Protein AF-A0A1F9VFP2-F1 (afdb_monomer_lite)

Foldseek 3Di:
DDDDDDDDDPPVVVVVVVVVDPDDPAFLDDPVLLVLLLVLLLLLVLLLLLLDPPDDCVQVPDPPRDDWDFDAALVRDGDPDDTDRDDRFAPLSVVCNVVQQPDQQDQDPVPGGDGNSRLVSQLSSLLNNVSLLVQQCAAQDDPVCCDDDNVPPPSRGHNNDDLLVCLVVLVVSLVSNVVSLVSCVVSVCCPPLLNLNVVLSVLSVQLSVLSVQLSVCSVVVPSVSNSVSSSSNSVSSVVSSVSSNDDRPHPPPPDPPPVVVVVVVVVVVVVVVVVVVVVVVVVCVVCVVVCVVVVVVLVVVLVVLQVVVVVVVDNDDSVCLQCVLLVVLQVVLVVCVVQPVVSNCVSNVVSNVCSSCVSVVVSVVVLVVLLVVLVVCVLVLLVQLLVCVVVVDDNLVSLVCCLPVDDPPNNVLSVQLNVVVVVVDPSLVSLVVSCVRSVYPLSVVLSVLVVVCVVVVDDNSVVSVVSSVVVVVVVVVVVVLCVVLVVLVVVLVVVLCVVVVVLVVCCVVPVPVNSVLCSDPVSVVVVVVVVVVSVVSNVVSVVVSPPDD

Secondary structure (DSSP, 8-state):
------PPPTHHHHHHHTTS----TT-SS-HHHHHHHHHHHHHHHHHHHHT-SS--SGGG-SSS----PEEE-TTS-EEEEEE---PPPPHHHHHHHHHHHHSEEEEETTTEEEEHHHHHHHHHHHHHHHHHHHHTTS-SS-GGGSSSTTTT-GGG------GGGGHHHHHHHHHHHHHHHHHHHHTTGGGTTTTTHHHHHHHHHHHHHHHHHHHHHHHHT-HHHHHHHHHHHHHHHHHHHHHHHS-------S----HHHHHHHHHHHHHHHHHHHHHHHHHHHHTHHHHHHHHHHHHHHHHHHHHHHHTTT----HHHHHHHHHHHHHHHHHHHHTT-TTHHHHHHHHHHHHHHHHHHHHHHHHHHHHHHHHHHHHHHHHHHHHHHHHTT--HHHHHHHHHHHSPTTHHHHHHHHHHHHHTT--HHHHHHHHHHHH--HHHHHHHHHHHHHHHHT--HHHHHHHHHHHHHHHHHHHHHHHHHHHHHHHHHHHHHHHHHHHHHHHHHH-HHHHHHHHHSHHHHHHHHHHHHHHHHHHHHHHHHT----

Sequence (549 aa):
MGLRLKPIGFAGILALAGLIYAPPLRAFFNQKEILQINKAREQTQLLFYYLDAPWDPAPYAAEGGGGAYPYVDAEGNVQKGKKLAIQPPPRWLILDMPRLLNTGAWEDPDQGTLSEAKLWQAPIAVLYNFFETTQKVFPSDPAWARTGKYKDDPLVRGMDAMPGTLLGVYQRNRIQFQMALDRLYRAHKGESLDGRGRIILSEFDLILSEMESLMTAIVVDNRIDYSESIIAISKLSREVFQTFNQLPRGPQPGDQEKPASKLGVWFWSAAGILLIFMAALRFAGLNREKIIVNWENYVQRSRNFAQEFNKQFLQIKAQYLVFVPLGAGVILGMVAFTAHPIFLPVFSFGGAWVGYKLPGWVLETMRQRRGRQVEAQLIDSMVLMTNALKSGLDIIGAFTMVQRDMLPPISEEFGLVLKNYELGTPFERCLEGLEERAASKLVTYMVRAVIIQRQVGGNLTKIFDRIVENIREEGKLQEKTQSMTAQQRMQSKVVGIMPWAMTGIMFAFQPQQMMEFYTSNVGLGVMLFCIVWIAIGMKVVSKMGEIDV

pLDDT: mean 73.73, std 16.41, range [28.7, 95.94]

Structure (mmCIF, N/CA/C/O backbone):
data_AF-A0A1F9VFP2-F1
#
_entry.id   AF-A0A1F9VFP2-F1
#
loop_
_atom_site.group_PDB
_atom_site.id
_atom_site.type_symbol
_atom_site.label_atom_id
_atom_site.label_alt_id
_atom_site.label_comp_id
_atom_site.label_asym_id
_atom_site.label_entity_id
_atom_site.label_seq_id
_atom_site.pdbx_PDB_ins_code
_atom_site.Cartn_x
_atom_site.Cartn_y
_atom_site.Cartn_z
_atom_site.occupancy
_atom_site.B_iso_or_equiv
_atom_site.auth_seq_id
_atom_site.auth_comp_id
_atom_site.auth_asym_id
_atom_site.auth_atom_id
_atom_site.pdbx_PDB_model_num
ATOM 1 N N . MET A 1 1 ? 53.708 42.833 14.668 1.00 35.66 1 MET A N 1
ATOM 2 C CA . MET A 1 1 ? 52.616 41.863 14.908 1.00 35.66 1 MET A CA 1
ATOM 3 C C . MET A 1 1 ? 52.700 40.808 13.815 1.00 35.66 1 MET A C 1
ATOM 5 O O . MET A 1 1 ? 52.993 41.166 12.683 1.00 35.66 1 MET A O 1
ATOM 9 N N . GLY A 1 2 ? 52.639 39.536 14.200 1.00 33.25 2 GLY A N 1
ATOM 10 C CA . GLY A 1 2 ? 53.226 38.408 13.474 1.00 33.25 2 GLY A CA 1
ATOM 11 C C . GLY A 1 2 ? 52.622 38.069 12.109 1.00 33.25 2 GLY A C 1
ATOM 12 O O . GLY A 1 2 ? 51.423 38.189 11.883 1.00 33.25 2 GLY A O 1
ATOM 13 N N . LEU A 1 3 ? 53.506 37.557 11.249 1.00 36.75 3 LEU A N 1
ATOM 14 C CA . LEU A 1 3 ? 53.213 36.728 10.083 1.00 36.75 3 LEU A CA 1
ATOM 15 C C . LEU A 1 3 ? 52.260 35.568 10.416 1.00 36.75 3 LEU A C 1
ATOM 17 O O . LEU A 1 3 ? 52.471 34.871 11.409 1.00 36.75 3 LEU A O 1
ATOM 21 N N . ARG A 1 4 ? 51.378 35.227 9.467 1.00 28.70 4 ARG A N 1
ATOM 22 C CA . ARG A 1 4 ? 51.310 33.858 8.921 1.00 28.70 4 ARG A CA 1
ATOM 23 C C . ARG A 1 4 ? 50.563 33.804 7.583 1.00 28.70 4 ARG A C 1
ATOM 25 O O . ARG A 1 4 ? 49.366 34.046 7.506 1.00 28.70 4 ARG A O 1
ATOM 32 N N . LEU A 1 5 ? 51.320 33.432 6.552 1.00 42.47 5 LEU A N 1
ATOM 33 C CA . LEU A 1 5 ? 50.867 32.939 5.252 1.00 42.47 5 LEU A CA 1
ATOM 34 C C . LEU A 1 5 ? 50.084 31.619 5.398 1.00 42.47 5 LEU A C 1
ATOM 36 O O . LEU A 1 5 ? 50.453 30.769 6.211 1.00 42.47 5 LEU A O 1
ATOM 40 N N . LYS A 1 6 ? 49.091 31.401 4.527 1.00 32.00 6 LYS A N 1
ATOM 41 C CA . LYS A 1 6 ? 48.672 30.062 4.078 1.00 32.00 6 LYS A CA 1
ATOM 42 C C . LYS A 1 6 ? 48.717 30.004 2.540 1.00 32.00 6 LYS A C 1
ATOM 44 O O . LYS A 1 6 ? 48.354 30.993 1.907 1.00 32.00 6 LYS A O 1
ATOM 49 N N . PRO A 1 7 ? 49.203 28.898 1.948 1.00 34.75 7 PRO A N 1
ATOM 50 C CA . PRO A 1 7 ? 49.603 28.840 0.549 1.00 34.75 7 PRO A CA 1
ATOM 51 C C . PRO A 1 7 ? 48.434 28.569 -0.401 1.00 34.75 7 PRO A C 1
ATOM 53 O O . PRO A 1 7 ? 47.457 27.899 -0.068 1.00 34.75 7 PRO A O 1
ATOM 56 N N . ILE A 1 8 ? 48.611 29.084 -1.612 1.00 41.59 8 ILE A N 1
ATOM 57 C CA . ILE A 1 8 ? 47.812 28.865 -2.813 1.00 41.59 8 ILE A CA 1
ATOM 58 C C . ILE A 1 8 ? 47.788 27.361 -3.117 1.00 41.59 8 ILE A C 1
ATOM 60 O O . ILE A 1 8 ? 48.829 26.741 -3.333 1.00 41.59 8 ILE A O 1
ATOM 64 N N . GLY A 1 9 ? 46.596 26.767 -3.093 1.00 31.69 9 GLY A N 1
ATOM 65 C CA . GLY A 1 9 ? 46.391 25.359 -3.414 1.00 31.69 9 GLY A CA 1
ATOM 66 C C . GLY A 1 9 ? 46.606 25.083 -4.904 1.00 31.69 9 GLY A C 1
ATOM 67 O O . GLY A 1 9 ? 46.168 25.846 -5.762 1.00 31.69 9 GLY A O 1
ATOM 68 N N . PHE A 1 10 ? 47.241 23.947 -5.182 1.00 34.72 10 PHE A N 1
ATOM 69 C CA . PHE A 1 10 ? 47.646 23.365 -6.472 1.00 34.72 10 PHE A CA 1
ATOM 70 C C . PHE A 1 10 ? 46.616 23.384 -7.631 1.00 34.72 10 PHE A C 1
ATOM 72 O O . PHE A 1 10 ? 46.972 23.066 -8.763 1.00 34.72 10 PHE A O 1
ATOM 79 N N . ALA A 1 11 ? 45.361 23.774 -7.396 1.00 36.09 11 ALA A N 1
ATOM 80 C CA . ALA A 1 11 ? 44.316 23.865 -8.417 1.00 36.09 11 ALA A CA 1
ATOM 81 C C . ALA A 1 11 ? 44.473 25.082 -9.356 1.00 36.09 11 ALA A C 1
ATOM 83 O O . ALA A 1 11 ? 44.094 25.009 -10.521 1.00 36.09 11 ALA A O 1
ATOM 84 N N . GLY A 1 12 ? 45.081 26.183 -8.891 1.00 34.38 12 GLY A N 1
ATOM 85 C CA . GLY A 1 12 ? 45.262 27.397 -9.707 1.00 34.38 12 GLY A CA 1
ATOM 86 C C . GLY A 1 12 ? 46.389 27.311 -10.746 1.00 34.38 12 GLY A C 1
ATOM 87 O O . GLY A 1 12 ? 46.331 27.972 -11.778 1.00 34.38 12 GLY A O 1
ATOM 88 N N . ILE A 1 13 ? 47.399 26.468 -10.510 1.00 36.22 13 ILE A N 1
ATOM 89 C CA . ILE A 1 13 ? 48.563 26.333 -11.407 1.00 36.22 13 ILE A CA 1
ATOM 90 C C . ILE A 1 13 ? 48.276 25.340 -12.546 1.00 36.22 13 ILE A C 1
ATOM 92 O O . ILE A 1 13 ? 48.768 25.520 -13.657 1.00 36.22 13 ILE A O 1
ATOM 96 N N . LEU A 1 14 ? 47.394 24.357 -12.332 1.00 34.91 14 LEU A N 1
ATOM 97 C CA . LEU A 1 14 ? 46.923 23.473 -13.408 1.00 34.91 14 LEU A CA 1
ATOM 98 C C . LEU A 1 14 ? 45.966 24.180 -14.383 1.00 34.91 14 LEU A C 1
ATOM 100 O O . LEU A 1 14 ? 45.973 23.861 -15.570 1.00 34.91 14 LEU A O 1
ATOM 104 N N . ALA A 1 15 ? 45.214 25.187 -13.925 1.00 36.34 15 ALA A N 1
ATOM 105 C CA . ALA A 1 15 ? 44.347 25.992 -14.791 1.00 36.34 15 ALA A CA 1
ATOM 106 C C . ALA A 1 15 ? 45.136 26.921 -15.739 1.00 36.34 15 ALA A C 1
ATOM 108 O O . ALA A 1 15 ? 44.692 27.181 -16.853 1.00 36.34 15 ALA A O 1
ATOM 109 N N . LEU A 1 16 ? 46.334 27.368 -15.339 1.00 32.81 16 LEU A N 1
ATOM 110 C CA . LEU A 1 16 ? 47.222 28.182 -16.182 1.00 32.81 16 LEU A CA 1
ATOM 111 C C . LEU A 1 16 ? 48.170 27.345 -17.059 1.00 32.81 16 LEU A C 1
ATOM 113 O O . LEU A 1 16 ? 48.546 27.794 -18.138 1.00 32.81 16 LEU A O 1
ATOM 117 N N . ALA A 1 17 ? 48.496 26.108 -16.665 1.00 31.84 17 ALA A N 1
ATOM 118 C CA . ALA A 1 17 ? 49.252 25.175 -17.510 1.00 31.84 17 ALA A CA 1
ATOM 119 C C . ALA A 1 17 ? 48.398 24.538 -18.629 1.00 31.84 17 ALA A C 1
ATOM 121 O O . ALA A 1 17 ? 48.936 24.144 -19.664 1.00 31.84 17 ALA A O 1
ATOM 122 N N . GLY A 1 18 ? 47.070 24.480 -18.464 1.00 31.97 18 GLY A N 1
ATOM 123 C CA . GLY A 1 18 ? 46.134 24.015 -19.498 1.00 31.97 18 GLY A CA 1
ATOM 124 C C . GLY A 1 18 ? 45.899 25.005 -20.648 1.00 31.97 18 GLY A C 1
ATOM 125 O O . GLY A 1 18 ? 45.368 24.618 -21.684 1.00 31.97 18 GLY A O 1
ATOM 126 N N . LEU A 1 19 ? 46.331 26.262 -20.503 1.00 31.72 19 LEU A N 1
ATOM 127 C CA . LEU A 1 19 ? 46.159 27.328 -21.501 1.00 31.72 19 LEU A CA 1
ATOM 128 C C . LEU A 1 19 ? 47.305 27.419 -22.531 1.00 31.72 19 LEU A C 1
ATOM 130 O O . LEU A 1 19 ? 47.250 28.261 -23.422 1.00 31.72 19 LEU A O 1
ATOM 134 N N . ILE A 1 20 ? 48.319 26.542 -22.452 1.00 34.53 20 ILE A N 1
ATOM 135 C CA . ILE A 1 20 ? 49.477 26.516 -23.377 1.00 34.53 20 ILE A CA 1
ATOM 136 C C . ILE A 1 20 ? 49.420 25.334 -24.375 1.00 34.53 20 ILE A C 1
ATOM 138 O O . ILE A 1 20 ? 50.236 25.245 -25.286 1.00 34.53 20 ILE A O 1
ATOM 142 N N . TYR A 1 21 ? 48.401 24.472 -24.305 1.00 31.83 21 TYR A N 1
ATOM 143 C CA . TYR A 1 21 ? 48.135 23.451 -25.328 1.00 31.83 21 TYR A CA 1
ATOM 144 C C . TYR A 1 21 ? 46.744 23.648 -25.935 1.00 31.83 21 TYR A C 1
ATOM 146 O O . TYR A 1 21 ? 45.840 22.845 -25.734 1.00 31.83 21 TYR A O 1
ATOM 154 N N . ALA A 1 22 ? 46.568 24.723 -26.704 1.00 29.19 22 ALA A N 1
ATOM 155 C CA . ALA A 1 22 ? 45.526 24.746 -27.724 1.00 29.19 22 ALA A CA 1
ATOM 156 C C . ALA A 1 22 ? 45.998 23.840 -28.879 1.00 29.19 22 ALA A C 1
ATOM 158 O O . ALA A 1 22 ? 46.978 24.191 -29.545 1.00 29.19 22 ALA A O 1
ATOM 159 N N . PRO A 1 23 ? 45.377 22.670 -29.135 1.00 31.80 23 PRO A N 1
ATOM 160 C CA . PRO A 1 23 ? 45.656 21.953 -30.365 1.00 31.80 23 PRO A CA 1
ATOM 161 C C . PRO A 1 23 ? 45.165 22.821 -31.533 1.00 31.80 23 PRO A C 1
ATOM 163 O O . PRO A 1 23 ? 44.134 23.489 -31.411 1.00 31.80 23 PRO A O 1
ATOM 166 N N . PRO A 1 24 ? 45.882 22.841 -32.664 1.00 34.09 24 PRO A N 1
ATOM 167 C CA . PRO A 1 24 ? 45.519 23.676 -33.795 1.00 34.09 24 PRO A CA 1
ATOM 168 C C . PRO A 1 24 ? 44.107 23.341 -34.291 1.00 34.09 24 PRO A C 1
ATOM 170 O O . PRO A 1 24 ? 43.728 22.178 -34.428 1.00 34.09 24 PRO A O 1
ATOM 173 N N . LEU A 1 25 ? 43.351 24.402 -34.572 1.00 44.12 25 LEU A N 1
ATOM 174 C CA . LEU A 1 25 ? 42.073 24.431 -35.280 1.00 44.12 25 LEU A CA 1
ATOM 175 C C . LEU A 1 25 ? 42.074 23.470 -36.485 1.00 44.12 25 LEU A C 1
ATOM 177 O O . LEU A 1 25 ? 42.572 23.852 -37.543 1.00 44.12 25 LEU A O 1
ATOM 181 N N . ARG A 1 26 ? 41.532 22.245 -36.331 1.00 50.28 26 ARG A N 1
ATOM 182 C CA . ARG A 1 26 ? 41.038 21.392 -37.444 1.00 50.28 26 ARG A CA 1
ATOM 183 C C . ARG A 1 26 ? 40.353 20.061 -37.083 1.00 50.28 26 ARG A C 1
ATOM 185 O O . ARG A 1 26 ? 39.798 19.457 -37.990 1.00 50.28 26 ARG A O 1
ATOM 192 N N . ALA A 1 27 ? 40.329 19.587 -35.834 1.00 57.78 27 ALA A N 1
ATOM 193 C CA . ALA A 1 27 ? 39.770 18.259 -35.533 1.00 57.78 27 ALA A CA 1
ATOM 194 C C . ALA A 1 27 ? 38.415 18.328 -34.799 1.00 57.78 27 ALA A C 1
ATOM 196 O O . ALA A 1 27 ? 38.354 18.797 -33.669 1.00 57.78 27 ALA A O 1
ATOM 197 N N . PHE A 1 28 ? 37.341 17.832 -35.429 1.00 66.56 28 PHE A N 1
ATOM 198 C CA . PHE A 1 28 ? 36.022 17.636 -34.793 1.00 66.56 28 PHE A CA 1
ATOM 199 C C . PHE A 1 28 ? 36.024 16.533 -33.722 1.00 66.56 28 PHE A C 1
ATOM 201 O O . PHE A 1 28 ? 35.124 16.482 -32.893 1.00 66.56 28 PHE A O 1
ATOM 208 N N . PHE A 1 29 ? 37.033 15.659 -33.753 1.00 76.69 29 PHE A N 1
ATOM 209 C CA . PHE A 1 29 ? 37.151 14.484 -32.898 1.00 76.69 29 PHE A CA 1
ATOM 210 C C . PHE A 1 29 ? 38.575 14.344 -32.368 1.00 76.69 29 PHE A C 1
ATOM 212 O O . PHE A 1 29 ? 39.551 14.613 -33.076 1.00 76.69 29 PHE A O 1
ATOM 219 N N . ASN A 1 30 ? 38.703 13.859 -31.139 1.00 80.69 30 ASN A N 1
ATOM 220 C CA . ASN A 1 30 ? 39.983 13.508 -30.539 1.00 80.69 30 ASN A CA 1
ATOM 221 C C . ASN A 1 30 ? 40.455 12.111 -30.998 1.00 80.69 30 ASN A C 1
ATOM 223 O O . ASN A 1 30 ? 39.671 11.288 -31.471 1.00 80.69 30 ASN A O 1
ATOM 227 N N . GLN A 1 31 ? 41.737 11.789 -30.800 1.00 76.69 31 GLN A N 1
ATOM 228 C CA . GLN A 1 31 ? 42.349 10.504 -31.170 1.00 76.69 31 GLN A CA 1
ATOM 229 C C . GLN A 1 31 ? 41.527 9.298 -30.683 1.00 76.69 31 GLN A C 1
ATOM 231 O O . GLN A 1 31 ? 41.260 8.369 -31.444 1.00 76.69 31 GLN A O 1
ATOM 236 N N . LYS A 1 32 ? 41.104 9.315 -29.412 1.00 78.88 32 LYS A N 1
ATOM 237 C CA . LYS A 1 32 ? 40.318 8.228 -28.808 1.00 78.88 32 LYS A CA 1
ATOM 238 C C . LYS A 1 32 ? 38.942 8.069 -29.454 1.00 78.88 32 LYS A C 1
ATOM 240 O O . LYS A 1 32 ? 38.472 6.944 -29.567 1.00 78.88 32 LYS A O 1
ATOM 245 N N . GLU A 1 33 ? 38.309 9.162 -29.858 1.00 81.69 33 GLU A N 1
ATOM 246 C CA . GLU A 1 33 ? 36.971 9.161 -30.462 1.00 81.69 33 GLU A CA 1
ATOM 247 C C . GLU A 1 33 ? 37.031 8.621 -31.890 1.00 81.69 33 GLU A C 1
ATOM 249 O O . GLU A 1 33 ? 36.266 7.724 -32.231 1.00 81.69 33 GLU A O 1
ATOM 254 N N . ILE A 1 34 ? 38.024 9.049 -32.678 1.00 81.69 34 ILE A N 1
ATOM 255 C CA . ILE A 1 34 ? 38.284 8.514 -34.026 1.00 81.69 34 ILE A CA 1
ATOM 256 C C . ILE A 1 34 ? 38.501 6.995 -33.970 1.00 81.69 34 ILE A C 1
ATOM 258 O O . ILE A 1 34 ? 37.908 6.245 -34.744 1.00 81.69 34 ILE A O 1
ATOM 262 N N . LEU A 1 35 ? 39.312 6.513 -33.023 1.00 79.75 35 LEU A N 1
ATOM 263 C CA . LEU A 1 35 ? 39.538 5.077 -32.819 1.00 79.75 35 LEU A CA 1
ATOM 264 C C . LEU A 1 35 ? 38.246 4.333 -32.440 1.00 79.75 35 LEU A C 1
ATOM 266 O O . LEU A 1 35 ? 38.014 3.223 -32.914 1.00 79.75 35 LEU A O 1
ATOM 270 N N . GLN A 1 36 ? 37.397 4.929 -31.600 1.00 82.31 36 GLN A N 1
ATOM 271 C CA . GLN A 1 36 ? 36.120 4.327 -31.212 1.00 82.31 36 GLN A CA 1
ATOM 272 C C . GLN A 1 36 ? 35.142 4.226 -32.383 1.00 82.31 36 GLN A C 1
ATOM 274 O O . GLN A 1 36 ? 34.542 3.166 -32.568 1.00 82.31 36 GLN A O 1
ATOM 279 N N . ILE A 1 37 ? 35.014 5.286 -33.182 1.00 85.88 37 ILE A N 1
ATOM 280 C CA . ILE A 1 37 ? 34.118 5.318 -34.343 1.00 85.88 37 ILE A CA 1
ATOM 281 C C . ILE A 1 37 ? 34.579 4.305 -35.393 1.00 85.88 37 ILE A C 1
ATOM 283 O O . ILE A 1 37 ? 33.775 3.526 -35.900 1.00 85.88 37 ILE A O 1
ATOM 287 N N . ASN A 1 38 ? 35.884 4.236 -35.665 1.00 84.56 38 ASN A N 1
ATOM 288 C CA . ASN A 1 38 ? 36.425 3.251 -36.598 1.00 84.56 38 ASN A CA 1
ATOM 289 C C . ASN A 1 38 ? 36.240 1.812 -36.121 1.00 84.56 38 ASN A C 1
ATOM 291 O O . ASN A 1 38 ? 35.921 0.943 -36.926 1.00 84.56 38 ASN A O 1
ATOM 295 N N . LYS A 1 39 ? 36.372 1.559 -34.817 1.00 83.00 39 LYS A N 1
ATOM 296 C CA . LYS A 1 39 ? 36.093 0.234 -34.259 1.00 83.00 39 LYS A CA 1
ATOM 297 C C . LYS A 1 39 ? 34.619 -0.153 -34.422 1.00 83.00 39 LYS A C 1
ATOM 299 O O . LYS A 1 39 ? 34.335 -1.294 -34.769 1.00 83.00 39 LYS A O 1
ATOM 304 N N . ALA A 1 40 ? 33.693 0.784 -34.210 1.00 85.25 40 ALA A N 1
ATOM 305 C CA . ALA A 1 40 ? 32.266 0.554 -34.446 1.00 85.25 40 ALA A CA 1
ATOM 306 C C . ALA A 1 40 ? 31.966 0.280 -35.933 1.00 85.25 40 ALA A C 1
ATOM 308 O O . ALA A 1 40 ? 31.207 -0.637 -36.253 1.00 85.25 40 ALA A O 1
ATOM 309 N N . ARG A 1 41 ? 32.630 1.004 -36.846 1.00 88.06 41 ARG A N 1
ATOM 310 C CA . ARG A 1 41 ? 32.569 0.771 -38.298 1.00 88.06 41 ARG A CA 1
ATOM 311 C C . ARG A 1 41 ? 32.994 -0.648 -38.668 1.00 88.06 41 ARG A C 1
ATOM 313 O O . ARG A 1 41 ? 32.240 -1.347 -39.337 1.00 88.06 41 ARG A O 1
ATOM 320 N N . GLU A 1 42 ? 34.163 -1.087 -38.201 1.00 83.12 42 GLU A N 1
ATOM 321 C CA . GLU A 1 42 ? 34.671 -2.444 -38.451 1.00 83.12 42 GLU A CA 1
ATOM 322 C C . GLU A 1 42 ? 33.737 -3.519 -37.894 1.00 83.12 42 GLU A C 1
ATOM 324 O O . GLU A 1 42 ? 33.472 -4.518 -38.553 1.00 83.12 42 GLU A O 1
ATOM 329 N N . GLN A 1 43 ? 33.203 -3.316 -36.692 1.00 85.31 43 GLN A N 1
ATOM 330 C CA . GLN A 1 43 ? 32.278 -4.259 -36.065 1.00 85.31 43 GLN A CA 1
ATOM 331 C C . GLN A 1 43 ? 30.949 -4.363 -36.811 1.00 85.31 43 GLN A C 1
ATOM 333 O O . GLN A 1 43 ? 30.436 -5.464 -36.998 1.00 85.31 43 GLN A O 1
ATOM 338 N N . THR A 1 44 ? 30.420 -3.237 -37.283 1.00 87.19 44 THR A N 1
ATOM 339 C CA . THR A 1 44 ? 29.214 -3.208 -38.119 1.00 87.19 44 THR A CA 1
ATOM 340 C C . THR A 1 44 ? 29.467 -3.903 -39.457 1.00 87.19 44 THR A C 1
ATOM 342 O O . THR A 1 44 ? 28.637 -4.681 -39.918 1.00 87.19 44 THR A O 1
ATOM 345 N N . GLN A 1 45 ? 30.649 -3.700 -40.045 1.00 85.06 45 GLN A N 1
ATOM 346 C CA . GLN A 1 45 ? 31.066 -4.379 -41.269 1.00 85.06 45 GLN A CA 1
ATOM 347 C C . GLN A 1 45 ? 31.200 -5.897 -41.076 1.00 85.06 45 GLN A C 1
ATOM 349 O O . GLN A 1 45 ? 30.715 -6.673 -41.894 1.00 85.06 45 GLN A O 1
ATOM 354 N N . LEU A 1 46 ? 31.814 -6.339 -39.977 1.00 82.38 46 LEU A N 1
ATOM 355 C CA . LEU A 1 46 ? 31.891 -7.759 -39.624 1.00 82.38 46 LEU A CA 1
ATOM 356 C C . LEU A 1 46 ? 30.496 -8.365 -39.458 1.00 82.38 46 LEU A C 1
ATOM 358 O O . LEU A 1 46 ? 30.238 -9.451 -39.967 1.00 82.38 46 LEU A O 1
ATOM 362 N N . LEU A 1 47 ? 29.590 -7.648 -38.793 1.00 85.31 47 LEU A N 1
ATOM 363 C CA . LEU A 1 47 ? 28.217 -8.093 -38.592 1.00 85.31 47 LEU A CA 1
ATOM 364 C C . LEU A 1 47 ? 27.438 -8.197 -39.913 1.00 85.31 47 LEU A C 1
ATOM 366 O O . LEU A 1 47 ? 26.656 -9.128 -40.088 1.00 85.31 47 LEU A O 1
ATOM 370 N N . PHE A 1 48 ? 27.688 -7.283 -40.854 1.00 87.00 48 PHE A N 1
ATOM 371 C CA . PHE A 1 48 ? 27.140 -7.358 -42.207 1.00 87.00 48 PHE A CA 1
ATOM 372 C C . PHE A 1 48 ? 27.590 -8.641 -42.916 1.00 87.00 48 PHE A C 1
ATOM 374 O O . PHE A 1 48 ? 26.749 -9.358 -43.452 1.00 87.00 48 PHE A O 1
ATOM 381 N N . TYR A 1 49 ? 28.887 -8.969 -42.862 1.00 82.31 49 TYR A N 1
ATOM 382 C CA . TYR A 1 49 ? 29.417 -10.198 -43.467 1.00 82.31 49 TYR A CA 1
ATOM 383 C C . TYR A 1 49 ? 28.926 -11.469 -42.779 1.00 82.31 49 TYR A C 1
ATOM 385 O O . TYR A 1 49 ? 28.705 -12.481 -43.436 1.00 82.31 49 TYR A O 1
ATOM 393 N N . TYR A 1 50 ? 28.726 -11.435 -41.463 1.00 82.50 50 TYR A N 1
ATOM 394 C CA . TYR A 1 50 ? 28.175 -12.569 -40.723 1.00 82.50 50 TYR A CA 1
ATOM 395 C C . TYR A 1 50 ? 26.773 -12.971 -41.195 1.00 82.50 50 TYR A C 1
ATOM 397 O O . TYR A 1 50 ? 26.401 -14.133 -41.044 1.00 82.50 50 TYR A O 1
ATOM 405 N N . LEU A 1 51 ? 26.015 -12.026 -41.756 1.00 83.81 51 LEU A N 1
ATOM 406 C CA . LEU A 1 51 ? 24.642 -12.212 -42.222 1.00 83.81 51 LEU A CA 1
ATOM 407 C C . LEU A 1 51 ? 24.514 -12.267 -43.754 1.00 83.81 51 LEU A C 1
ATOM 409 O O . LEU A 1 51 ? 23.394 -12.331 -44.259 1.00 83.81 51 LEU A O 1
ATOM 413 N N . ASP A 1 52 ? 25.633 -12.248 -44.483 1.00 80.50 52 ASP A N 1
ATOM 414 C CA . ASP A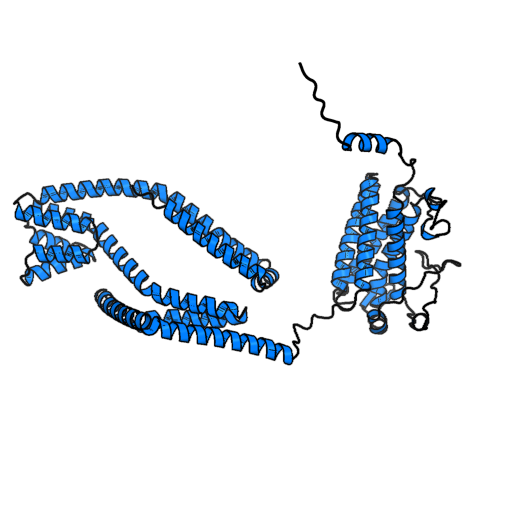 1 52 ? 25.644 -12.215 -45.946 1.00 80.50 52 ASP A CA 1
ATOM 415 C C . ASP A 1 52 ? 25.479 -13.606 -46.582 1.00 80.50 52 ASP A C 1
ATOM 417 O O . ASP A 1 52 ? 25.791 -14.633 -45.973 1.00 80.50 52 ASP A O 1
ATOM 421 N N . ALA A 1 53 ? 24.991 -13.645 -47.824 1.00 65.25 53 ALA A N 1
ATOM 422 C CA . ALA A 1 53 ? 24.815 -14.870 -48.603 1.00 65.25 53 ALA A CA 1
ATOM 423 C C . ALA A 1 53 ? 25.661 -14.823 -49.892 1.00 65.25 53 ALA A C 1
ATOM 425 O O . ALA A 1 53 ? 25.581 -13.830 -50.615 1.00 65.25 53 ALA A O 1
ATOM 426 N N . PRO A 1 54 ? 26.407 -15.888 -50.258 1.00 62.22 54 PRO A N 1
ATOM 427 C CA . PRO A 1 54 ? 26.428 -17.225 -49.660 1.00 62.22 54 PRO A CA 1
ATOM 428 C C . PRO A 1 54 ? 27.325 -17.307 -48.414 1.00 62.22 54 PRO A C 1
ATOM 430 O O . PRO A 1 54 ? 28.525 -17.052 -48.472 1.00 62.22 54 PRO A O 1
ATOM 433 N N . TRP A 1 55 ? 26.735 -17.711 -47.289 1.00 64.19 55 TRP A N 1
ATOM 434 C CA . TRP A 1 55 ? 27.458 -17.932 -46.041 1.00 64.19 55 TRP A CA 1
ATOM 435 C C . TRP A 1 55 ? 28.235 -19.257 -46.116 1.00 64.19 55 TRP A C 1
ATOM 437 O O . TRP A 1 55 ? 27.623 -20.324 -46.179 1.00 64.19 55 TRP A O 1
ATOM 447 N N . ASP A 1 56 ? 29.571 -19.197 -46.129 1.00 60.38 56 ASP A N 1
ATOM 448 C CA . ASP A 1 56 ? 30.453 -20.373 -46.112 1.00 60.38 56 ASP A CA 1
ATOM 449 C C . ASP A 1 56 ? 31.179 -20.485 -44.752 1.00 60.38 56 ASP A C 1
ATOM 451 O O . ASP A 1 56 ? 31.943 -19.585 -44.388 1.00 60.38 56 ASP A O 1
ATOM 455 N N . PRO A 1 57 ? 30.976 -21.569 -43.976 1.00 57.41 57 PRO A N 1
ATOM 456 C CA . PRO A 1 57 ? 31.694 -21.798 -42.723 1.00 57.41 57 PRO A CA 1
ATOM 457 C C . PRO A 1 57 ? 33.152 -22.257 -42.916 1.00 57.41 57 PRO A C 1
ATOM 459 O O . PRO A 1 57 ? 33.948 -22.140 -41.979 1.00 57.41 57 PRO A O 1
ATOM 462 N N . ALA A 1 58 ? 33.531 -22.770 -44.095 1.00 55.56 58 ALA A N 1
ATOM 463 C CA . ALA A 1 58 ? 34.857 -23.331 -44.373 1.00 55.56 58 ALA A CA 1
ATOM 464 C C . ALA A 1 58 ? 36.046 -22.382 -44.091 1.00 55.56 58 ALA A C 1
ATOM 466 O O . ALA A 1 58 ? 37.001 -22.828 -43.447 1.00 55.56 58 ALA A O 1
ATOM 467 N N . PRO A 1 59 ? 36.026 -21.082 -44.464 1.00 52.78 59 PRO A N 1
ATOM 468 C CA . PRO A 1 59 ? 37.121 -20.154 -44.153 1.00 52.78 59 PRO A CA 1
ATOM 469 C C . PRO A 1 59 ? 37.316 -19.870 -42.652 1.00 52.78 59 PRO A C 1
ATOM 471 O O . PRO A 1 59 ? 38.347 -19.314 -42.270 1.00 52.78 59 PRO A O 1
ATOM 474 N N . TYR A 1 60 ? 36.365 -20.257 -41.795 1.00 53.00 60 TYR A N 1
ATOM 475 C CA . TYR A 1 60 ? 36.418 -20.056 -40.342 1.00 53.00 60 TYR A CA 1
ATOM 476 C C . TYR A 1 60 ? 36.778 -21.331 -39.558 1.00 53.00 60 TYR A C 1
ATOM 478 O O . TYR A 1 60 ? 37.027 -21.248 -38.356 1.00 53.00 60 TYR A O 1
ATOM 486 N N . ALA A 1 61 ? 36.800 -22.497 -40.218 1.00 43.84 61 ALA A N 1
ATOM 487 C CA . ALA A 1 61 ? 36.989 -23.815 -39.602 1.00 43.84 61 ALA A CA 1
ATOM 488 C C . ALA A 1 61 ? 38.455 -24.299 -39.554 1.00 43.84 61 ALA A C 1
ATOM 490 O O . ALA A 1 61 ? 38.740 -25.308 -38.912 1.00 43.84 61 ALA A O 1
ATOM 491 N N . ALA A 1 62 ? 39.390 -23.608 -40.216 1.00 41.88 62 ALA A N 1
ATOM 492 C CA . ALA A 1 62 ? 40.806 -23.968 -40.181 1.00 41.88 62 ALA A CA 1
ATOM 493 C C . ALA A 1 62 ? 41.436 -23.609 -38.819 1.00 41.88 62 ALA A C 1
ATOM 495 O O . ALA A 1 62 ? 41.364 -22.460 -38.376 1.00 41.88 62 ALA A O 1
ATOM 496 N N . GLU A 1 63 ? 42.067 -24.587 -38.159 1.00 37.28 63 GLU A N 1
ATOM 497 C CA . GLU A 1 63 ? 42.883 -24.371 -36.959 1.00 37.28 63 GLU A CA 1
ATOM 498 C C . GLU A 1 63 ? 44.004 -23.363 -37.274 1.00 37.28 63 GLU A C 1
ATOM 500 O O . GLU A 1 63 ? 44.957 -23.669 -37.986 1.00 37.28 63 GLU A O 1
ATOM 505 N N . GLY A 1 64 ? 43.849 -22.133 -36.774 1.00 44.97 64 GLY A N 1
ATOM 506 C CA . GLY A 1 64 ? 44.689 -20.984 -37.128 1.00 44.97 64 GLY A CA 1
ATOM 507 C C . GLY A 1 64 ? 43.954 -19.992 -38.033 1.00 44.97 64 GLY A C 1
ATOM 508 O O . GLY A 1 64 ? 44.291 -19.839 -39.203 1.00 44.97 64 GLY A O 1
ATOM 509 N N . GLY A 1 65 ? 42.933 -19.324 -37.480 1.00 43.19 65 GLY A N 1
ATOM 510 C CA . GLY A 1 65 ? 42.053 -18.383 -38.180 1.00 43.19 65 GLY A CA 1
ATOM 511 C C . GLY A 1 65 ? 42.800 -17.340 -39.020 1.00 43.19 65 GLY A C 1
ATOM 512 O O . GLY A 1 65 ? 43.511 -16.487 -38.490 1.00 43.19 65 GLY A O 1
ATOM 513 N N . GLY A 1 66 ? 42.617 -17.409 -40.338 1.00 40.31 66 GLY A N 1
ATOM 514 C CA . GLY A 1 66 ? 43.355 -16.588 -41.296 1.00 40.31 66 GLY A CA 1
ATOM 515 C C . GLY A 1 66 ? 42.743 -16.565 -42.695 1.00 40.31 66 GLY A C 1
ATOM 516 O O . GLY A 1 66 ? 43.471 -16.611 -43.681 1.00 40.31 66 GLY A O 1
ATOM 517 N N . GLY A 1 67 ? 41.415 -16.504 -42.811 1.00 46.47 67 GLY A N 1
ATOM 518 C CA . GLY A 1 67 ? 40.785 -15.994 -44.033 1.00 46.47 67 GLY A CA 1
ATOM 519 C C . GLY A 1 67 ? 40.860 -14.461 -44.065 1.00 46.47 67 GLY A C 1
ATOM 520 O O . GLY A 1 67 ? 41.122 -13.834 -43.042 1.00 46.47 67 GLY A O 1
ATOM 521 N N . ALA A 1 68 ? 40.592 -13.828 -45.205 1.00 48.53 68 ALA A N 1
ATOM 522 C CA . ALA A 1 68 ? 40.413 -12.379 -45.279 1.00 48.53 68 ALA A CA 1
ATOM 523 C C . ALA A 1 68 ? 39.256 -12.042 -46.220 1.00 48.53 68 ALA A C 1
ATOM 525 O O . ALA A 1 68 ? 39.335 -12.355 -47.408 1.00 48.53 68 ALA A O 1
ATOM 526 N N . TYR A 1 69 ? 38.221 -11.374 -45.708 1.00 51.12 69 TYR A N 1
ATOM 527 C CA . TYR A 1 69 ? 37.184 -10.798 -46.562 1.00 51.12 69 TYR A CA 1
ATOM 528 C C . TYR A 1 69 ? 37.718 -9.523 -47.218 1.00 51.12 69 TYR A C 1
ATOM 530 O O . TYR A 1 69 ? 38.394 -8.725 -46.548 1.00 51.12 69 TYR A O 1
ATOM 538 N N . PRO A 1 70 ? 37.475 -9.331 -48.523 1.00 49.72 70 PRO A N 1
ATOM 539 C CA . PRO A 1 70 ? 37.862 -8.107 -49.187 1.00 49.72 70 PRO A CA 1
ATOM 540 C C . PRO A 1 70 ? 36.918 -6.983 -48.744 1.00 49.72 70 PRO A C 1
ATOM 542 O O . PRO A 1 70 ? 35.720 -7.194 -48.576 1.00 49.72 70 PRO A O 1
ATOM 545 N N . TYR A 1 71 ? 37.467 -5.793 -48.521 1.00 46.38 71 TYR A N 1
ATOM 546 C CA . TYR A 1 71 ? 36.686 -4.619 -48.134 1.00 46.38 71 TYR A CA 1
ATOM 547 C C . TYR A 1 71 ? 35.608 -4.309 -49.182 1.00 46.38 71 TYR A C 1
ATOM 549 O O . TYR A 1 71 ? 35.926 -4.260 -50.367 1.00 46.38 71 TYR A O 1
ATOM 557 N N . VAL A 1 72 ? 34.365 -4.075 -48.759 1.00 47.31 72 VAL A N 1
ATOM 558 C CA . VAL A 1 72 ? 33.245 -3.685 -49.633 1.00 47.31 72 VAL A CA 1
ATOM 559 C C . VAL A 1 72 ? 32.780 -2.276 -49.260 1.00 47.31 72 VAL A C 1
ATOM 561 O O . VAL A 1 72 ? 32.668 -1.971 -48.072 1.00 47.31 72 VAL A O 1
ATOM 564 N N . ASP A 1 73 ? 32.572 -1.405 -50.245 1.00 43.62 73 ASP A N 1
ATOM 565 C CA . ASP A 1 73 ? 32.055 -0.046 -50.029 1.00 43.62 73 ASP A CA 1
ATOM 566 C C . ASP A 1 73 ? 30.518 -0.000 -49.916 1.00 43.62 73 ASP A C 1
ATOM 568 O O . ASP A 1 73 ? 29.828 -0.990 -50.163 1.00 43.62 73 ASP A O 1
ATOM 572 N N . ALA A 1 74 ? 29.973 1.154 -49.521 1.00 31.33 74 ALA A N 1
ATOM 573 C CA . ALA A 1 74 ? 28.537 1.428 -49.384 1.00 31.33 74 ALA A CA 1
ATOM 574 C C . ALA A 1 74 ? 27.661 1.096 -50.613 1.00 31.33 74 ALA A C 1
ATOM 576 O O . ALA A 1 74 ? 26.436 1.051 -50.492 1.00 31.33 74 ALA A O 1
ATOM 577 N N . GLU A 1 75 ? 28.262 0.876 -51.782 1.00 35.00 75 GLU A N 1
ATOM 578 C CA . GLU A 1 75 ? 27.588 0.566 -53.047 1.00 35.00 75 GLU A CA 1
ATOM 579 C C . GLU A 1 75 ? 27.688 -0.928 -53.411 1.00 35.00 75 GLU A C 1
ATOM 581 O O . GLU A 1 75 ? 27.152 -1.352 -54.433 1.00 35.00 75 GLU A O 1
ATOM 586 N N . GLY A 1 76 ? 28.329 -1.741 -52.562 1.00 40.19 76 GLY A N 1
ATOM 587 C CA . GLY A 1 76 ? 28.498 -3.179 -52.767 1.00 40.19 76 GLY A CA 1
ATOM 588 C C . GLY A 1 76 ? 29.732 -3.554 -53.593 1.00 40.19 76 GLY A C 1
ATOM 589 O O . GLY A 1 76 ? 29.885 -4.723 -53.953 1.00 40.19 76 GLY A O 1
ATOM 590 N N . ASN A 1 77 ? 30.638 -2.614 -53.884 1.00 43.91 77 ASN A N 1
ATOM 591 C CA . ASN A 1 77 ? 31.826 -2.885 -54.689 1.00 43.91 77 ASN A CA 1
ATOM 592 C C . ASN A 1 77 ? 33.015 -3.323 -53.827 1.00 43.91 77 ASN A C 1
ATOM 594 O O . ASN A 1 77 ? 33.332 -2.746 -52.788 1.00 43.91 77 ASN A O 1
ATOM 598 N N . VAL A 1 78 ? 33.728 -4.345 -54.300 1.00 50.84 78 VAL A N 1
ATOM 599 C CA . VAL A 1 78 ? 34.882 -4.933 -53.613 1.00 50.84 78 VAL A CA 1
ATOM 600 C C . VAL A 1 78 ? 36.154 -4.112 -53.884 1.00 50.84 78 VAL A C 1
ATOM 602 O O . VAL A 1 78 ? 36.663 -4.089 -55.008 1.00 50.84 78 VAL A O 1
ATOM 605 N N . GLN A 1 79 ? 36.736 -3.488 -52.859 1.00 45.34 79 GLN A N 1
ATOM 606 C CA . GLN A 1 79 ? 37.995 -2.746 -52.966 1.00 45.34 79 GLN A CA 1
ATOM 607 C C . GLN A 1 79 ? 39.220 -3.663 -52.858 1.00 45.34 79 GLN A C 1
ATOM 609 O O . GLN A 1 79 ? 39.490 -4.301 -51.835 1.00 45.34 79 GLN A O 1
ATOM 614 N N . LYS A 1 80 ? 40.026 -3.687 -53.925 1.00 39.91 80 LYS A N 1
ATOM 615 C CA . LYS A 1 80 ? 41.278 -4.454 -53.986 1.00 39.91 80 LYS A CA 1
ATOM 616 C C . LYS A 1 80 ? 42.325 -3.874 -53.024 1.00 39.91 80 LYS A C 1
ATOM 618 O O . LYS A 1 80 ? 42.729 -2.726 -53.166 1.00 39.91 80 LYS A O 1
ATOM 623 N N . GLY A 1 81 ? 42.809 -4.696 -52.086 1.00 45.38 81 GLY A N 1
ATOM 624 C CA . GLY A 1 81 ? 43.991 -4.402 -51.258 1.00 45.38 81 GLY A CA 1
ATOM 625 C C . GLY A 1 81 ? 43.741 -4.138 -49.768 1.00 45.38 81 GLY A C 1
ATOM 626 O O . GLY A 1 81 ? 44.707 -4.083 -49.012 1.00 45.38 81 GLY A O 1
ATOM 627 N N . LYS A 1 82 ? 42.484 -4.039 -49.313 1.00 50.09 82 LYS A N 1
ATOM 628 C CA . LYS A 1 82 ? 42.128 -3.959 -47.883 1.00 50.09 82 LYS A CA 1
ATOM 629 C C . LYS A 1 82 ? 41.477 -5.270 -47.434 1.00 50.09 82 LYS A C 1
ATOM 631 O O . LYS A 1 82 ? 40.509 -5.718 -48.043 1.00 50.09 82 LYS A O 1
ATOM 636 N N . LYS A 1 83 ? 42.034 -5.891 -46.394 1.00 50.50 83 LYS A N 1
ATOM 637 C CA . LYS A 1 83 ? 41.600 -7.176 -45.825 1.00 50.50 83 LYS A CA 1
ATOM 638 C C . LYS A 1 83 ? 41.198 -6.955 -44.368 1.00 50.50 83 LYS A C 1
ATOM 640 O O . LYS A 1 83 ? 42.012 -6.427 -43.614 1.00 50.50 83 LYS A O 1
ATOM 645 N N . LEU A 1 84 ? 39.983 -7.338 -43.971 1.00 53.62 84 LEU A N 1
ATOM 646 C CA . LEU A 1 84 ? 39.607 -7.317 -42.551 1.00 53.62 84 LEU A CA 1
ATOM 647 C C . LEU A 1 84 ? 40.274 -8.484 -41.812 1.00 53.62 84 LEU A C 1
ATOM 649 O O . LEU A 1 84 ? 40.250 -9.618 -42.293 1.00 53.62 84 LEU A O 1
ATOM 653 N N . ALA A 1 85 ? 40.838 -8.210 -40.632 1.00 50.72 85 ALA A N 1
ATOM 654 C CA . ALA A 1 85 ? 41.273 -9.250 -39.706 1.00 50.72 85 ALA A CA 1
ATOM 655 C C . ALA A 1 85 ? 40.034 -9.996 -39.187 1.00 50.72 85 ALA A C 1
ATOM 657 O O . ALA A 1 85 ? 39.167 -9.403 -38.544 1.00 50.72 85 ALA A O 1
ATOM 658 N N . ILE A 1 86 ? 39.924 -11.284 -39.512 1.00 55.38 86 ILE A N 1
ATOM 659 C CA . ILE A 1 86 ? 38.720 -12.068 -39.239 1.00 55.38 86 ILE A CA 1
ATOM 660 C C . ILE A 1 86 ? 38.640 -12.411 -37.750 1.00 55.38 86 ILE A C 1
ATOM 662 O O . ILE A 1 86 ? 39.440 -13.191 -37.236 1.00 55.38 86 ILE A O 1
ATOM 666 N N . GLN A 1 87 ? 37.628 -11.870 -37.069 1.00 62.28 87 GLN A N 1
ATOM 667 C CA . GLN A 1 87 ? 37.074 -12.520 -35.883 1.00 62.28 87 GLN A CA 1
ATOM 668 C C . GLN A 1 87 ? 36.108 -13.616 -36.360 1.00 62.28 87 GLN A C 1
ATOM 670 O O . GLN A 1 87 ? 35.328 -13.363 -37.281 1.00 62.28 87 GLN A O 1
ATOM 675 N N . PRO A 1 88 ? 36.171 -14.843 -35.812 1.00 64.50 88 PRO A N 1
ATOM 676 C CA . PRO A 1 88 ? 35.217 -15.879 -36.179 1.00 64.50 88 PRO A CA 1
ATOM 677 C C . PRO A 1 88 ? 33.805 -15.479 -35.713 1.00 64.50 88 PRO A C 1
ATOM 679 O O . PRO A 1 88 ? 33.670 -14.914 -34.620 1.00 64.50 88 PRO A O 1
ATOM 682 N N . PRO A 1 89 ? 32.753 -15.775 -36.502 1.00 72.75 89 PRO A N 1
ATOM 683 C CA . PRO A 1 89 ? 31.383 -15.554 -36.067 1.00 72.75 89 PRO A CA 1
ATOM 684 C C . PRO A 1 89 ? 31.095 -16.359 -34.793 1.00 72.75 89 PRO A C 1
ATOM 686 O O . PRO A 1 89 ? 31.684 -17.423 -34.563 1.00 72.75 89 PRO A O 1
ATOM 689 N N . PRO A 1 90 ? 30.181 -15.877 -33.942 1.00 76.62 90 PRO A N 1
ATOM 690 C CA . PRO A 1 90 ? 29.861 -16.561 -32.704 1.00 76.62 90 PRO A CA 1
ATOM 691 C C . PRO A 1 90 ? 29.215 -17.920 -33.005 1.00 76.62 90 PRO A C 1
ATOM 693 O O . PRO A 1 90 ? 28.411 -18.060 -33.925 1.00 76.62 90 PRO A O 1
ATOM 696 N N . ARG A 1 91 ? 29.541 -18.938 -32.198 1.00 73.25 91 ARG A N 1
ATOM 697 C CA . ARG A 1 91 ? 29.143 -20.338 -32.448 1.00 73.25 91 ARG A CA 1
ATOM 698 C C . ARG A 1 91 ? 27.634 -20.536 -32.632 1.00 73.25 91 ARG A C 1
ATOM 700 O O . ARG A 1 91 ? 27.236 -21.412 -33.388 1.00 73.25 91 ARG A O 1
ATOM 707 N N . TRP A 1 92 ? 26.804 -19.741 -31.954 1.00 78.44 92 TRP A N 1
ATOM 708 C CA . TRP A 1 92 ? 25.346 -19.809 -32.097 1.00 78.44 92 TRP A CA 1
ATOM 709 C C . TRP A 1 92 ? 24.894 -19.407 -33.505 1.00 78.44 92 TRP A C 1
ATOM 711 O O . TRP A 1 92 ? 24.028 -20.062 -34.073 1.00 78.44 92 TRP A O 1
ATOM 721 N N . LEU A 1 93 ? 25.528 -18.388 -34.093 1.00 80.50 93 LEU A N 1
ATOM 722 C CA . LEU A 1 93 ? 25.184 -17.915 -35.425 1.00 80.50 93 LEU A CA 1
ATOM 723 C C . LEU A 1 93 ? 25.550 -18.968 -36.461 1.00 80.50 93 LEU A C 1
ATOM 725 O O . LEU A 1 93 ? 24.755 -19.244 -37.341 1.00 80.50 93 LEU A O 1
ATOM 729 N N . ILE A 1 94 ? 26.700 -19.628 -36.302 1.00 77.06 94 ILE A N 1
ATOM 730 C CA . ILE A 1 94 ? 27.112 -20.738 -37.175 1.00 77.06 94 ILE A CA 1
ATOM 731 C C . ILE A 1 94 ? 26.042 -21.842 -37.217 1.00 77.06 94 ILE A C 1
ATOM 733 O O . ILE A 1 94 ? 25.791 -22.422 -38.270 1.00 77.06 94 ILE A O 1
ATOM 737 N N . LEU A 1 95 ? 25.401 -22.121 -36.080 1.00 76.62 95 LEU A N 1
ATOM 738 C CA . LEU A 1 95 ? 24.369 -23.152 -35.967 1.00 76.62 95 LEU A CA 1
ATOM 739 C C . LEU A 1 95 ? 23.006 -22.695 -36.509 1.00 76.62 95 LEU A C 1
ATOM 741 O O . LEU A 1 95 ? 22.298 -23.506 -37.101 1.00 76.62 95 LEU A O 1
ATOM 745 N N . ASP A 1 96 ? 22.639 -21.426 -36.318 1.00 80.75 96 ASP A N 1
ATOM 746 C CA . ASP A 1 96 ? 21.318 -20.890 -36.689 1.00 80.75 96 ASP A CA 1
ATOM 747 C C . ASP A 1 96 ? 21.294 -20.267 -38.102 1.00 80.75 96 ASP A C 1
ATOM 749 O O . ASP A 1 96 ? 20.230 -20.067 -38.683 1.00 80.75 96 ASP A O 1
ATOM 753 N N . MET A 1 97 ? 22.451 -20.007 -38.720 1.00 82.62 97 MET A N 1
ATOM 754 C CA . MET A 1 97 ? 22.535 -19.345 -40.028 1.00 82.62 97 MET A CA 1
ATOM 755 C C . MET A 1 97 ? 21.809 -20.091 -41.163 1.00 82.62 97 MET A C 1
ATOM 757 O O . MET A 1 97 ? 21.095 -19.436 -41.927 1.00 82.62 97 MET A O 1
ATOM 761 N N . PRO A 1 98 ? 21.872 -21.438 -41.275 1.00 81.31 98 PRO A N 1
ATOM 762 C CA . PRO A 1 98 ? 21.079 -22.160 -42.272 1.00 81.31 98 PRO A CA 1
ATOM 763 C C . PRO A 1 98 ? 19.570 -21.938 -42.112 1.00 81.31 98 PRO A C 1
ATOM 765 O O . PRO A 1 98 ? 18.841 -21.900 -43.103 1.00 81.31 98 PRO A O 1
ATOM 768 N N . ARG A 1 99 ? 19.087 -21.758 -40.876 1.00 83.62 99 ARG A N 1
ATOM 769 C CA . ARG A 1 99 ? 17.687 -21.419 -40.606 1.00 83.62 99 ARG A CA 1
ATOM 770 C C . ARG A 1 99 ? 17.395 -19.981 -41.023 1.00 83.62 99 ARG A C 1
ATOM 772 O O . ARG A 1 99 ? 16.412 -19.759 -41.724 1.00 83.62 99 ARG A O 1
ATOM 779 N N . LEU A 1 100 ? 18.239 -19.024 -40.638 1.00 84.31 100 LEU A N 1
ATOM 780 C CA . LEU A 1 100 ? 18.049 -17.603 -40.960 1.00 84.31 100 LEU A CA 1
ATOM 781 C C . LEU A 1 100 ? 18.057 -17.331 -42.474 1.00 84.31 100 LEU A C 1
ATOM 783 O O . LEU A 1 100 ? 17.343 -16.446 -42.943 1.00 84.31 100 LEU A O 1
ATOM 787 N N . LEU A 1 101 ? 18.829 -18.098 -43.247 1.00 83.94 101 LEU A N 1
ATOM 788 C CA . LEU A 1 101 ? 18.876 -17.990 -44.708 1.00 83.94 101 LEU A CA 1
ATOM 789 C C . LEU A 1 101 ? 17.668 -18.630 -45.402 1.00 83.94 101 LEU A C 1
ATOM 791 O O . LEU A 1 101 ? 17.174 -18.076 -46.380 1.00 83.94 101 LEU A O 1
ATOM 795 N N . ASN A 1 102 ? 17.182 -19.768 -44.900 1.00 81.62 102 ASN A N 1
ATOM 796 C CA . ASN A 1 102 ? 16.068 -20.502 -45.514 1.00 81.62 102 ASN A CA 1
ATOM 797 C C . ASN A 1 102 ? 14.684 -20.028 -45.042 1.00 81.62 102 ASN A C 1
ATOM 799 O O . ASN A 1 102 ? 13.672 -20.379 -45.645 1.00 81.62 102 ASN A O 1
ATOM 803 N N . THR A 1 103 ? 14.616 -19.236 -43.969 1.00 78.38 103 THR A N 1
ATOM 804 C CA . THR A 1 103 ? 13.355 -18.684 -43.461 1.00 78.38 103 THR A CA 1
ATOM 805 C C . THR A 1 103 ? 13.013 -17.400 -44.214 1.00 78.38 103 THR A C 1
ATOM 807 O O . THR A 1 103 ? 13.633 -16.360 -43.987 1.00 78.38 103 THR A O 1
ATOM 810 N N . GLY A 1 104 ? 12.007 -17.458 -45.093 1.00 75.44 104 GLY A N 1
ATOM 811 C CA . GLY A 1 104 ? 11.410 -16.270 -45.707 1.00 75.44 104 GLY A CA 1
ATOM 812 C C . GLY A 1 104 ? 10.703 -15.429 -44.644 1.00 75.44 104 GLY A C 1
ATOM 813 O O . GLY A 1 104 ? 9.754 -15.894 -44.016 1.00 75.44 104 GLY A O 1
ATOM 814 N N . ALA A 1 105 ? 11.196 -14.218 -44.400 1.00 73.44 105 ALA A N 1
ATOM 815 C CA . ALA A 1 105 ? 10.738 -13.359 -43.309 1.00 73.44 105 ALA A CA 1
ATOM 816 C C . ALA A 1 105 ? 9.876 -12.180 -43.777 1.00 73.44 105 ALA A C 1
ATOM 818 O O . ALA A 1 105 ? 9.092 -11.658 -42.988 1.00 73.44 105 ALA A O 1
ATOM 819 N N . TRP A 1 106 ? 10.031 -11.748 -45.029 1.00 75.25 106 TRP A N 1
ATOM 820 C CA . TRP A 1 106 ? 9.325 -10.596 -45.587 1.00 75.25 106 TRP A CA 1
ATOM 821 C C . TRP A 1 106 ? 9.219 -10.705 -47.101 1.00 75.25 106 TRP A C 1
ATOM 823 O O . TRP A 1 106 ? 10.160 -11.162 -47.740 1.00 75.25 106 TRP A O 1
ATOM 833 N N . GLU A 1 107 ? 8.115 -10.251 -47.682 1.00 76.19 107 GLU A N 1
ATOM 834 C CA . GLU A 1 107 ? 7.922 -10.202 -49.131 1.00 76.19 107 GLU A CA 1
ATOM 835 C C . GLU A 1 107 ? 7.937 -8.737 -49.582 1.00 76.19 107 GLU A C 1
ATOM 837 O O . GLU A 1 107 ? 7.090 -7.939 -49.180 1.00 76.19 107 GLU A O 1
ATOM 842 N N . ASP A 1 108 ? 8.964 -8.357 -50.344 1.00 71.50 108 ASP A N 1
ATOM 843 C CA . ASP A 1 108 ? 9.101 -7.012 -50.910 1.00 71.50 108 ASP A CA 1
ATOM 844 C C . ASP A 1 108 ? 8.538 -7.033 -52.346 1.00 71.50 108 ASP A C 1
ATOM 846 O O . ASP A 1 108 ? 8.974 -7.885 -53.129 1.00 71.50 108 ASP A O 1
ATOM 850 N N . PRO A 1 109 ? 7.605 -6.134 -52.723 1.00 67.00 109 PRO A N 1
ATOM 851 C CA . PRO A 1 109 ? 7.024 -6.094 -54.069 1.00 67.00 109 PRO A CA 1
ATOM 852 C C . PRO A 1 109 ? 8.054 -6.070 -55.208 1.00 67.00 109 PRO A C 1
ATOM 854 O O . PRO A 1 109 ? 7.791 -6.620 -56.275 1.00 67.00 109 PRO A O 1
ATOM 857 N N . ASP A 1 110 ? 9.230 -5.481 -54.966 1.00 67.06 110 ASP A N 1
ATOM 858 C CA . ASP A 1 110 ? 10.285 -5.310 -55.971 1.00 67.06 110 ASP A CA 1
ATOM 859 C C . ASP A 1 110 ? 11.410 -6.364 -55.884 1.00 67.06 110 ASP A C 1
ATOM 861 O O . ASP A 1 110 ? 12.138 -6.569 -56.855 1.00 67.06 110 ASP A O 1
ATOM 865 N N . GLN A 1 111 ? 11.598 -7.022 -54.729 1.00 63.50 111 GLN A N 1
ATOM 866 C CA . GLN A 1 111 ? 12.760 -7.898 -54.459 1.00 63.50 111 GLN A CA 1
ATOM 867 C C . GLN A 1 111 ? 12.393 -9.351 -54.115 1.00 63.50 111 GLN A C 1
ATOM 869 O O . GLN A 1 111 ? 13.291 -10.176 -53.923 1.00 63.50 111 GLN A O 1
ATOM 874 N N . GLY A 1 112 ? 11.100 -9.679 -54.049 1.00 75.75 112 GLY A N 1
ATOM 875 C CA . GLY A 1 112 ? 10.607 -11.008 -53.687 1.00 75.75 112 GLY A CA 1
ATOM 876 C C . GLY A 1 112 ? 10.747 -11.320 -52.192 1.00 75.75 112 GLY A C 1
ATOM 877 O O . GLY A 1 112 ? 10.836 -10.424 -51.349 1.00 75.75 112 GLY A O 1
ATOM 878 N N . THR A 1 113 ? 10.748 -12.609 -51.842 1.00 77.06 113 THR A N 1
ATOM 879 C CA . THR A 1 113 ? 10.854 -13.071 -50.450 1.00 77.06 113 THR A CA 1
ATOM 880 C C . THR A 1 113 ? 12.277 -12.895 -49.912 1.00 77.06 113 THR A C 1
ATOM 882 O O . THR A 1 113 ? 13.200 -13.609 -50.309 1.00 77.06 113 THR A O 1
ATOM 885 N N . LEU A 1 114 ? 12.457 -11.962 -48.980 1.00 79.88 114 LEU A N 1
ATOM 886 C CA . LEU A 1 114 ? 13.693 -11.734 -48.240 1.00 79.88 114 LEU A CA 1
ATOM 887 C C . LEU A 1 114 ? 13.842 -12.766 -47.115 1.00 79.88 114 LEU A C 1
ATOM 889 O O . LEU A 1 114 ? 12.905 -13.025 -46.353 1.00 79.88 114 LEU A O 1
ATOM 893 N N . SER A 1 115 ? 15.047 -13.321 -46.985 1.00 85.94 115 SER A N 1
ATOM 894 C CA . SER A 1 115 ? 15.412 -14.173 -45.854 1.00 85.94 115 SER A CA 1
ATOM 895 C C . SER A 1 115 ? 15.542 -13.362 -44.564 1.00 85.94 115 SER A C 1
ATOM 897 O O . SER A 1 115 ? 15.821 -12.160 -44.584 1.00 85.94 115 SER A O 1
ATOM 899 N N . GLU A 1 116 ? 15.367 -14.020 -43.421 1.00 86.62 116 GLU A N 1
ATOM 900 C CA . GLU A 1 116 ? 15.524 -13.405 -42.099 1.00 86.62 116 GLU A CA 1
ATOM 901 C C . GLU A 1 116 ? 16.919 -12.799 -41.901 1.00 86.62 116 GLU A C 1
ATOM 903 O O . GLU A 1 116 ? 17.035 -11.685 -41.392 1.00 86.62 116 GLU A O 1
ATOM 908 N N . ALA A 1 117 ? 17.968 -13.474 -42.381 1.00 86.12 117 ALA A N 1
ATOM 909 C CA . ALA A 1 117 ? 19.331 -12.942 -42.367 1.00 86.12 117 ALA A CA 1
ATOM 910 C C . ALA A 1 117 ? 19.444 -11.614 -43.137 1.00 86.12 117 ALA A C 1
ATOM 912 O O . ALA A 1 117 ? 19.971 -10.637 -42.607 1.00 86.12 117 ALA A O 1
ATOM 913 N N . LYS A 1 118 ? 18.879 -11.548 -44.351 1.00 86.56 118 LYS A N 1
ATOM 914 C CA . LYS A 1 118 ? 18.900 -10.345 -45.199 1.00 86.56 118 LYS A CA 1
ATOM 915 C C . LYS A 1 118 ? 18.082 -9.199 -44.598 1.00 86.56 118 LYS A C 1
ATOM 917 O O . LYS A 1 118 ? 18.428 -8.028 -44.750 1.00 86.56 118 LYS A O 1
ATOM 922 N N . LEU A 1 119 ? 17.022 -9.536 -43.870 1.00 88.75 119 LEU A N 1
ATOM 923 C CA . LEU A 1 119 ? 16.184 -8.578 -43.159 1.00 88.75 119 LEU A CA 1
ATOM 924 C C . LEU A 1 119 ? 16.949 -7.911 -42.001 1.00 88.75 119 LEU A C 1
ATOM 926 O O . LEU A 1 119 ? 16.896 -6.691 -41.855 1.00 88.75 119 LEU A O 1
ATOM 930 N N . TRP A 1 120 ? 17.730 -8.683 -41.239 1.00 90.62 120 TRP A N 1
ATOM 931 C CA . TRP A 1 120 ? 18.635 -8.154 -40.209 1.00 90.62 120 TRP A CA 1
ATOM 932 C C . TRP A 1 120 ? 19.867 -7.447 -40.784 1.00 90.62 120 TRP A C 1
ATOM 934 O O . TRP A 1 120 ? 20.359 -6.497 -40.178 1.00 90.62 120 TRP A O 1
ATOM 944 N N . GLN A 1 121 ? 20.345 -7.861 -41.959 1.00 90.12 121 GLN A N 1
ATOM 945 C CA . GLN A 1 121 ? 21.483 -7.252 -42.652 1.00 90.12 121 GLN A CA 1
ATOM 946 C C . GLN A 1 121 ? 21.196 -5.803 -43.086 1.00 90.12 121 GLN A C 1
ATOM 948 O O . GLN A 1 121 ? 22.093 -4.962 -43.043 1.00 90.12 121 GLN A O 1
ATOM 953 N N . ALA A 1 122 ? 19.953 -5.486 -43.464 1.00 89.94 122 ALA A N 1
ATOM 954 C CA . ALA A 1 122 ? 19.558 -4.170 -43.971 1.00 89.94 122 ALA A CA 1
ATOM 955 C C . ALA A 1 122 ? 19.894 -2.986 -43.033 1.00 89.94 122 ALA A C 1
ATOM 957 O O . ALA A 1 122 ? 20.608 -2.082 -43.472 1.00 89.94 122 ALA A O 1
ATOM 958 N N . PRO A 1 123 ? 19.464 -2.947 -41.753 1.00 93.12 123 PRO A N 1
ATOM 959 C CA . PRO A 1 123 ? 19.831 -1.849 -40.852 1.00 93.12 123 PRO A CA 1
ATOM 960 C C . PRO A 1 123 ? 21.343 -1.786 -40.588 1.00 93.12 123 PRO A C 1
ATOM 962 O O . PRO A 1 123 ? 21.907 -0.699 -40.481 1.00 93.12 123 PRO A O 1
ATOM 965 N N . ILE A 1 124 ? 22.025 -2.933 -40.544 1.00 92.88 124 ILE A N 1
ATOM 966 C CA . ILE A 1 124 ? 23.476 -3.012 -40.323 1.00 92.88 124 ILE A CA 1
ATOM 967 C C . ILE A 1 124 ? 24.237 -2.400 -41.505 1.00 92.88 124 ILE A C 1
ATOM 969 O O . ILE A 1 124 ? 25.182 -1.640 -41.301 1.00 92.88 124 ILE A O 1
ATOM 973 N N . ALA A 1 125 ? 23.798 -2.669 -42.736 1.00 90.19 125 ALA A N 1
ATOM 974 C CA . ALA A 1 125 ? 24.372 -2.078 -43.943 1.00 90.19 125 ALA A CA 1
ATOM 975 C C . ALA A 1 125 ? 24.283 -0.545 -43.920 1.00 90.19 125 ALA A C 1
ATOM 977 O O . ALA A 1 125 ? 25.242 0.150 -44.261 1.00 90.19 125 ALA A O 1
ATOM 978 N N . VAL A 1 126 ? 23.152 -0.007 -43.454 1.00 92.19 126 VAL A N 1
ATOM 979 C CA . VAL A 1 126 ? 22.960 1.441 -43.330 1.00 92.19 126 VAL A CA 1
ATOM 980 C C . VAL A 1 126 ? 23.865 2.035 -42.250 1.00 92.19 126 VAL A C 1
ATOM 982 O O . VAL A 1 126 ? 24.466 3.084 -42.479 1.00 92.19 126 VAL A O 1
ATOM 985 N N . LEU A 1 127 ? 24.027 1.366 -41.103 1.00 92.62 127 LEU A N 1
ATOM 986 C CA . LEU A 1 127 ? 24.977 1.796 -40.068 1.00 92.62 127 LEU A CA 1
ATOM 987 C C . LEU A 1 127 ? 26.420 1.780 -40.575 1.00 92.62 127 LEU A C 1
ATOM 989 O O . LEU A 1 127 ? 27.191 2.694 -40.280 1.00 92.62 127 LEU A O 1
ATOM 993 N N . TYR A 1 128 ? 26.790 0.782 -41.375 1.00 90.75 128 TYR A N 1
ATOM 994 C CA . TYR A 1 128 ? 28.109 0.731 -41.991 1.00 90.75 128 TYR A CA 1
ATOM 995 C C . TYR A 1 128 ? 28.329 1.923 -42.931 1.00 90.75 128 TYR A C 1
ATOM 997 O O . TYR A 1 128 ? 29.316 2.644 -42.779 1.00 90.75 128 TYR A O 1
ATOM 1005 N N . ASN A 1 129 ? 27.374 2.191 -43.828 1.00 89.56 129 ASN A N 1
ATOM 1006 C CA . ASN A 1 129 ? 27.410 3.347 -44.727 1.00 89.56 129 ASN A CA 1
ATOM 1007 C C . ASN A 1 129 ? 27.453 4.675 -43.945 1.00 89.56 129 ASN A C 1
ATOM 1009 O O . ASN A 1 129 ? 28.207 5.592 -44.281 1.00 89.56 129 ASN A O 1
ATOM 1013 N N . PHE A 1 130 ? 26.709 4.770 -42.841 1.00 92.81 130 PHE A N 1
ATOM 1014 C CA . PHE A 1 130 ? 26.770 5.913 -41.938 1.00 92.81 130 PHE A CA 1
ATOM 1015 C C . PHE A 1 130 ? 28.189 6.140 -41.405 1.00 92.81 130 PHE A C 1
ATOM 1017 O O . PHE A 1 130 ? 28.709 7.251 -41.511 1.00 92.81 130 PHE A O 1
ATOM 1024 N N . PHE A 1 131 ? 28.855 5.108 -40.887 1.00 90.19 131 PHE A N 1
ATOM 1025 C CA . PHE A 1 131 ? 30.224 5.248 -40.389 1.00 90.19 131 PHE A CA 1
ATOM 1026 C C . PHE A 1 131 ? 31.254 5.489 -41.501 1.00 90.19 131 PHE A C 1
ATOM 1028 O O . PHE A 1 131 ? 32.204 6.241 -41.286 1.00 90.19 131 PHE A O 1
ATOM 1035 N N . GLU A 1 132 ? 31.074 4.906 -42.687 1.00 86.75 132 GLU A N 1
ATOM 1036 C CA . GLU A 1 132 ? 31.918 5.177 -43.859 1.00 86.75 132 GLU A CA 1
ATOM 1037 C C . GLU A 1 132 ? 31.782 6.634 -44.326 1.00 86.75 132 GLU A C 1
ATOM 1039 O O . GLU A 1 132 ? 32.773 7.296 -44.643 1.00 86.75 132 GLU A O 1
ATOM 1044 N N . THR A 1 133 ? 30.567 7.176 -44.288 1.00 86.38 133 THR A N 1
ATOM 1045 C CA . THR A 1 133 ? 30.303 8.593 -44.554 1.00 86.38 133 THR A CA 1
ATOM 1046 C C . THR A 1 133 ? 30.948 9.478 -43.487 1.00 86.38 133 THR A C 1
ATOM 1048 O O . THR A 1 133 ? 31.642 10.436 -43.829 1.00 86.38 133 THR A O 1
ATOM 1051 N N . THR A 1 134 ? 30.807 9.123 -42.208 1.00 86.44 134 THR A N 1
ATOM 1052 C CA . THR A 1 134 ? 31.416 9.847 -41.081 1.00 86.44 134 THR A CA 1
ATOM 1053 C C . THR A 1 134 ? 32.943 9.869 -41.157 1.00 86.44 134 THR A C 1
ATOM 1055 O O . THR A 1 134 ? 33.558 10.890 -40.847 1.00 86.44 134 THR A O 1
ATOM 1058 N N . GLN A 1 135 ? 33.575 8.798 -41.646 1.00 84.19 135 GLN A N 1
ATOM 1059 C CA . GLN A 1 135 ? 35.028 8.740 -41.825 1.00 84.19 135 GLN A CA 1
ATOM 1060 C C . GLN A 1 135 ? 35.548 9.828 -42.780 1.00 84.19 135 GLN A C 1
ATOM 1062 O O . GLN A 1 135 ? 36.681 10.293 -42.633 1.00 84.19 135 GLN A O 1
ATOM 1067 N N . LYS A 1 136 ? 34.725 10.296 -43.728 1.00 83.19 136 LYS A N 1
ATOM 1068 C CA . LYS A 1 136 ? 35.104 11.387 -44.640 1.00 83.19 136 LYS A CA 1
ATOM 1069 C C . LYS A 1 136 ? 35.371 12.695 -43.893 1.00 83.19 136 LYS A C 1
ATOM 1071 O O . LYS A 1 136 ? 36.158 13.493 -44.384 1.00 83.19 136 LYS A O 1
ATOM 1076 N N . VAL A 1 137 ? 34.785 12.888 -42.710 1.00 82.25 137 VAL A N 1
ATOM 1077 C CA . VAL A 1 137 ? 34.970 14.077 -41.853 1.00 82.25 137 VAL A CA 1
ATOM 1078 C C . VAL A 1 137 ? 36.279 14.027 -41.060 1.00 82.25 137 VAL A C 1
ATOM 1080 O O . VAL A 1 137 ? 36.726 15.036 -40.515 1.00 82.25 137 VAL A O 1
ATOM 1083 N N . PHE A 1 138 ? 36.924 12.862 -40.979 1.00 81.31 138 PHE A N 1
ATOM 1084 C CA . PHE A 1 138 ? 38.190 12.737 -40.269 1.00 81.31 138 PHE A CA 1
ATOM 1085 C C . PHE A 1 138 ? 39.334 13.399 -41.040 1.00 81.31 138 PHE A C 1
ATOM 1087 O O . PHE A 1 138 ? 39.308 13.439 -42.277 1.00 81.31 138 PHE A O 1
ATOM 1094 N N . PRO A 1 139 ? 40.364 13.877 -40.319 1.00 74.31 139 PRO A N 1
ATOM 1095 C CA . PRO A 1 139 ? 41.533 14.445 -40.957 1.00 74.31 139 PRO A CA 1
ATOM 1096 C C . PRO A 1 139 ? 42.238 13.434 -41.862 1.00 74.31 139 PRO A C 1
ATOM 1098 O O . PRO A 1 139 ? 42.433 12.277 -41.483 1.00 74.31 139 PRO A O 1
ATOM 1101 N N . SER A 1 140 ? 42.620 13.867 -43.065 1.00 68.75 140 SER A N 1
ATOM 1102 C CA . SER A 1 140 ? 43.303 13.012 -44.048 1.00 68.75 140 SER A CA 1
ATOM 1103 C C . SER A 1 140 ? 44.683 12.549 -43.569 1.00 68.75 140 SER A C 1
ATOM 1105 O O . SER A 1 140 ? 45.056 11.397 -43.793 1.00 68.75 140 SER A O 1
ATOM 1107 N N . ASP A 1 141 ? 45.403 13.409 -42.842 1.00 67.12 141 ASP A N 1
ATOM 1108 C CA . ASP A 1 141 ? 46.692 13.104 -42.209 1.00 67.12 141 ASP A CA 1
ATOM 1109 C C . ASP A 1 141 ? 46.795 13.756 -40.810 1.00 67.12 141 ASP A C 1
ATOM 1111 O O . ASP A 1 141 ? 47.247 14.901 -40.674 1.00 67.12 141 ASP A O 1
ATOM 1115 N N . PRO A 1 142 ? 46.344 13.069 -39.742 1.00 69.69 142 PRO A N 1
ATOM 1116 C CA . PRO A 1 142 ? 46.407 13.603 -38.387 1.00 69.69 142 PRO A CA 1
ATOM 1117 C C . PRO A 1 142 ? 47.854 13.668 -37.876 1.00 69.69 142 PRO A C 1
ATOM 1119 O O . PRO A 1 142 ? 48.585 12.681 -37.915 1.00 69.69 142 PRO A O 1
ATOM 1122 N N . ALA A 1 143 ? 48.264 14.794 -37.281 1.00 66.50 143 ALA A N 1
ATOM 1123 C CA . ALA A 1 143 ? 49.631 14.969 -36.767 1.00 66.50 143 ALA A CA 1
ATOM 1124 C C . ALA A 1 143 ? 50.057 13.892 -35.743 1.00 66.50 143 ALA A C 1
ATOM 1126 O O . ALA A 1 143 ? 51.219 13.496 -35.721 1.00 66.50 143 ALA A O 1
ATOM 1127 N N . TRP A 1 144 ? 49.117 13.377 -34.938 1.00 65.06 144 TRP A N 1
ATOM 1128 C CA . TRP A 1 144 ? 49.353 12.292 -33.974 1.00 65.06 144 TRP A CA 1
ATOM 1129 C C . TRP A 1 144 ? 49.533 10.915 -34.628 1.00 65.06 144 TRP A C 1
ATOM 1131 O O . TRP A 1 144 ? 50.085 10.010 -34.008 1.00 65.06 144 TRP A O 1
ATOM 1141 N N . ALA A 1 145 ? 49.082 10.741 -35.872 1.00 63.44 145 ALA A N 1
ATOM 1142 C CA . ALA A 1 145 ? 49.285 9.514 -36.631 1.00 63.44 145 ALA A CA 1
ATOM 1143 C C . ALA A 1 145 ? 50.728 9.405 -37.146 1.00 63.44 145 ALA A C 1
ATOM 1145 O O . ALA A 1 145 ? 51.228 8.306 -37.342 1.00 63.44 145 ALA A O 1
ATOM 1146 N N . ARG A 1 146 ? 51.444 10.529 -37.312 1.00 61.22 146 ARG A N 1
ATOM 1147 C CA . ARG A 1 146 ? 52.812 10.561 -37.866 1.00 61.22 146 ARG A CA 1
ATOM 1148 C C . ARG A 1 146 ? 53.874 9.939 -36.950 1.00 61.22 146 ARG A C 1
ATOM 1150 O O . ARG A 1 146 ? 54.932 9.531 -37.435 1.00 61.22 146 ARG A O 1
ATOM 1157 N N . THR A 1 147 ? 53.613 9.857 -35.647 1.00 55.78 147 THR A N 1
ATOM 1158 C CA . THR A 1 147 ? 54.576 9.436 -34.620 1.00 55.78 147 THR A CA 1
ATOM 1159 C C . THR A 1 147 ? 53.975 8.371 -33.700 1.00 55.78 147 THR A C 1
ATOM 1161 O O . THR A 1 147 ? 53.121 8.654 -32.867 1.00 55.78 147 THR A O 1
ATOM 1164 N N . GLY A 1 148 ? 54.454 7.126 -33.814 1.00 60.59 148 GLY A N 1
ATOM 1165 C CA . GLY A 1 148 ? 54.130 6.039 -32.882 1.00 60.59 148 GLY A CA 1
ATOM 1166 C C . GLY A 1 148 ? 53.512 4.799 -33.535 1.00 60.59 148 GLY A C 1
ATOM 1167 O O . GLY A 1 148 ? 53.774 4.492 -34.693 1.00 60.59 148 GLY A O 1
ATOM 1168 N N . LYS A 1 149 ? 52.699 4.070 -32.756 1.00 58.84 149 LYS A N 1
ATOM 1169 C CA . LYS A 1 149 ? 52.159 2.729 -33.067 1.00 58.84 149 LYS A CA 1
ATOM 1170 C C . LYS A 1 149 ? 51.201 2.672 -34.274 1.00 58.84 149 LYS A C 1
ATOM 1172 O O . LYS A 1 149 ? 50.979 1.591 -34.799 1.00 58.84 149 LYS A O 1
ATOM 1177 N N . TYR A 1 150 ? 50.647 3.807 -34.707 1.00 58.41 150 TYR A N 1
ATOM 1178 C CA . TYR A 1 150 ? 49.527 3.872 -35.663 1.00 58.41 150 TYR A CA 1
ATOM 1179 C C . TYR A 1 150 ? 49.879 4.542 -37.007 1.00 58.41 150 TYR A C 1
ATOM 1181 O O . TYR A 1 150 ? 48.987 4.923 -37.758 1.00 58.41 150 TYR A O 1
ATOM 1189 N N . LYS A 1 151 ? 51.176 4.692 -37.314 1.00 55.69 151 LYS A N 1
ATOM 1190 C CA . LYS A 1 151 ? 51.689 5.389 -38.512 1.00 55.69 151 LYS A CA 1
ATOM 1191 C C . LYS A 1 151 ? 51.210 4.797 -39.838 1.00 55.69 151 LYS A C 1
ATOM 1193 O O . LYS A 1 151 ? 50.942 5.532 -40.789 1.00 55.69 151 LYS A O 1
ATOM 1198 N N . ASP A 1 152 ? 51.048 3.481 -39.855 1.00 58.94 152 ASP A N 1
ATOM 1199 C CA . ASP A 1 152 ? 50.620 2.714 -41.023 1.00 58.94 152 ASP A CA 1
ATOM 1200 C C . ASP A 1 152 ? 49.198 2.151 -40.861 1.00 58.94 152 ASP A C 1
ATOM 1202 O O . ASP A 1 152 ? 48.780 1.308 -41.651 1.00 58.94 152 ASP A O 1
ATOM 1206 N N . ASP A 1 153 ? 48.443 2.600 -39.848 1.00 58.62 153 ASP A N 1
ATOM 1207 C CA . ASP A 1 153 ? 47.100 2.089 -39.567 1.00 58.62 153 ASP A CA 1
ATOM 1208 C C . ASP A 1 153 ? 46.063 2.729 -40.520 1.00 58.62 153 ASP A C 1
ATOM 1210 O O . ASP A 1 153 ? 45.803 3.938 -40.445 1.00 58.62 153 ASP A O 1
ATOM 1214 N N . PRO A 1 154 ? 45.454 1.952 -41.440 1.00 59.38 154 PRO A N 1
ATOM 1215 C CA . PRO A 1 154 ? 44.517 2.477 -42.429 1.00 59.38 154 PRO A CA 1
ATOM 1216 C C . PRO A 1 154 ? 43.214 3.010 -41.817 1.00 59.38 154 PRO A C 1
ATOM 1218 O O . PRO A 1 154 ? 42.481 3.722 -42.506 1.00 59.38 154 PRO A O 1
ATOM 1221 N N . LEU A 1 155 ? 42.925 2.717 -40.545 1.00 61.34 155 LEU A N 1
ATOM 1222 C CA . LEU A 1 155 ? 41.758 3.239 -39.827 1.00 61.34 155 LEU A CA 1
ATOM 1223 C C . LEU A 1 155 ? 41.911 4.711 -39.436 1.00 61.34 155 LEU A C 1
ATOM 1225 O O . LEU A 1 155 ? 40.940 5.367 -39.084 1.00 61.34 155 LEU A O 1
ATOM 1229 N N . VAL A 1 156 ? 43.119 5.259 -39.502 1.00 62.53 156 VAL A N 1
ATOM 1230 C CA . VAL A 1 156 ? 43.416 6.597 -38.979 1.00 62.53 156 VAL A CA 1
ATOM 1231 C C . VAL A 1 156 ? 43.198 7.710 -40.016 1.00 62.53 156 VAL A C 1
ATOM 1233 O O . VAL A 1 156 ? 43.164 8.886 -39.659 1.00 62.53 156 VAL A O 1
ATOM 1236 N N . ARG A 1 157 ? 43.013 7.357 -41.295 1.00 65.06 157 ARG A N 1
ATOM 1237 C CA . ARG A 1 157 ? 42.924 8.314 -42.411 1.00 65.06 157 ARG A CA 1
ATOM 1238 C C . ARG A 1 157 ? 41.471 8.625 -42.800 1.00 65.06 157 ARG A C 1
ATOM 1240 O O . ARG A 1 157 ? 40.654 7.708 -42.912 1.00 65.06 157 ARG A O 1
ATOM 1247 N N . GLY A 1 158 ? 41.176 9.905 -43.038 1.00 70.25 158 GLY A N 1
ATOM 1248 C CA . GLY A 1 158 ? 39.891 10.411 -43.548 1.00 70.25 158 GLY A CA 1
ATOM 1249 C C . GLY A 1 158 ? 40.014 11.234 -44.837 1.00 70.25 158 GLY A C 1
ATOM 1250 O O . GLY A 1 158 ? 40.994 11.098 -45.568 1.00 70.25 158 GLY A O 1
ATOM 1251 N N . MET A 1 159 ? 39.013 12.072 -45.136 1.00 71.44 159 MET A N 1
ATOM 1252 C CA . MET A 1 159 ? 38.957 12.897 -46.361 1.00 71.44 159 MET A CA 1
ATOM 1253 C C . MET A 1 159 ? 38.723 14.401 -46.102 1.00 71.44 159 MET A C 1
ATOM 1255 O O . MET A 1 159 ? 38.452 15.130 -47.052 1.00 71.44 159 MET A O 1
ATOM 1259 N N . ASP A 1 160 ? 38.830 14.878 -44.853 1.00 72.38 160 ASP A N 1
ATOM 1260 C CA . ASP A 1 160 ? 38.681 16.300 -44.472 1.00 72.38 160 ASP A CA 1
ATOM 1261 C C . ASP A 1 160 ? 37.378 16.987 -44.958 1.00 72.38 160 ASP A C 1
ATOM 1263 O O . ASP A 1 160 ? 37.339 18.194 -45.210 1.00 72.38 160 ASP A O 1
ATOM 1267 N N . ALA A 1 161 ? 36.279 16.240 -45.088 1.00 78.12 161 ALA A N 1
ATOM 1268 C CA . ALA A 1 161 ? 34.978 16.792 -45.461 1.00 78.12 161 ALA A CA 1
ATOM 1269 C C . ALA A 1 161 ? 34.333 17.583 -44.306 1.00 78.12 161 ALA A C 1
ATOM 1271 O O . ALA A 1 161 ? 34.436 17.209 -43.138 1.00 78.12 161 ALA A O 1
ATOM 1272 N N . MET A 1 162 ? 33.605 18.659 -44.624 1.00 79.12 162 MET A N 1
ATOM 1273 C CA . MET A 1 162 ? 32.822 19.396 -43.624 1.00 79.12 162 MET A CA 1
ATOM 1274 C C . MET A 1 162 ? 31.502 18.667 -43.312 1.00 79.12 162 MET A C 1
ATOM 1276 O O . MET A 1 162 ? 30.829 18.237 -44.246 1.00 79.12 162 MET A O 1
ATOM 1280 N N . PRO A 1 163 ? 31.053 18.590 -42.044 1.00 80.50 163 PRO A N 1
ATOM 1281 C CA . PRO A 1 163 ? 29.794 17.927 -41.679 1.00 80.50 163 PRO A CA 1
ATOM 1282 C C . PRO A 1 163 ? 28.569 18.384 -42.485 1.00 80.50 163 PRO A C 1
ATOM 1284 O O . PRO A 1 163 ? 27.766 17.559 -42.917 1.00 80.50 163 PRO A O 1
ATOM 1287 N N . GLY A 1 164 ? 28.456 19.691 -42.750 1.00 79.19 164 GLY A N 1
ATOM 1288 C CA . GLY A 1 164 ? 27.339 20.273 -43.498 1.00 79.19 164 GLY A CA 1
ATOM 1289 C C . GLY A 1 164 ? 27.213 19.775 -44.942 1.00 79.19 164 GLY A C 1
ATOM 1290 O O . GLY A 1 164 ? 26.099 19.674 -45.452 1.00 79.19 164 GLY A O 1
ATOM 1291 N N . THR A 1 165 ? 28.313 19.386 -45.599 1.00 83.81 165 THR A N 1
ATOM 1292 C CA . THR A 1 165 ? 28.254 18.858 -46.977 1.00 83.81 165 THR A CA 1
ATOM 1293 C C . THR A 1 165 ? 27.688 17.440 -47.033 1.00 83.81 165 THR A C 1
ATOM 1295 O O . THR A 1 165 ? 27.249 16.990 -48.090 1.00 83.81 165 THR A O 1
ATOM 1298 N N . LEU A 1 166 ? 27.658 16.744 -45.894 1.00 84.25 166 LEU A N 1
ATOM 1299 C CA . LEU A 1 166 ? 27.161 15.377 -45.761 1.00 84.25 166 LEU A CA 1
ATOM 1300 C C . LEU A 1 166 ? 25.717 15.314 -45.252 1.00 84.25 166 LEU A C 1
ATOM 1302 O O . LEU A 1 166 ? 25.167 14.219 -45.157 1.00 84.25 166 LEU A O 1
ATOM 1306 N N . LEU A 1 167 ? 25.074 16.458 -44.979 1.00 87.44 167 LEU A N 1
ATOM 1307 C CA . LEU A 1 167 ? 23.706 16.538 -44.452 1.00 87.44 167 LEU A CA 1
ATOM 1308 C C . LEU A 1 167 ? 22.725 15.661 -45.246 1.00 87.44 167 LEU A C 1
ATOM 1310 O O . LEU A 1 167 ? 22.009 14.850 -44.667 1.00 87.44 167 LEU A O 1
ATOM 1314 N N . GLY A 1 168 ? 22.731 15.767 -46.579 1.00 86.94 168 GLY A N 1
ATOM 1315 C CA . GLY A 1 168 ? 21.844 14.974 -47.438 1.00 86.94 168 GLY A CA 1
ATOM 1316 C C . GLY A 1 168 ? 22.128 13.467 -47.394 1.00 86.94 168 GLY A C 1
ATOM 1317 O O . GLY A 1 168 ? 21.208 12.660 -47.530 1.00 86.94 168 GLY A O 1
ATOM 1318 N N . VAL A 1 169 ? 23.384 13.074 -47.163 1.00 87.50 169 VAL A N 1
ATOM 1319 C CA . VAL A 1 169 ? 23.780 11.664 -47.028 1.00 87.50 169 VAL A CA 1
ATOM 1320 C C . VAL A 1 169 ? 23.344 11.122 -45.666 1.00 87.50 169 VAL A C 1
ATOM 1322 O O . VAL A 1 169 ? 22.756 10.045 -45.601 1.00 87.50 169 VAL A O 1
ATOM 1325 N N . TYR A 1 170 ? 23.526 11.893 -44.590 1.00 90.88 170 TYR A N 1
ATOM 1326 C CA . TYR A 1 170 ? 23.046 11.525 -43.257 1.00 90.88 170 TYR A CA 1
ATOM 1327 C C . TYR A 1 170 ? 21.519 11.423 -43.193 1.00 90.88 170 TYR A C 1
ATOM 1329 O O . TYR A 1 170 ? 21.007 10.457 -42.628 1.00 90.88 170 TYR A O 1
ATOM 1337 N N . GLN A 1 171 ? 20.784 12.340 -43.836 1.00 91.94 171 GLN A N 1
ATOM 1338 C CA . GLN A 1 171 ? 19.323 12.238 -43.954 1.00 91.94 171 GLN A CA 1
ATOM 1339 C C . GLN A 1 171 ? 18.906 10.952 -44.654 1.00 91.94 171 GLN A C 1
ATOM 1341 O O . GLN A 1 171 ? 18.004 10.260 -44.186 1.00 91.94 171 GLN A O 1
ATOM 1346 N N . ARG A 1 172 ? 19.572 10.617 -45.762 1.00 93.50 172 ARG A N 1
ATOM 1347 C CA . ARG A 1 172 ? 19.286 9.392 -46.508 1.00 93.50 172 ARG A CA 1
ATOM 1348 C C . ARG A 1 172 ? 19.552 8.152 -45.663 1.00 93.50 172 ARG A C 1
ATOM 1350 O O . ARG A 1 172 ? 18.682 7.290 -45.603 1.00 93.50 172 ARG A O 1
ATOM 1357 N N . ASN A 1 173 ? 20.692 8.098 -44.976 1.00 92.06 173 ASN A N 1
ATOM 1358 C CA . ASN A 1 173 ? 21.027 6.997 -44.076 1.00 92.06 173 ASN A CA 1
ATOM 1359 C C . ASN A 1 173 ? 19.989 6.878 -42.954 1.00 92.06 173 ASN A C 1
ATOM 1361 O O . ASN A 1 173 ? 19.495 5.787 -42.710 1.00 92.06 173 ASN A O 1
ATOM 1365 N N . ARG A 1 174 ? 19.561 7.984 -42.334 1.00 94.94 174 ARG A N 1
ATOM 1366 C CA . ARG A 1 174 ? 18.499 7.960 -41.314 1.00 94.94 174 ARG A CA 1
ATOM 1367 C C . ARG A 1 174 ? 17.191 7.376 -41.855 1.00 94.94 174 ARG A C 1
ATOM 1369 O O . ARG A 1 174 ? 16.611 6.494 -41.234 1.00 94.94 174 ARG A O 1
ATOM 1376 N N . ILE A 1 175 ? 16.738 7.849 -43.016 1.00 92.19 175 ILE A N 1
ATOM 1377 C CA . ILE A 1 175 ? 15.484 7.393 -43.635 1.00 92.19 175 ILE A CA 1
ATOM 1378 C C . ILE A 1 175 ? 15.581 5.910 -44.014 1.00 92.19 175 ILE A C 1
ATOM 1380 O O . ILE A 1 175 ? 14.662 5.144 -43.738 1.00 92.19 175 ILE A O 1
ATOM 1384 N N . GLN A 1 176 ? 16.697 5.476 -44.603 1.00 92.62 176 GLN A N 1
ATOM 1385 C CA . GLN A 1 176 ? 16.929 4.065 -44.928 1.00 92.62 176 GLN A CA 1
ATOM 1386 C C . GLN A 1 176 ? 16.977 3.186 -43.680 1.00 92.62 176 GLN A C 1
ATOM 1388 O O . GLN A 1 176 ? 16.405 2.097 -43.685 1.00 92.62 176 GLN A O 1
ATOM 1393 N N . PHE A 1 177 ? 17.599 3.672 -42.607 1.00 94.94 177 PHE A N 1
ATOM 1394 C CA . PHE A 1 177 ? 17.649 2.973 -41.331 1.00 94.94 177 PHE A CA 1
ATOM 1395 C C . PHE A 1 177 ? 16.244 2.827 -40.743 1.00 94.94 177 PHE A C 1
ATOM 1397 O O . PHE A 1 177 ? 15.822 1.716 -40.442 1.00 94.94 177 PHE A O 1
ATOM 1404 N N . GLN A 1 178 ? 15.466 3.912 -40.706 1.00 95.50 178 GLN A N 1
ATOM 1405 C CA . GLN A 1 178 ? 14.073 3.900 -40.259 1.00 95.50 178 GLN A CA 1
ATOM 1406 C C . GLN A 1 178 ? 13.207 2.924 -41.071 1.00 95.50 178 GLN A C 1
ATOM 1408 O O . GLN A 1 178 ? 12.454 2.146 -40.491 1.00 95.50 178 GLN A O 1
ATOM 1413 N N . MET A 1 179 ? 13.334 2.917 -42.402 1.00 91.94 179 MET A N 1
ATOM 1414 C CA . MET A 1 179 ? 12.615 1.965 -43.258 1.00 91.94 179 MET A CA 1
ATOM 1415 C C . MET A 1 179 ? 13.022 0.513 -42.974 1.00 91.94 179 MET A C 1
ATOM 1417 O O . MET A 1 179 ? 12.172 -0.376 -42.984 1.00 91.94 179 MET A O 1
ATOM 1421 N N . ALA A 1 180 ? 14.306 0.257 -42.711 1.00 90.62 180 ALA A N 1
ATOM 1422 C CA . ALA A 1 180 ? 14.792 -1.072 -42.359 1.00 90.62 180 ALA A CA 1
ATOM 1423 C C . ALA A 1 180 ? 14.255 -1.542 -40.992 1.00 90.62 180 ALA A C 1
ATOM 1425 O O . ALA A 1 180 ? 13.877 -2.707 -40.855 1.00 90.62 180 ALA A O 1
ATOM 1426 N N . LEU A 1 181 ? 14.149 -0.641 -40.009 1.00 93.06 181 LEU A N 1
ATOM 1427 C CA . LEU A 1 181 ? 13.542 -0.941 -38.706 1.00 93.06 181 LEU A CA 1
ATOM 1428 C C . LEU A 1 181 ? 12.037 -1.186 -38.804 1.00 93.06 181 LEU A C 1
ATOM 1430 O O . LEU A 1 181 ? 11.539 -2.143 -38.217 1.00 93.06 181 LEU A O 1
ATOM 1434 N N . ASP A 1 182 ? 11.311 -0.393 -39.592 1.00 91.69 182 ASP A N 1
ATOM 1435 C CA . ASP A 1 182 ? 9.875 -0.604 -39.809 1.00 91.69 182 ASP A CA 1
ATOM 1436 C C . ASP A 1 182 ? 9.603 -1.990 -40.426 1.00 91.69 182 ASP A C 1
ATOM 1438 O O . ASP A 1 182 ? 8.706 -2.711 -39.987 1.00 91.69 182 ASP A O 1
ATOM 1442 N N . ARG A 1 183 ? 10.449 -2.437 -41.368 1.00 89.38 183 ARG A N 1
ATOM 1443 C CA . ARG A 1 183 ? 10.394 -3.809 -41.911 1.00 89.38 183 ARG A CA 1
ATOM 1444 C C . ARG A 1 183 ? 10.608 -4.870 -40.823 1.00 89.38 183 ARG A C 1
ATOM 1446 O O . ARG A 1 183 ? 9.858 -5.842 -40.778 1.00 89.38 183 ARG A O 1
ATOM 1453 N N . LEU A 1 184 ? 11.579 -4.682 -39.925 1.00 89.56 184 LEU A N 1
ATOM 1454 C CA . LEU A 1 184 ? 11.831 -5.588 -38.792 1.00 89.56 184 LEU A CA 1
ATOM 1455 C C . LEU A 1 184 ? 10.649 -5.676 -37.821 1.00 89.56 184 LEU A C 1
ATOM 1457 O O . LEU A 1 184 ? 10.274 -6.777 -37.400 1.00 89.56 184 LEU A O 1
ATOM 1461 N N . TYR A 1 185 ? 10.048 -4.534 -37.490 1.00 88.94 185 TYR A N 1
ATOM 1462 C CA . TYR A 1 185 ? 8.894 -4.464 -36.598 1.00 88.94 185 TYR A CA 1
ATOM 1463 C C . TYR A 1 185 ? 7.663 -5.142 -37.201 1.00 88.94 185 TYR A C 1
ATOM 1465 O O . TYR A 1 185 ? 7.020 -5.972 -36.544 1.00 88.94 185 TYR A O 1
ATOM 1473 N N . ARG A 1 186 ? 7.364 -4.856 -38.473 1.00 87.88 186 ARG A N 1
ATOM 1474 C CA . ARG A 1 186 ? 6.233 -5.463 -39.189 1.00 87.88 186 ARG A CA 1
ATOM 1475 C C . ARG A 1 186 ? 6.414 -6.958 -39.431 1.00 87.88 186 ARG A C 1
ATOM 1477 O O . ARG A 1 186 ? 5.434 -7.689 -39.385 1.00 87.88 186 ARG A O 1
ATOM 1484 N N . ALA A 1 187 ? 7.647 -7.425 -39.617 1.00 85.19 187 ALA A N 1
ATOM 1485 C CA . ALA A 1 187 ? 7.962 -8.850 -39.721 1.00 85.19 187 ALA A CA 1
ATOM 1486 C C . ALA A 1 187 ? 7.913 -9.597 -38.366 1.00 85.19 187 ALA A C 1
ATOM 1488 O O . ALA A 1 187 ? 8.187 -10.796 -38.317 1.00 85.19 187 ALA A O 1
ATOM 1489 N N . HIS A 1 188 ? 7.600 -8.903 -37.261 1.00 84.06 188 HIS A N 1
ATOM 1490 C CA . HIS A 1 188 ? 7.508 -9.448 -35.898 1.00 84.06 188 HIS A CA 1
ATOM 1491 C C . HIS A 1 188 ? 8.759 -10.225 -35.450 1.00 84.06 188 HIS A C 1
ATOM 1493 O O . HIS A 1 188 ? 8.686 -11.174 -34.669 1.00 84.06 188 HIS A O 1
ATOM 1499 N N . LYS A 1 189 ? 9.947 -9.794 -35.892 1.00 81.62 189 LYS A N 1
ATOM 1500 C CA . LYS A 1 189 ? 11.220 -10.482 -35.615 1.00 81.62 189 LYS A CA 1
ATOM 1501 C C . LYS A 1 189 ? 11.842 -10.152 -34.255 1.00 81.62 189 LYS A C 1
ATOM 1503 O O . LYS A 1 189 ? 13.024 -10.387 -34.042 1.00 81.62 189 LYS A O 1
ATOM 1508 N N . GLY A 1 190 ? 11.053 -9.683 -33.288 1.00 73.69 190 GLY A N 1
ATOM 1509 C CA . GLY A 1 190 ? 11.540 -9.396 -31.933 1.00 73.69 190 GLY A CA 1
ATOM 1510 C C . GLY A 1 190 ? 12.078 -10.625 -31.183 1.00 73.69 190 GLY A C 1
ATOM 1511 O O . GLY A 1 190 ? 12.964 -10.486 -30.346 1.00 73.69 190 GLY A O 1
ATOM 1512 N N . GLU A 1 191 ? 11.588 -11.826 -31.498 1.00 78.44 191 GLU A N 1
ATOM 1513 C CA . GLU A 1 191 ? 12.044 -13.092 -30.889 1.00 78.44 191 GLU A CA 1
ATOM 1514 C C . GLU A 1 191 ? 13.124 -13.816 -31.719 1.00 78.44 191 GLU A C 1
ATOM 1516 O O . GLU A 1 191 ? 13.630 -14.864 -31.318 1.00 78.44 191 GLU A O 1
ATOM 1521 N N . SER A 1 192 ? 13.515 -13.238 -32.862 1.00 81.81 192 SER A N 1
ATOM 1522 C CA . SER A 1 192 ? 14.606 -13.727 -33.715 1.00 81.81 192 SER A CA 1
ATOM 1523 C C . SER A 1 192 ? 15.968 -13.640 -33.010 1.00 81.81 192 SER A C 1
ATOM 1525 O O . SER A 1 192 ? 16.122 -12.955 -31.993 1.00 81.81 192 SER A O 1
ATOM 1527 N N . LEU A 1 193 ? 16.984 -14.290 -33.594 1.00 84.12 193 LEU A N 1
ATOM 1528 C CA . LEU A 1 193 ? 18.373 -14.285 -33.118 1.00 84.12 193 LEU A CA 1
ATOM 1529 C C . LEU A 1 193 ? 18.492 -14.855 -31.699 1.00 84.12 193 LEU A C 1
ATOM 1531 O O . LEU A 1 193 ? 19.177 -14.286 -30.847 1.00 84.12 193 LEU A O 1
ATOM 1535 N N . ASP A 1 194 ? 17.774 -15.952 -31.440 1.00 75.62 194 ASP A N 1
ATOM 1536 C CA . ASP A 1 194 ? 17.774 -16.646 -30.148 1.00 75.62 194 ASP A CA 1
ATOM 1537 C C . ASP A 1 194 ? 17.369 -15.713 -28.982 1.00 75.62 194 ASP A C 1
ATOM 1539 O O . ASP A 1 194 ? 18.047 -15.612 -27.959 1.00 75.62 194 ASP A O 1
ATOM 1543 N N . GLY A 1 195 ? 16.288 -14.941 -29.183 1.00 75.56 195 GLY A N 1
ATOM 1544 C CA . GLY A 1 195 ? 15.723 -14.015 -28.191 1.00 75.56 195 GLY A CA 1
ATOM 1545 C C . GLY A 1 195 ? 16.398 -12.639 -28.102 1.00 75.56 195 GLY A C 1
ATOM 1546 O O . GLY A 1 195 ? 15.978 -11.797 -27.306 1.00 75.56 195 GLY A O 1
ATOM 1547 N N . ARG A 1 196 ? 17.424 -12.370 -28.917 1.00 84.69 196 ARG A N 1
ATOM 1548 C CA . ARG A 1 196 ? 18.176 -11.098 -28.888 1.00 84.69 196 ARG A CA 1
ATOM 1549 C C . ARG A 1 196 ? 17.549 -9.997 -29.724 1.00 84.69 196 ARG A C 1
ATOM 1551 O O . ARG A 1 196 ? 17.886 -8.833 -29.515 1.00 84.69 196 ARG A O 1
ATOM 1558 N N . GLY A 1 197 ? 16.651 -10.349 -30.646 1.00 86.69 197 GLY A N 1
ATOM 1559 C CA . GLY A 1 197 ? 16.032 -9.405 -31.571 1.00 86.69 197 GLY A CA 1
ATOM 1560 C C . GLY A 1 197 ? 15.445 -8.184 -30.862 1.00 86.69 197 GLY A C 1
ATOM 1561 O O . GLY A 1 197 ? 15.718 -7.062 -31.264 1.00 86.69 197 GLY A O 1
ATOM 1562 N N . ARG A 1 198 ? 14.731 -8.374 -29.747 1.00 86.12 198 ARG A N 1
ATOM 1563 C CA . ARG A 1 198 ? 14.115 -7.280 -28.977 1.00 86.12 198 ARG A CA 1
ATOM 1564 C C . ARG A 1 198 ? 15.135 -6.302 -28.388 1.00 86.12 198 ARG A C 1
ATOM 1566 O O . ARG A 1 198 ? 14.899 -5.102 -28.426 1.00 86.12 198 ARG A O 1
ATOM 1573 N N . ILE A 1 199 ? 16.254 -6.810 -27.869 1.00 87.62 199 ILE A N 1
ATOM 1574 C CA . ILE A 1 199 ? 17.330 -5.974 -27.314 1.00 87.62 199 ILE A CA 1
ATOM 1575 C C . ILE A 1 199 ? 17.995 -5.189 -28.448 1.00 87.62 199 ILE A C 1
ATOM 1577 O O . ILE A 1 199 ? 18.185 -3.982 -28.346 1.00 87.62 199 ILE A O 1
ATOM 1581 N N . ILE A 1 200 ? 18.290 -5.855 -29.565 1.00 91.56 200 ILE A N 1
ATOM 1582 C CA . ILE A 1 200 ? 18.901 -5.205 -30.728 1.00 91.56 200 ILE A CA 1
ATOM 1583 C C . ILE A 1 200 ? 17.970 -4.130 -31.307 1.00 91.56 200 ILE A C 1
ATOM 1585 O O . ILE A 1 200 ? 18.439 -3.054 -31.658 1.00 91.56 200 ILE A O 1
ATOM 1589 N N . LEU A 1 201 ? 16.659 -4.382 -31.356 1.00 92.56 201 LEU A N 1
ATOM 1590 C CA . LEU A 1 201 ? 15.669 -3.396 -31.797 1.00 92.56 201 LEU A CA 1
ATOM 1591 C C . LEU A 1 201 ? 15.638 -2.162 -30.892 1.00 92.56 201 LEU A C 1
ATOM 1593 O O . LEU A 1 201 ? 15.633 -1.052 -31.411 1.00 92.56 201 LEU A O 1
ATOM 1597 N N . SER A 1 202 ? 15.709 -2.331 -29.566 1.00 92.25 202 SER A N 1
ATOM 1598 C CA . SER A 1 202 ? 15.787 -1.176 -28.662 1.00 92.25 202 SER A CA 1
ATOM 1599 C C . SER A 1 202 ? 17.063 -0.353 -28.858 1.00 92.25 202 SER A C 1
ATOM 1601 O O . SER A 1 202 ? 17.002 0.873 -28.844 1.00 92.25 202 SER A O 1
ATOM 1603 N N . GLU A 1 203 ? 18.206 -1.004 -29.097 1.00 93.38 203 GLU A N 1
ATOM 1604 C CA . GLU A 1 203 ? 19.454 -0.295 -29.405 1.00 93.38 203 GLU A CA 1
ATOM 1605 C C . GLU A 1 203 ? 19.366 0.435 -30.750 1.00 93.38 203 GLU A C 1
ATOM 1607 O O . GLU A 1 203 ? 19.852 1.555 -30.897 1.00 93.38 203 GLU A O 1
ATOM 1612 N N . PHE A 1 204 ? 18.708 -0.169 -31.741 1.00 95.69 204 PHE A N 1
ATOM 1613 C CA . PHE A 1 204 ? 18.458 0.478 -33.022 1.00 95.69 204 PHE A CA 1
ATOM 1614 C C . PHE A 1 204 ? 17.525 1.688 -32.910 1.00 95.69 204 PHE A C 1
ATOM 1616 O O . PHE A 1 204 ? 17.799 2.697 -33.555 1.00 95.69 204 PHE A O 1
ATOM 1623 N N . ASP A 1 205 ? 16.485 1.648 -32.078 1.00 95.38 205 ASP A N 1
ATOM 1624 C CA . ASP A 1 205 ? 15.623 2.816 -31.849 1.00 95.38 205 ASP A CA 1
ATOM 1625 C C . ASP A 1 205 ? 16.396 3.977 -31.211 1.00 95.38 205 ASP A C 1
ATOM 1627 O O . ASP A 1 205 ? 16.247 5.129 -31.626 1.00 95.38 205 ASP A O 1
ATOM 1631 N N . LEU A 1 206 ? 17.277 3.680 -30.247 1.00 95.50 206 LEU A N 1
ATOM 1632 C CA . LEU A 1 206 ? 18.172 4.681 -29.663 1.00 95.50 206 LEU A CA 1
ATOM 1633 C C . LEU A 1 206 ? 19.116 5.263 -30.720 1.00 95.50 206 LEU A C 1
ATOM 1635 O O . LEU A 1 206 ? 19.278 6.479 -30.794 1.00 95.50 206 LEU A O 1
ATOM 1639 N N . ILE A 1 207 ? 19.689 4.421 -31.586 1.00 95.44 207 ILE A N 1
ATOM 1640 C CA . ILE A 1 207 ? 20.533 4.891 -32.693 1.00 95.44 207 ILE A CA 1
ATOM 1641 C C . ILE A 1 207 ? 19.743 5.796 -33.640 1.00 95.44 207 ILE A C 1
ATOM 1643 O O . ILE A 1 207 ? 20.257 6.837 -34.042 1.00 95.44 207 ILE A O 1
ATOM 1647 N N . LEU A 1 208 ? 18.502 5.440 -33.983 1.00 95.94 208 LEU A N 1
ATOM 1648 C CA . LEU A 1 208 ? 17.656 6.265 -34.845 1.00 95.94 208 LEU A CA 1
ATOM 1649 C C . LEU A 1 208 ? 17.398 7.644 -34.214 1.00 95.94 208 LEU A C 1
ATOM 1651 O O . LEU A 1 208 ? 17.527 8.656 -34.905 1.00 95.94 208 LEU A O 1
ATOM 1655 N N . SER A 1 209 ? 17.112 7.689 -32.910 1.00 95.75 209 SER A N 1
ATOM 1656 C CA . SER A 1 209 ? 16.956 8.940 -32.154 1.00 95.75 209 SER A CA 1
ATOM 1657 C C . SER A 1 209 ? 18.234 9.789 -32.175 1.00 95.75 209 SER A C 1
ATOM 1659 O O . SER A 1 209 ? 18.180 10.998 -32.402 1.00 95.75 209 SER A O 1
ATOM 1661 N N . GLU A 1 210 ? 19.406 9.178 -31.998 1.00 94.94 210 GLU A N 1
ATOM 1662 C CA . GLU A 1 210 ? 20.688 9.892 -32.079 1.00 94.94 210 GLU A CA 1
ATOM 1663 C C . GLU A 1 210 ? 21.002 10.376 -33.504 1.00 94.94 210 GLU A C 1
ATOM 1665 O O . GLU A 1 210 ? 21.593 11.441 -33.689 1.00 94.94 210 GLU A O 1
ATOM 1670 N N . MET A 1 211 ? 20.563 9.656 -34.543 1.00 94.25 211 MET A N 1
ATOM 1671 C CA . MET A 1 211 ? 20.658 10.136 -35.927 1.00 94.25 211 MET A CA 1
ATOM 1672 C C . MET A 1 211 ? 19.777 11.376 -36.162 1.00 94.25 211 MET A C 1
ATOM 1674 O O . MET A 1 211 ? 20.154 12.240 -36.953 1.00 94.25 211 MET A O 1
ATOM 1678 N N . GLU A 1 212 ? 18.628 11.507 -35.491 1.00 93.06 212 GLU A N 1
ATOM 1679 C CA . GLU A 1 212 ? 17.804 12.729 -35.522 1.00 93.06 212 GLU A CA 1
ATOM 1680 C C . GLU A 1 212 ? 18.464 13.898 -34.778 1.00 93.06 212 GLU A C 1
ATOM 1682 O O . GLU A 1 212 ? 18.483 15.027 -35.288 1.00 93.06 212 GLU A O 1
ATOM 1687 N N . SER A 1 213 ? 19.068 13.625 -33.619 1.00 91.94 213 SER A N 1
ATOM 1688 C CA . SER A 1 213 ? 19.864 14.605 -32.868 1.00 91.94 213 SER A CA 1
ATOM 1689 C C . SER A 1 213 ? 21.034 15.132 -33.708 1.00 91.94 213 SER A C 1
ATOM 1691 O O . SER A 1 213 ? 21.181 16.342 -33.895 1.00 91.94 213 SER A O 1
ATOM 1693 N N . LEU A 1 214 ? 21.781 14.229 -34.353 1.00 91.62 214 LEU A N 1
ATOM 1694 C CA . LEU A 1 214 ? 22.873 14.552 -35.276 1.00 91.62 214 LEU A CA 1
ATOM 1695 C C . LEU A 1 214 ? 22.417 15.477 -36.405 1.00 91.62 214 LEU A C 1
ATOM 1697 O O . LEU A 1 214 ? 23.096 16.449 -36.734 1.00 91.62 214 LEU A O 1
ATOM 1701 N N . MET A 1 215 ? 21.261 15.190 -37.002 1.00 91.62 215 MET A N 1
ATOM 1702 C CA . MET A 1 215 ? 20.691 16.013 -38.066 1.00 91.62 215 MET A CA 1
ATOM 1703 C C . MET A 1 215 ? 20.396 17.437 -37.593 1.00 91.62 215 MET A C 1
ATOM 1705 O O . MET A 1 215 ? 20.706 18.398 -38.299 1.00 91.62 215 MET A O 1
ATOM 1709 N N . THR A 1 216 ? 19.841 17.569 -36.390 1.00 90.31 216 THR A N 1
ATOM 1710 C CA . THR A 1 216 ? 19.570 18.865 -35.758 1.00 90.31 216 THR A CA 1
ATOM 1711 C C . THR A 1 216 ? 20.870 19.616 -35.475 1.00 90.31 216 THR A C 1
ATOM 1713 O O . THR A 1 216 ? 20.980 20.796 -35.807 1.00 90.31 216 THR A O 1
ATOM 1716 N N . ALA A 1 217 ? 21.890 18.923 -34.965 1.00 87.38 217 ALA A N 1
ATOM 1717 C CA . ALA A 1 217 ? 23.199 19.502 -34.683 1.00 87.38 217 ALA A CA 1
ATOM 1718 C C . ALA A 1 217 ? 23.884 20.065 -35.939 1.00 87.38 217 ALA A C 1
ATOM 1720 O O . ALA A 1 217 ? 24.444 21.160 -35.886 1.00 87.38 217 ALA A O 1
ATOM 1721 N N . ILE A 1 218 ? 23.797 19.374 -37.086 1.00 86.00 218 ILE A N 1
ATOM 1722 C CA . ILE A 1 218 ? 24.360 19.881 -38.351 1.00 86.00 218 ILE A CA 1
ATOM 1723 C C . ILE A 1 218 ? 23.604 21.125 -38.829 1.00 86.00 218 ILE A C 1
ATOM 1725 O O . ILE A 1 218 ? 24.231 22.069 -39.303 1.00 86.00 218 ILE A O 1
ATOM 1729 N N . VAL A 1 219 ? 22.272 21.150 -38.710 1.00 86.25 219 VAL A N 1
ATOM 1730 C CA . VAL A 1 219 ? 21.455 22.301 -39.142 1.00 86.25 219 VAL A CA 1
ATOM 1731 C C . VAL A 1 219 ? 21.737 23.542 -38.292 1.00 86.25 219 VAL A C 1
ATOM 1733 O O . VAL A 1 219 ? 21.774 24.650 -38.821 1.00 86.25 219 VAL A O 1
ATOM 1736 N N . VAL A 1 220 ? 21.959 23.357 -36.989 1.00 85.94 220 VAL A N 1
ATOM 1737 C CA . VAL A 1 220 ? 22.270 24.436 -36.034 1.00 85.94 220 VAL A CA 1
ATOM 1738 C C . VAL A 1 220 ? 23.763 24.821 -36.061 1.00 85.94 220 VAL A C 1
ATOM 1740 O O . VAL A 1 220 ? 24.157 25.793 -35.424 1.00 85.94 220 VAL A O 1
ATOM 1743 N N . ASP A 1 221 ? 24.594 24.091 -36.816 1.00 82.75 221 ASP A N 1
ATOM 1744 C CA . ASP A 1 221 ? 26.064 24.198 -36.832 1.00 82.75 221 ASP A CA 1
ATOM 1745 C C . ASP A 1 221 ? 26.698 24.037 -35.430 1.00 82.75 221 ASP A C 1
ATOM 1747 O O . ASP A 1 221 ? 27.741 24.616 -35.109 1.00 82.75 221 ASP A O 1
ATOM 1751 N N . ASN A 1 222 ? 26.076 23.222 -34.564 1.00 84.00 222 ASN A N 1
ATOM 1752 C CA . ASN A 1 222 ? 26.618 22.914 -33.242 1.00 84.00 222 ASN A CA 1
ATOM 1753 C C . ASN A 1 222 ? 27.599 21.735 -33.315 1.00 84.00 222 ASN A C 1
ATOM 1755 O O . ASN A 1 222 ? 27.221 20.575 -33.486 1.00 84.00 222 ASN A O 1
ATOM 1759 N N . ARG A 1 223 ? 28.889 22.037 -33.140 1.00 80.56 223 ARG A N 1
ATOM 1760 C CA . ARG A 1 223 ? 29.973 21.049 -33.239 1.00 80.56 223 ARG A CA 1
ATOM 1761 C C . ARG A 1 223 ? 30.020 20.049 -32.088 1.00 80.56 223 ARG A C 1
ATOM 1763 O O . ARG A 1 223 ? 30.487 18.937 -32.317 1.00 80.56 223 ARG A O 1
ATOM 1770 N N . ILE A 1 224 ? 29.603 20.451 -30.886 1.00 82.75 224 ILE A N 1
ATOM 1771 C CA . ILE A 1 224 ? 29.648 19.592 -29.693 1.00 82.75 224 ILE A CA 1
ATOM 1772 C C . ILE A 1 224 ? 28.559 18.530 -29.815 1.00 82.75 224 ILE A C 1
ATOM 1774 O O . ILE A 1 224 ? 28.863 17.344 -29.830 1.00 82.75 224 ILE A O 1
ATOM 1778 N N . ASP A 1 225 ? 27.316 18.952 -30.043 1.00 81.81 225 ASP A N 1
ATOM 1779 C CA . ASP A 1 225 ? 26.183 18.034 -30.203 1.00 81.81 225 ASP A CA 1
ATOM 1780 C C . ASP A 1 225 ? 26.394 17.082 -31.393 1.00 81.81 225 ASP A C 1
ATOM 1782 O O . ASP A 1 225 ? 26.031 15.907 -31.336 1.00 81.81 225 ASP A O 1
ATOM 1786 N N . TYR A 1 226 ? 27.040 17.561 -32.466 1.00 88.00 226 TYR A N 1
ATOM 1787 C CA . TYR A 1 226 ? 27.405 16.731 -33.615 1.00 88.00 226 TYR A CA 1
ATOM 1788 C C . TYR A 1 226 ? 28.385 15.614 -33.234 1.00 88.00 226 TYR A C 1
ATOM 1790 O O . TYR A 1 226 ? 28.168 14.452 -33.595 1.00 88.00 226 TYR A O 1
ATOM 1798 N N . SER A 1 227 ? 29.470 15.943 -32.524 1.00 85.69 227 SER A N 1
ATOM 1799 C CA . SER A 1 227 ? 30.462 14.940 -32.135 1.00 85.69 227 SER A CA 1
ATOM 1800 C C . SER A 1 227 ? 29.900 13.974 -31.092 1.00 85.69 227 SER A C 1
ATOM 1802 O O . SER A 1 227 ? 30.114 12.767 -31.223 1.00 85.69 227 SER A O 1
ATOM 1804 N N . GLU A 1 228 ? 29.122 14.464 -30.124 1.00 88.62 228 GLU A N 1
ATOM 1805 C CA . GLU A 1 228 ? 28.459 13.644 -29.107 1.00 88.62 228 GLU A CA 1
ATOM 1806 C C . GLU A 1 228 ? 27.465 12.656 -29.722 1.00 88.62 228 GLU A C 1
ATOM 1808 O O . GLU A 1 228 ? 27.543 11.466 -29.413 1.00 88.62 228 GLU A O 1
ATOM 1813 N N . SER A 1 229 ? 26.624 13.099 -30.663 1.00 90.62 229 SER A N 1
ATOM 1814 C CA . SER A 1 229 ? 25.659 12.220 -31.346 1.00 90.62 229 SER A CA 1
ATOM 1815 C C . SER A 1 229 ? 26.372 11.106 -32.126 1.00 90.62 229 SER A C 1
ATOM 1817 O O . SER A 1 229 ? 25.992 9.937 -32.066 1.00 90.62 229 SER A O 1
ATOM 1819 N N . ILE A 1 230 ? 27.477 11.416 -32.818 1.00 91.31 230 ILE A N 1
ATOM 1820 C CA . ILE A 1 230 ? 28.277 10.403 -33.535 1.00 91.31 230 ILE A CA 1
ATOM 1821 C C . ILE A 1 230 ? 28.927 9.409 -32.569 1.00 91.31 230 ILE A C 1
ATOM 1823 O O . ILE A 1 230 ? 28.973 8.203 -32.843 1.00 91.31 230 ILE A O 1
ATOM 1827 N N . ILE A 1 231 ? 29.433 9.890 -31.433 1.00 90.44 231 ILE A N 1
ATOM 1828 C CA . ILE A 1 231 ? 30.024 9.034 -30.403 1.00 90.44 231 ILE A CA 1
ATOM 1829 C C . ILE A 1 231 ? 28.947 8.133 -29.789 1.00 90.44 231 ILE A C 1
ATOM 1831 O O . ILE A 1 231 ? 29.202 6.935 -29.631 1.00 90.44 231 ILE A O 1
ATOM 1835 N N . ALA A 1 232 ? 27.756 8.663 -29.506 1.00 90.44 232 ALA A N 1
ATOM 1836 C CA . ALA A 1 232 ? 26.612 7.905 -29.010 1.00 90.44 232 ALA A CA 1
ATOM 1837 C C . ALA A 1 232 ? 26.226 6.788 -29.990 1.00 90.44 232 ALA A C 1
ATOM 1839 O O . ALA A 1 232 ? 26.246 5.615 -29.608 1.00 90.44 232 ALA A O 1
ATOM 1840 N N . ILE A 1 233 ? 26.048 7.108 -31.278 1.00 93.69 233 ILE A N 1
ATOM 1841 C CA . ILE A 1 233 ? 25.781 6.119 -32.339 1.00 93.69 233 ILE A CA 1
ATOM 1842 C C . ILE A 1 233 ? 26.888 5.051 -32.393 1.00 93.69 233 ILE A C 1
ATOM 1844 O O . ILE A 1 233 ? 26.603 3.857 -32.488 1.00 93.69 233 ILE A O 1
ATOM 1848 N N . SER A 1 234 ? 28.164 5.440 -32.265 1.00 91.94 234 SER A N 1
ATOM 1849 C CA . SER A 1 234 ? 29.292 4.491 -32.246 1.00 91.94 234 SER A CA 1
ATOM 1850 C C . SER A 1 234 ? 29.301 3.563 -31.025 1.00 91.94 234 SER A C 1
ATOM 1852 O O . SER A 1 234 ? 29.845 2.455 -31.072 1.00 91.94 234 SER A O 1
ATOM 1854 N N . LYS A 1 235 ? 28.766 4.019 -29.890 1.00 92.81 235 LYS A N 1
ATOM 1855 C CA . LYS A 1 235 ? 28.686 3.235 -28.656 1.00 92.81 235 LYS A CA 1
ATOM 1856 C C . LYS A 1 235 ? 27.520 2.253 -28.720 1.00 92.81 235 LYS A C 1
ATOM 1858 O O . LYS A 1 235 ? 27.743 1.071 -28.475 1.00 92.81 235 LYS A O 1
ATOM 1863 N N . LEU A 1 236 ? 26.351 2.714 -29.150 1.00 93.38 236 LEU A N 1
ATOM 1864 C CA . LEU A 1 236 ? 25.166 1.876 -29.332 1.00 93.38 236 LEU A CA 1
ATOM 1865 C C . LEU A 1 236 ? 25.406 0.797 -30.403 1.00 93.38 236 LEU A C 1
ATOM 1867 O O . LEU A 1 236 ? 25.152 -0.382 -30.182 1.00 93.38 236 LEU A O 1
ATOM 1871 N N . SER A 1 237 ? 26.034 1.146 -31.534 1.00 92.69 237 SER A N 1
ATOM 1872 C CA . SER A 1 237 ? 26.437 0.168 -32.564 1.00 92.69 237 SER A CA 1
ATOM 1873 C C . SER A 1 237 ? 27.384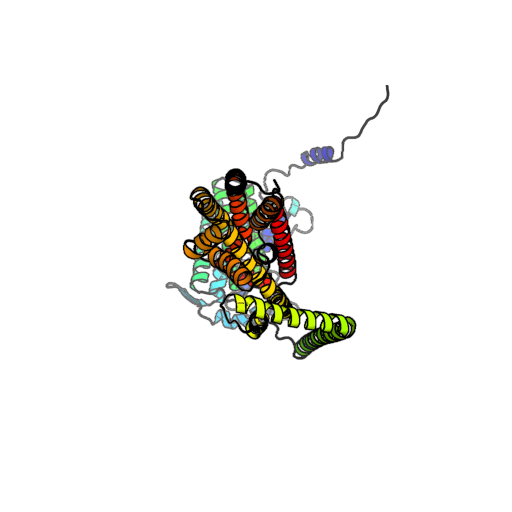 -0.915 -32.010 1.00 92.69 237 SER A C 1
ATOM 1875 O O . SER A 1 237 ? 27.275 -2.100 -32.339 1.00 92.69 237 SER A O 1
ATOM 1877 N N . ARG A 1 238 ? 28.288 -0.532 -31.102 1.00 92.19 238 ARG A N 1
ATOM 1878 C CA . ARG A 1 238 ? 29.150 -1.466 -30.364 1.00 92.19 238 ARG A CA 1
ATOM 1879 C C . ARG A 1 238 ? 28.354 -2.392 -29.451 1.00 92.19 238 ARG A C 1
ATOM 1881 O O . ARG A 1 238 ? 28.691 -3.571 -29.363 1.00 92.19 238 ARG A O 1
ATOM 1888 N N . GLU A 1 239 ? 27.351 -1.871 -28.758 1.00 90.62 239 GLU A N 1
ATOM 1889 C CA . GLU A 1 239 ? 26.466 -2.636 -27.872 1.00 90.62 239 GLU A CA 1
ATOM 1890 C C . GLU A 1 239 ? 25.623 -3.640 -28.673 1.00 90.62 239 GLU A C 1
ATOM 1892 O O . GLU A 1 239 ? 25.521 -4.802 -28.267 1.00 90.62 239 GLU A O 1
ATOM 1897 N N . VAL A 1 240 ? 25.169 -3.276 -29.878 1.00 90.62 240 VAL A N 1
ATOM 1898 C CA . VAL A 1 240 ? 24.560 -4.212 -30.842 1.00 90.62 240 VAL A CA 1
ATOM 1899 C C . VAL A 1 240 ? 25.527 -5.346 -31.193 1.00 90.62 240 VAL A C 1
ATOM 1901 O O . VAL A 1 240 ? 25.183 -6.522 -31.050 1.00 90.62 240 VAL A O 1
ATOM 1904 N N . PHE A 1 241 ? 26.766 -5.029 -31.586 1.00 89.00 241 PHE A N 1
ATOM 1905 C CA . PHE A 1 241 ? 27.778 -6.044 -31.912 1.00 89.00 241 PHE A CA 1
ATOM 1906 C C . PHE A 1 241 ? 28.117 -6.947 -30.716 1.00 89.00 241 PHE A C 1
ATOM 1908 O O . PHE A 1 241 ? 28.310 -8.156 -30.867 1.00 89.00 241 PHE A O 1
ATOM 1915 N N . GLN A 1 242 ? 28.191 -6.385 -29.508 1.00 87.38 242 GLN A N 1
ATOM 1916 C CA . GLN A 1 242 ? 28.415 -7.161 -28.289 1.00 87.38 242 GLN A CA 1
ATOM 1917 C C . GLN A 1 242 ? 27.238 -8.089 -27.997 1.00 87.38 242 GLN A C 1
ATOM 1919 O O . GLN A 1 242 ? 27.461 -9.263 -27.717 1.00 87.38 242 GLN A O 1
ATOM 1924 N N . THR A 1 243 ? 26.005 -7.602 -28.115 1.00 86.25 243 THR A N 1
ATOM 1925 C CA . THR A 1 243 ? 24.785 -8.403 -27.938 1.00 86.25 243 THR A CA 1
ATOM 1926 C C . THR A 1 243 ? 24.744 -9.563 -28.930 1.00 86.25 243 THR A C 1
ATOM 1928 O O . THR A 1 243 ? 24.416 -10.692 -28.560 1.00 86.25 243 THR A O 1
ATOM 1931 N N . PHE A 1 244 ? 25.185 -9.341 -30.168 1.00 83.88 244 PHE A N 1
ATOM 1932 C CA . PHE A 1 244 ? 25.318 -10.396 -31.173 1.00 83.88 244 PHE A CA 1
ATOM 1933 C C . PHE A 1 244 ? 26.380 -11.449 -30.813 1.00 83.88 244 PHE A C 1
ATOM 1935 O O . PHE A 1 244 ? 26.205 -12.633 -31.087 1.00 83.88 244 PHE A O 1
ATOM 1942 N N . ASN A 1 245 ? 27.466 -11.056 -30.147 1.00 79.81 245 ASN A N 1
ATOM 1943 C CA . ASN A 1 245 ? 28.567 -11.960 -29.790 1.00 79.81 245 ASN A CA 1
ATOM 1944 C C . ASN A 1 245 ? 28.465 -12.593 -28.396 1.00 79.81 245 ASN A C 1
ATOM 1946 O O . ASN A 1 245 ? 29.229 -13.508 -28.087 1.00 79.81 245 ASN A O 1
ATOM 1950 N N . GLN A 1 246 ? 27.533 -12.155 -27.550 1.00 74.94 246 GLN A N 1
ATOM 1951 C CA . GLN A 1 246 ? 27.284 -12.804 -26.262 1.00 74.94 246 GLN A CA 1
ATOM 1952 C C . GLN A 1 246 ? 26.808 -14.257 -26.471 1.00 74.94 246 GLN A C 1
ATOM 1954 O O . GLN A 1 246 ? 26.237 -14.601 -27.508 1.00 74.94 246 GLN A O 1
ATOM 1959 N N . LEU A 1 247 ? 27.076 -15.158 -25.522 1.00 57.78 247 LEU A N 1
ATOM 1960 C CA . LEU A 1 247 ? 26.485 -16.501 -25.563 1.00 57.78 247 LEU A CA 1
ATOM 1961 C C . LEU A 1 247 ? 24.965 -16.395 -25.374 1.00 57.78 247 LEU A C 1
ATOM 1963 O O . LEU A 1 247 ? 24.524 -15.466 -24.693 1.00 57.78 247 LEU A O 1
ATOM 1967 N N . PRO A 1 248 ? 24.174 -17.319 -25.955 1.00 52.44 248 PRO A N 1
ATOM 1968 C CA . PRO A 1 248 ? 22.743 -17.402 -25.710 1.00 52.44 248 PRO A CA 1
ATOM 1969 C C . PRO A 1 248 ? 22.413 -17.190 -24.238 1.00 52.44 248 PRO A C 1
ATOM 1971 O O . PRO A 1 248 ? 22.734 -18.027 -23.393 1.00 52.44 248 PRO A O 1
ATOM 1974 N N . ARG A 1 249 ? 21.714 -16.097 -23.926 1.00 51.28 249 ARG A N 1
ATOM 1975 C CA . ARG A 1 249 ? 20.725 -16.176 -22.860 1.00 51.28 249 ARG A CA 1
ATOM 1976 C C . ARG A 1 249 ? 19.567 -16.917 -23.502 1.00 51.28 249 ARG A C 1
ATOM 1978 O O . ARG A 1 249 ? 18.611 -16.295 -23.947 1.00 51.28 249 ARG A O 1
ATOM 1985 N N . GLY A 1 250 ? 19.697 -18.243 -23.598 1.00 44.62 250 GLY A N 1
ATOM 1986 C CA . GLY A 1 250 ? 18.526 -19.078 -23.819 1.00 44.62 250 GLY A CA 1
ATOM 1987 C C . GLY A 1 250 ? 17.462 -18.695 -22.785 1.00 44.62 250 GLY A C 1
ATOM 1988 O O . GLY A 1 250 ? 17.792 -18.000 -21.811 1.00 44.62 250 GLY A O 1
ATOM 1989 N N . PRO A 1 251 ? 16.201 -19.125 -22.944 1.00 38.81 251 PRO A N 1
ATOM 1990 C CA . PRO A 1 251 ? 15.262 -19.036 -21.836 1.00 38.81 251 PRO A CA 1
ATOM 1991 C C . PRO A 1 251 ? 16.012 -19.501 -20.591 1.00 38.81 251 PRO A C 1
ATOM 1993 O O . PRO A 1 251 ? 16.576 -20.599 -20.600 1.00 38.81 251 PRO A O 1
ATOM 1996 N N . GLN A 1 252 ? 16.133 -18.632 -19.578 1.00 41.47 252 GLN A N 1
ATOM 1997 C CA . GLN A 1 252 ? 16.548 -19.086 -18.259 1.00 41.47 252 GLN A CA 1
ATOM 1998 C C . GLN A 1 252 ? 15.670 -20.313 -18.037 1.00 41.47 252 GLN A C 1
ATOM 2000 O O . GLN A 1 252 ? 14.445 -20.157 -18.111 1.00 41.47 252 GLN A O 1
ATOM 2005 N N . PRO A 1 253 ? 16.222 -21.535 -17.915 1.00 37.38 253 PRO A N 1
ATOM 2006 C CA . PRO A 1 253 ? 15.385 -22.630 -17.487 1.00 37.38 253 PRO A CA 1
ATOM 2007 C C . PRO A 1 253 ? 14.852 -22.131 -16.155 1.00 37.38 253 PRO A C 1
ATOM 2009 O O . PRO A 1 253 ? 15.647 -21.965 -15.234 1.00 37.38 253 PRO A O 1
ATOM 2012 N N . GLY A 1 254 ? 13.566 -21.764 -16.084 1.00 43.84 254 GLY A N 1
ATOM 2013 C CA . GLY A 1 254 ? 12.940 -21.447 -14.809 1.00 43.84 254 GLY A CA 1
ATOM 2014 C C . GLY A 1 254 ? 13.290 -22.626 -13.931 1.00 43.84 254 GLY A C 1
ATOM 2015 O O . GLY A 1 254 ? 13.011 -23.747 -14.357 1.00 43.84 254 GLY A O 1
ATOM 2016 N N . ASP A 1 255 ? 14.062 -22.372 -12.874 1.00 39.12 255 ASP A N 1
ATOM 2017 C CA . ASP A 1 255 ? 15.070 -23.299 -12.376 1.00 39.12 255 ASP A CA 1
ATOM 2018 C C . ASP A 1 255 ? 14.667 -24.765 -12.592 1.00 39.12 255 ASP A C 1
ATOM 2020 O O . ASP A 1 255 ? 13.891 -25.348 -11.824 1.00 39.12 255 ASP A O 1
ATOM 2024 N N . GLN A 1 256 ? 15.210 -25.411 -13.634 1.00 45.91 256 GLN A N 1
ATOM 2025 C CA . GLN A 1 256 ? 15.366 -26.861 -13.576 1.00 45.91 256 GLN A CA 1
ATOM 2026 C C . GLN A 1 256 ? 16.512 -27.113 -12.601 1.00 45.91 256 GLN A C 1
ATOM 2028 O O . GLN A 1 256 ? 17.612 -27.530 -12.957 1.00 45.91 256 GLN A O 1
ATOM 2033 N N . GLU A 1 257 ? 16.235 -26.792 -11.337 1.00 44.53 257 GLU A N 1
ATOM 2034 C CA . GLU A 1 257 ? 16.945 -27.288 -10.187 1.00 44.53 257 GLU A CA 1
ATOM 2035 C C . GLU A 1 257 ? 17.165 -28.782 -10.425 1.00 44.53 257 GLU A C 1
ATOM 2037 O O . GLU A 1 257 ? 16.207 -29.541 -10.620 1.00 44.53 257 GLU A O 1
ATOM 2042 N N . LYS A 1 258 ? 18.434 -29.206 -10.425 1.00 46.91 258 LYS A N 1
ATOM 2043 C CA . LYS A 1 258 ? 18.795 -30.626 -10.373 1.00 46.91 258 LYS A CA 1
ATOM 2044 C C . LYS A 1 258 ? 17.883 -31.277 -9.318 1.00 46.91 258 LYS A C 1
ATOM 2046 O O . LYS A 1 258 ? 17.693 -30.671 -8.263 1.00 46.91 258 LYS A O 1
ATOM 2051 N N . PRO A 1 259 ? 17.342 -32.494 -9.497 1.00 51.06 259 PRO A N 1
ATOM 2052 C CA . PRO A 1 259 ? 16.549 -33.127 -8.436 1.00 51.06 259 PRO A CA 1
ATOM 2053 C C . PRO A 1 259 ? 17.315 -33.172 -7.101 1.00 51.06 259 PRO A C 1
ATOM 2055 O O . PRO A 1 259 ? 16.707 -33.089 -6.042 1.00 51.06 259 PRO A O 1
ATOM 2058 N N . ALA A 1 260 ? 18.654 -33.181 -7.152 1.00 51.31 260 ALA A N 1
ATOM 2059 C CA . ALA A 1 260 ? 19.535 -33.022 -5.999 1.00 51.31 260 ALA A CA 1
ATOM 2060 C C . ALA A 1 260 ? 19.455 -31.643 -5.298 1.00 51.31 260 ALA A C 1
ATOM 2062 O O . ALA A 1 260 ? 19.552 -31.599 -4.074 1.00 51.31 260 ALA A O 1
ATOM 2063 N N . SER A 1 261 ? 19.254 -30.528 -6.016 1.00 55.59 261 SER A N 1
ATOM 2064 C CA . SER A 1 261 ? 19.021 -29.214 -5.396 1.00 55.59 261 SER A CA 1
ATOM 2065 C C . SER A 1 261 ? 17.577 -29.051 -4.921 1.00 55.59 261 SER A C 1
ATOM 2067 O O . SER A 1 261 ? 17.409 -28.539 -3.821 1.00 55.59 261 SER A O 1
ATOM 2069 N N . LYS A 1 262 ? 16.568 -29.608 -5.618 1.00 52.00 262 LYS A N 1
ATOM 2070 C CA . LYS A 1 262 ? 15.183 -29.661 -5.092 1.00 52.00 262 LYS A CA 1
ATOM 2071 C C . LYS A 1 262 ? 15.100 -30.466 -3.808 1.00 52.00 262 LYS A C 1
ATOM 2073 O O . LYS A 1 262 ? 14.459 -30.020 -2.868 1.00 52.00 262 LYS A O 1
ATOM 2078 N N . LEU A 1 263 ? 15.765 -31.623 -3.749 1.00 56.38 263 LEU A N 1
ATOM 2079 C CA . LEU A 1 263 ? 15.881 -32.429 -2.531 1.00 56.38 263 LEU A CA 1
ATOM 2080 C C . LEU A 1 263 ? 16.608 -31.667 -1.427 1.00 56.38 263 LEU A C 1
ATOM 2082 O O . LEU A 1 263 ? 16.175 -31.736 -0.286 1.00 56.38 263 LEU A O 1
ATOM 2086 N N . GLY A 1 264 ? 17.660 -30.912 -1.753 1.00 62.28 264 GLY A N 1
ATOM 2087 C CA . GLY A 1 264 ? 18.353 -30.046 -0.800 1.00 62.28 264 GLY A CA 1
ATOM 2088 C C . GLY A 1 264 ? 17.452 -28.938 -0.257 1.00 62.28 264 GLY A C 1
ATOM 2089 O O . GLY A 1 264 ? 17.331 -28.791 0.953 1.00 62.28 264 GLY A O 1
ATOM 2090 N N . VAL A 1 265 ? 16.768 -28.194 -1.125 1.00 57.91 265 VAL A N 1
ATOM 2091 C CA . VAL A 1 265 ? 15.839 -27.123 -0.737 1.00 57.91 265 VAL A CA 1
ATOM 2092 C C . VAL A 1 265 ? 14.654 -27.693 0.042 1.00 57.91 265 VAL A C 1
ATOM 2094 O O . VAL A 1 265 ? 14.312 -27.145 1.086 1.00 57.91 265 VAL A O 1
ATOM 2097 N N . TRP A 1 266 ? 14.079 -28.830 -0.366 1.00 60.69 266 TRP A N 1
ATOM 2098 C CA . TRP A 1 266 ? 13.052 -29.539 0.408 1.00 60.69 266 TRP A CA 1
ATOM 2099 C C . TRP A 1 266 ? 13.576 -30.030 1.753 1.00 60.69 266 TRP A C 1
ATOM 2101 O O . TRP A 1 266 ? 12.876 -29.901 2.749 1.00 60.69 266 TRP A O 1
ATOM 2111 N N . PHE A 1 267 ? 14.797 -30.557 1.808 1.00 69.69 267 PHE A N 1
ATOM 2112 C CA . PHE A 1 267 ? 15.422 -31.027 3.039 1.00 69.69 267 PHE A CA 1
ATOM 2113 C C . PHE A 1 267 ? 15.672 -29.871 4.006 1.00 69.69 267 PHE A C 1
ATOM 2115 O O . PHE A 1 267 ? 15.303 -29.971 5.169 1.00 69.69 267 PHE A O 1
ATOM 2122 N N . TRP A 1 268 ? 16.216 -28.747 3.534 1.00 63.94 268 TRP A N 1
ATOM 2123 C CA . TRP A 1 268 ? 16.431 -27.545 4.344 1.00 63.94 268 TRP A CA 1
ATOM 2124 C C . TRP A 1 268 ? 15.115 -26.872 4.748 1.00 63.94 268 TRP A C 1
ATOM 2126 O O . TRP A 1 268 ? 14.999 -26.399 5.876 1.00 63.94 268 TRP A O 1
ATOM 2136 N N . SER A 1 269 ? 14.098 -26.891 3.884 1.00 61.28 269 SER A N 1
ATOM 2137 C CA . SER A 1 269 ? 12.753 -26.394 4.204 1.00 61.28 269 SER A CA 1
ATOM 2138 C C . SER A 1 269 ? 12.064 -27.282 5.240 1.00 61.28 269 SER A C 1
ATOM 2140 O O . SER A 1 269 ? 11.537 -26.778 6.228 1.00 61.28 269 SER A O 1
ATOM 2142 N N . ALA A 1 270 ? 12.122 -28.604 5.072 1.00 67.81 270 ALA A N 1
ATOM 2143 C CA . ALA A 1 270 ? 11.589 -29.578 6.020 1.00 67.81 270 ALA A CA 1
ATOM 2144 C C . ALA A 1 270 ? 12.350 -29.537 7.351 1.00 67.81 270 ALA A C 1
ATOM 2146 O O . ALA A 1 270 ? 11.723 -29.584 8.404 1.00 67.81 270 ALA A O 1
ATOM 2147 N N . ALA A 1 271 ? 13.674 -29.370 7.326 1.00 71.31 271 ALA A N 1
ATOM 2148 C CA . ALA A 1 271 ? 14.496 -29.175 8.517 1.00 71.31 271 ALA A CA 1
ATOM 2149 C C . ALA A 1 271 ? 14.167 -27.851 9.218 1.00 71.31 271 ALA A C 1
ATOM 2151 O O . ALA A 1 271 ? 14.065 -27.824 10.441 1.00 71.31 271 ALA A O 1
ATOM 2152 N N . GLY A 1 272 ? 13.928 -26.771 8.468 1.00 66.44 272 GLY A N 1
ATOM 2153 C CA . GLY A 1 272 ? 13.475 -25.487 9.005 1.00 66.44 272 GLY A CA 1
ATOM 2154 C C . GLY A 1 272 ? 12.095 -25.585 9.656 1.00 66.44 272 GLY A C 1
ATOM 2155 O O . GLY A 1 272 ? 11.919 -25.143 10.789 1.00 66.44 272 GLY A O 1
ATOM 2156 N N . ILE A 1 273 ? 11.134 -26.237 8.994 1.00 70.19 273 ILE A N 1
ATOM 2157 C CA . ILE A 1 273 ? 9.798 -26.506 9.548 1.00 70.19 273 ILE A CA 1
ATOM 2158 C C . ILE A 1 273 ? 9.905 -27.387 10.797 1.00 70.19 273 ILE A C 1
ATOM 2160 O O . ILE A 1 273 ? 9.261 -27.093 11.801 1.00 70.19 273 ILE A O 1
ATOM 2164 N N . LEU A 1 274 ? 10.750 -28.419 10.781 1.00 73.50 274 LEU A N 1
ATOM 2165 C CA . LEU A 1 274 ? 10.971 -29.314 11.916 1.00 73.50 274 LEU A CA 1
ATOM 2166 C C . LEU A 1 274 ? 11.662 -28.603 13.085 1.00 73.50 274 LEU A C 1
ATOM 2168 O O . LEU A 1 274 ? 11.312 -28.861 14.232 1.00 73.50 274 LEU A O 1
ATOM 2172 N N . LEU A 1 275 ? 12.581 -27.671 12.823 1.00 71.06 275 LEU A N 1
ATOM 2173 C CA . LEU A 1 275 ? 13.203 -26.828 13.845 1.00 71.06 275 LEU A CA 1
ATOM 2174 C C . LEU A 1 275 ? 12.216 -25.823 14.435 1.00 71.06 275 LEU A C 1
ATOM 2176 O O . LEU A 1 275 ? 12.188 -25.663 15.652 1.00 71.06 275 LEU A O 1
ATOM 2180 N N . ILE A 1 276 ? 11.373 -25.189 13.617 1.00 67.31 276 ILE A N 1
ATOM 2181 C CA . ILE A 1 276 ? 10.295 -24.311 14.097 1.00 67.31 276 ILE A CA 1
ATOM 2182 C C . ILE A 1 276 ? 9.286 -25.122 14.916 1.00 67.31 276 ILE A C 1
ATOM 2184 O O . ILE A 1 276 ? 8.860 -24.677 15.979 1.00 67.31 276 ILE A O 1
ATOM 2188 N N . PHE A 1 277 ? 8.945 -26.333 14.476 1.00 71.62 277 PHE A N 1
ATOM 2189 C CA . PHE A 1 277 ? 8.049 -27.241 15.187 1.00 71.62 277 PHE A CA 1
ATOM 2190 C C . PHE A 1 277 ? 8.658 -27.728 16.508 1.00 71.62 277 PHE A C 1
ATOM 2192 O O . PHE A 1 277 ? 7.998 -27.677 17.543 1.00 71.62 277 PHE A O 1
ATOM 2199 N N . MET A 1 278 ? 9.937 -28.112 16.521 1.00 67.69 278 MET A N 1
ATOM 2200 C CA . MET A 1 278 ? 10.681 -28.438 17.741 1.00 67.69 278 MET A CA 1
ATOM 2201 C C . MET A 1 278 ? 10.779 -27.237 18.679 1.00 67.69 278 MET A C 1
ATOM 2203 O O . MET A 1 278 ? 10.576 -27.398 19.878 1.00 67.69 278 MET A O 1
ATOM 2207 N N . ALA A 1 279 ? 11.044 -26.036 18.164 1.00 68.25 279 ALA A N 1
ATOM 2208 C CA . ALA A 1 279 ? 11.081 -24.809 18.953 1.00 68.25 279 ALA A CA 1
ATOM 2209 C C . ALA A 1 279 ? 9.701 -24.481 19.535 1.00 68.25 279 ALA A C 1
ATOM 2211 O O . ALA A 1 279 ? 9.613 -24.121 20.705 1.00 68.25 279 ALA A O 1
ATOM 2212 N N . ALA A 1 280 ? 8.624 -24.679 18.771 1.00 68.44 280 ALA A N 1
ATOM 2213 C CA . ALA A 1 280 ? 7.251 -24.513 19.234 1.00 68.44 280 ALA A CA 1
ATOM 2214 C C . ALA A 1 280 ? 6.881 -25.547 20.307 1.00 68.44 280 ALA A C 1
ATOM 2216 O O . ALA A 1 280 ? 6.307 -25.174 21.325 1.00 68.44 280 ALA A O 1
ATOM 2217 N N . LEU A 1 281 ? 7.265 -26.817 20.144 1.00 71.25 281 LEU A N 1
ATOM 2218 C CA . LEU A 1 281 ? 7.072 -27.863 21.155 1.00 71.25 281 LEU A CA 1
ATOM 2219 C C . LEU A 1 281 ? 7.913 -27.609 22.409 1.00 71.25 281 LEU A C 1
ATOM 2221 O O . LEU A 1 281 ? 7.432 -27.793 23.525 1.00 71.25 281 LEU A O 1
ATOM 2225 N N . ARG A 1 282 ? 9.155 -27.143 22.247 1.00 74.06 282 ARG A N 1
ATOM 2226 C CA . ARG A 1 282 ? 10.042 -26.781 23.357 1.00 74.06 282 ARG A CA 1
ATOM 2227 C C . ARG A 1 282 ? 9.510 -25.556 24.096 1.00 74.06 282 ARG A C 1
ATOM 2229 O O . ARG A 1 282 ? 9.489 -25.566 25.320 1.00 74.06 282 ARG A O 1
ATOM 2236 N N . PHE A 1 283 ? 9.017 -24.546 23.383 1.00 67.06 283 PHE A N 1
ATOM 2237 C CA . PHE A 1 283 ? 8.359 -23.366 23.948 1.00 67.06 283 PHE A CA 1
ATOM 2238 C C . PHE A 1 283 ? 7.052 -23.736 24.656 1.00 67.06 283 PHE A C 1
ATOM 2240 O O . PHE A 1 283 ? 6.818 -23.290 25.777 1.00 67.06 283 PHE A O 1
ATOM 2247 N N . ALA A 1 284 ? 6.238 -24.605 24.053 1.00 60.84 284 ALA A N 1
ATOM 2248 C CA . ALA A 1 284 ? 5.015 -25.124 24.655 1.00 60.84 284 ALA A CA 1
ATOM 2249 C C . ALA A 1 284 ? 5.299 -25.974 25.903 1.00 60.84 284 ALA A C 1
ATOM 2251 O O . ALA A 1 284 ? 4.542 -25.915 26.867 1.00 60.84 284 ALA A O 1
ATOM 2252 N N . GLY A 1 285 ? 6.405 -26.720 25.911 1.00 70.00 285 GLY A N 1
ATOM 2253 C CA . GLY A 1 285 ? 6.876 -27.481 27.066 1.00 70.00 285 GLY A CA 1
ATOM 2254 C C . GLY A 1 285 ? 7.417 -26.594 28.191 1.00 70.00 285 GLY A C 1
ATOM 2255 O O . GLY A 1 285 ? 7.054 -26.795 29.345 1.00 70.00 285 GLY A O 1
ATOM 2256 N N . LEU A 1 286 ? 8.233 -25.584 27.867 1.00 69.19 286 LEU A N 1
ATOM 2257 C CA . LEU A 1 286 ? 8.816 -24.649 28.842 1.00 69.19 286 LEU A CA 1
ATOM 2258 C C . LEU A 1 286 ? 7.768 -23.718 29.464 1.00 69.19 286 LEU A C 1
ATOM 2260 O O . LEU A 1 286 ? 7.863 -23.381 30.638 1.00 69.19 286 LEU A O 1
ATOM 2264 N N . ASN A 1 287 ? 6.753 -23.328 28.693 1.00 61.12 287 ASN A N 1
ATOM 2265 C CA . ASN A 1 287 ? 5.659 -22.475 29.152 1.00 61.12 287 ASN A CA 1
ATOM 2266 C C . ASN A 1 287 ? 4.367 -23.259 29.417 1.00 61.12 287 ASN A C 1
ATOM 2268 O O . ASN A 1 287 ? 3.295 -22.657 29.425 1.00 61.12 287 ASN A O 1
ATOM 2272 N N . ARG A 1 288 ? 4.435 -24.579 29.644 1.00 57.12 288 ARG A N 1
ATOM 2273 C CA . ARG A 1 288 ? 3.248 -25.442 29.772 1.00 57.12 288 ARG A CA 1
ATOM 2274 C C . ARG A 1 288 ? 2.281 -24.951 30.851 1.00 57.12 288 ARG A C 1
ATOM 2276 O O . ARG A 1 288 ? 1.089 -24.857 30.588 1.00 57.12 288 ARG A O 1
ATOM 2283 N N . GLU A 1 289 ? 2.793 -24.547 32.012 1.00 62.03 289 GLU A N 1
ATOM 2284 C CA . GLU A 1 289 ? 1.975 -23.974 33.091 1.00 62.03 289 GLU A CA 1
ATOM 2285 C C . GLU A 1 289 ? 1.346 -22.633 32.693 1.00 62.03 289 GLU A C 1
ATOM 2287 O O . GLU A 1 289 ? 0.147 -22.442 32.864 1.00 62.03 289 GLU A O 1
ATOM 2292 N N . LYS A 1 290 ? 2.112 -21.726 32.068 1.00 59.16 290 LYS A N 1
ATOM 2293 C CA . LYS A 1 290 ? 1.583 -20.438 31.579 1.00 59.16 290 LYS A CA 1
ATOM 2294 C C . LYS A 1 290 ? 0.539 -20.615 30.479 1.00 59.16 290 LYS A C 1
ATOM 2296 O O . LYS A 1 290 ? -0.410 -19.843 30.426 1.00 59.16 290 LYS A O 1
ATOM 2301 N N . ILE A 1 291 ? 0.700 -21.604 29.600 1.00 58.62 291 ILE A N 1
ATOM 2302 C CA . ILE A 1 291 ? -0.245 -21.897 28.516 1.00 58.62 291 ILE A CA 1
ATOM 2303 C C . ILE A 1 291 ? -1.525 -22.505 29.081 1.00 58.62 291 ILE A C 1
ATOM 2305 O O . ILE A 1 291 ? -2.594 -22.076 28.671 1.00 58.62 291 ILE A O 1
ATOM 2309 N N . ILE A 1 292 ? -1.438 -23.436 30.037 1.00 64.56 292 ILE A N 1
ATOM 2310 C CA . ILE A 1 292 ? -2.617 -24.029 30.689 1.00 64.56 292 ILE A CA 1
ATOM 2311 C C . ILE A 1 292 ? -3.384 -22.961 31.470 1.00 64.56 292 ILE A C 1
ATOM 2313 O O . ILE A 1 292 ? -4.584 -22.816 31.264 1.00 64.56 292 ILE A O 1
ATOM 2317 N N . VAL A 1 293 ? -2.694 -22.141 32.267 1.00 65.62 293 VAL A N 1
ATOM 2318 C CA . VAL A 1 293 ? -3.323 -21.048 33.024 1.00 65.62 293 VAL A CA 1
ATOM 2319 C C . VAL A 1 293 ? -3.919 -19.997 32.082 1.00 65.62 293 VAL A C 1
ATOM 2321 O O . VAL A 1 293 ? -5.042 -19.548 32.293 1.00 65.62 293 VAL A O 1
ATOM 2324 N N . ASN A 1 294 ? -3.231 -19.619 30.998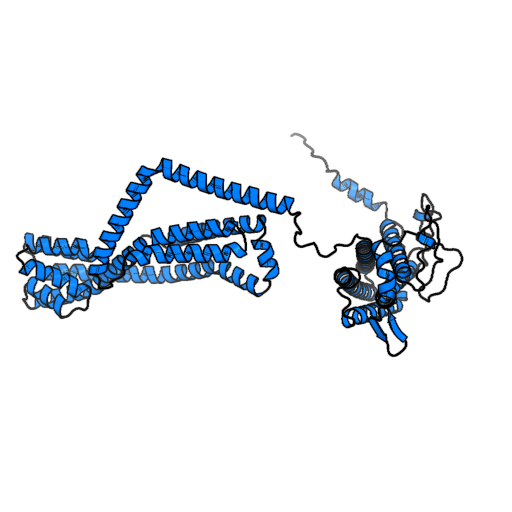 1.00 62.62 294 ASN A N 1
ATOM 2325 C CA . ASN A 1 294 ? -3.802 -18.709 29.999 1.00 62.62 294 ASN A CA 1
ATOM 2326 C C . ASN A 1 294 ? -4.980 -19.332 29.243 1.00 62.62 294 ASN A C 1
ATOM 2328 O O . ASN A 1 294 ? -5.907 -18.607 28.891 1.00 62.62 294 ASN A O 1
ATOM 2332 N N . TRP A 1 295 ? -4.954 -20.639 28.985 1.00 53.09 295 TRP A N 1
ATOM 2333 C CA . TRP A 1 295 ? -6.025 -21.366 28.310 1.00 53.09 295 TRP A CA 1
ATOM 2334 C C . TRP A 1 295 ? -7.263 -21.477 29.195 1.00 53.09 295 TRP A C 1
ATOM 2336 O O . TRP A 1 295 ? -8.358 -21.156 28.743 1.00 53.09 295 TRP A O 1
ATOM 2346 N N . GLU A 1 296 ? -7.099 -21.829 30.469 1.00 66.00 296 GLU A N 1
ATOM 2347 C CA . GLU A 1 296 ? -8.179 -21.810 31.457 1.00 66.00 296 GLU A CA 1
ATOM 2348 C C . GLU A 1 296 ? -8.727 -20.400 31.639 1.00 66.00 296 GLU A C 1
ATOM 2350 O O . GLU A 1 296 ? -9.937 -20.211 31.553 1.00 66.00 296 GLU A O 1
ATOM 2355 N N . ASN A 1 297 ? -7.865 -19.387 31.758 1.00 66.31 297 ASN A N 1
ATOM 2356 C CA . ASN A 1 297 ? -8.295 -17.991 31.813 1.00 66.31 297 ASN A CA 1
ATOM 2357 C C . ASN A 1 297 ? -9.038 -17.568 30.539 1.00 66.31 297 ASN A C 1
ATOM 2359 O O . ASN A 1 297 ? -10.009 -16.823 30.626 1.00 66.31 297 ASN A O 1
ATOM 2363 N N . TYR A 1 298 ? -8.630 -18.035 29.356 1.00 58.75 298 TYR A N 1
ATOM 2364 C CA . TYR A 1 298 ? -9.309 -17.733 28.096 1.00 58.75 298 TYR A CA 1
ATOM 2365 C C . TYR A 1 298 ? -10.663 -18.438 27.989 1.00 58.75 298 TYR A C 1
ATOM 2367 O O . TYR A 1 298 ? -11.646 -17.811 27.600 1.00 58.75 298 TYR A O 1
ATOM 2375 N N . VAL A 1 299 ? -10.750 -19.709 28.386 1.00 63.62 299 VAL A N 1
ATOM 2376 C CA . VAL A 1 299 ? -12.004 -20.475 28.428 1.00 63.62 299 VAL A CA 1
ATOM 2377 C C . VAL A 1 299 ? -12.959 -19.877 29.459 1.00 63.62 299 VAL A C 1
ATOM 2379 O O . VAL A 1 299 ? -14.135 -19.696 29.154 1.00 63.62 299 VAL A O 1
ATOM 2382 N N . GLN A 1 300 ? -12.468 -19.499 30.639 1.00 67.81 300 GLN A N 1
ATOM 2383 C CA . GLN A 1 300 ? -13.254 -18.834 31.677 1.00 67.81 300 GLN A CA 1
ATOM 2384 C C . GLN A 1 300 ? -13.753 -17.471 31.187 1.00 67.81 300 GLN A C 1
ATOM 2386 O O . GLN A 1 300 ? -14.937 -17.164 31.297 1.00 67.81 300 GLN A O 1
ATOM 2391 N N . ARG A 1 301 ? -12.882 -16.675 30.557 1.00 62.09 301 ARG A N 1
ATOM 2392 C CA . ARG A 1 301 ? -13.233 -15.367 29.986 1.00 62.09 301 ARG A CA 1
ATOM 2393 C C . ARG A 1 301 ? -14.195 -15.497 28.810 1.00 62.09 301 ARG A C 1
ATOM 2395 O O . ARG A 1 301 ? -15.072 -14.660 28.674 1.00 62.09 301 ARG A O 1
ATOM 2402 N N . SER A 1 302 ? -14.086 -16.556 28.011 1.00 53.28 302 SER A N 1
ATOM 2403 C CA . SER A 1 302 ? -15.017 -16.886 26.928 1.00 53.28 302 SER A CA 1
ATOM 2404 C C . SER A 1 302 ? -16.380 -17.344 27.456 1.00 53.28 302 SER A C 1
ATOM 2406 O O . SER A 1 302 ? -17.401 -16.957 26.897 1.00 53.28 302 SER A O 1
ATOM 2408 N N . ARG A 1 303 ? -16.426 -18.107 28.557 1.00 63.12 303 ARG A N 1
ATOM 2409 C CA . ARG A 1 303 ? -17.681 -18.482 29.234 1.00 63.12 303 ARG A CA 1
ATOM 2410 C C . ARG A 1 303 ? -18.353 -17.278 29.887 1.00 63.12 303 ARG A C 1
ATOM 2412 O O . ARG A 1 303 ? -19.549 -17.096 29.690 1.00 63.12 303 ARG A O 1
ATOM 2419 N N . ASN A 1 304 ? -17.596 -16.437 30.588 1.00 64.38 304 ASN A N 1
ATOM 2420 C CA . ASN A 1 304 ? -18.104 -15.190 31.164 1.00 64.38 304 ASN A CA 1
ATOM 2421 C C . ASN A 1 304 ? -18.585 -14.241 30.059 1.00 64.38 304 ASN A C 1
ATOM 2423 O O . ASN A 1 304 ? -19.687 -13.713 30.148 1.00 64.38 304 ASN A O 1
ATOM 2427 N N . PHE A 1 305 ? -17.824 -14.124 28.965 1.00 54.91 305 PHE A N 1
ATOM 2428 C CA . PHE A 1 305 ? -18.228 -13.408 27.755 1.00 54.91 305 PHE A CA 1
ATOM 2429 C C . PHE A 1 305 ? -19.520 -13.992 27.189 1.00 54.91 305 PHE A C 1
ATOM 2431 O O . PHE A 1 305 ? -20.437 -13.238 26.925 1.00 54.91 305 PHE A O 1
ATOM 2438 N N . ALA A 1 306 ? -19.645 -15.315 27.043 1.00 54.91 306 ALA A N 1
ATOM 2439 C CA . ALA A 1 306 ? -20.859 -15.945 26.530 1.00 54.91 306 ALA A CA 1
ATOM 2440 C C . ALA A 1 306 ? -22.063 -15.678 27.442 1.00 54.91 306 ALA A C 1
ATOM 2442 O O . ALA A 1 306 ? -23.156 -15.448 26.943 1.00 54.91 306 ALA A O 1
ATOM 2443 N N . GLN A 1 307 ? -21.872 -15.647 28.762 1.00 60.88 307 GLN A N 1
ATOM 2444 C CA . GLN A 1 307 ? -22.917 -15.288 29.721 1.00 60.88 307 GLN A CA 1
ATOM 2445 C C . GLN A 1 307 ? -23.293 -13.798 29.652 1.00 60.88 307 GLN A C 1
ATOM 2447 O O . GLN A 1 307 ? -24.476 -1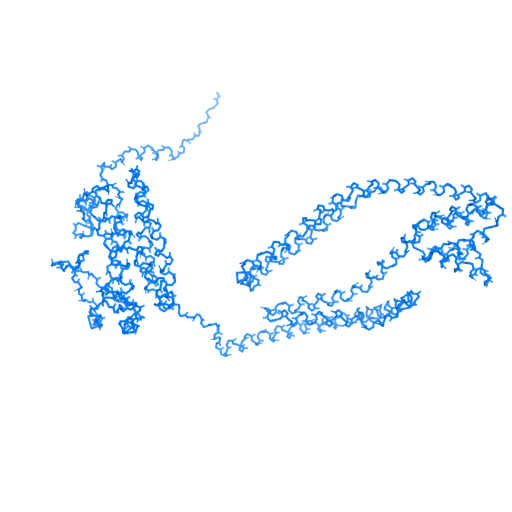3.476 29.726 1.00 60.88 307 GLN A O 1
ATOM 2452 N N . GLU A 1 308 ? -22.331 -12.893 29.466 1.00 58.22 308 GLU A N 1
ATOM 2453 C CA . GLU A 1 308 ? -22.575 -11.457 29.252 1.00 58.22 308 GLU A CA 1
ATOM 2454 C C . GLU A 1 308 ? -23.213 -11.165 27.881 1.00 58.22 308 GLU A C 1
ATOM 2456 O O . GLU A 1 308 ? -24.098 -10.319 27.786 1.00 58.22 308 GLU A O 1
ATOM 2461 N N . PHE A 1 309 ? -22.850 -11.913 26.835 1.00 54.94 309 PHE A N 1
ATOM 2462 C CA . PHE A 1 309 ? -23.419 -11.816 25.484 1.00 54.94 309 PHE A CA 1
ATOM 2463 C C . PHE A 1 309 ? -24.849 -12.360 25.426 1.00 54.94 309 PHE A C 1
ATOM 2465 O O . PHE A 1 309 ? -25.718 -11.778 24.780 1.00 54.94 309 PHE A O 1
ATOM 2472 N N . ASN A 1 310 ? -25.124 -13.449 26.153 1.00 52.50 310 ASN A N 1
ATOM 2473 C CA . ASN A 1 310 ? -26.464 -14.028 26.251 1.00 52.50 310 ASN A CA 1
ATOM 2474 C C . ASN A 1 310 ? -27.431 -13.101 27.014 1.00 52.50 310 ASN A C 1
ATOM 2476 O O . ASN A 1 310 ? -28.631 -13.127 26.761 1.00 52.50 310 ASN A O 1
ATOM 2480 N N . LYS A 1 311 ? -26.913 -12.216 27.884 1.00 57.44 311 LYS A N 1
ATOM 2481 C CA . LYS A 1 311 ? -27.685 -11.118 28.501 1.00 57.44 311 LYS A CA 1
ATOM 2482 C C . LYS A 1 311 ? -28.034 -9.987 27.517 1.00 57.44 311 LYS A C 1
ATOM 2484 O O . LYS A 1 311 ? -28.871 -9.156 27.847 1.00 57.44 311 LYS A O 1
ATOM 2489 N N . GLN A 1 312 ? -27.426 -9.941 26.327 1.00 50.00 312 GLN A N 1
ATOM 2490 C CA . GLN A 1 312 ? -27.649 -8.914 25.296 1.00 50.00 312 GLN A CA 1
ATOM 2491 C C . GLN A 1 312 ? -28.391 -9.440 24.047 1.00 50.00 312 GLN A C 1
ATOM 2493 O O . GLN A 1 312 ? -28.308 -8.839 22.981 1.00 50.00 312 GLN A O 1
ATOM 2498 N N . PHE A 1 313 ? -29.151 -10.537 24.174 1.00 48.88 313 PHE A N 1
ATOM 2499 C CA . PHE A 1 313 ? -30.096 -11.046 23.160 1.00 48.88 313 PHE A CA 1
ATOM 2500 C C . PHE A 1 313 ? -29.512 -11.511 21.802 1.00 48.88 313 PHE A C 1
ATOM 2502 O O . PHE A 1 313 ? -30.271 -11.735 20.861 1.00 48.88 313 PHE A O 1
ATOM 2509 N N . LEU A 1 314 ? -28.201 -11.765 21.684 1.00 49.62 314 LEU A N 1
ATOM 2510 C CA . LEU A 1 314 ? -27.599 -12.406 20.499 1.00 49.62 314 LEU A CA 1
ATOM 2511 C C . LEU A 1 314 ? -26.902 -13.722 20.875 1.00 49.62 314 LEU A C 1
ATOM 2513 O O . LEU A 1 314 ? -25.836 -13.732 21.488 1.00 49.62 314 LEU A O 1
ATOM 2517 N N . GLN A 1 315 ? -27.486 -14.856 20.476 1.00 46.84 315 GLN A N 1
ATOM 2518 C CA . GLN A 1 315 ? -26.926 -16.188 20.733 1.00 46.84 315 GLN A CA 1
ATOM 2519 C C . GLN A 1 315 ? -25.815 -16.546 19.736 1.00 46.84 315 GLN A C 1
ATOM 2521 O O . GLN A 1 315 ? -26.016 -17.330 18.809 1.00 46.84 315 GLN A O 1
ATOM 2526 N N . ILE A 1 316 ? -24.613 -15.999 19.919 1.00 54.19 316 ILE A N 1
ATOM 2527 C CA . ILE A 1 316 ? -23.437 -16.439 19.155 1.00 54.19 316 ILE A CA 1
ATOM 2528 C C . ILE A 1 316 ? -22.688 -17.497 19.970 1.00 54.19 316 ILE A C 1
ATOM 2530 O O . ILE A 1 316 ? -22.164 -17.220 21.048 1.00 54.19 316 ILE A O 1
ATOM 2534 N N . LYS A 1 317 ? -22.619 -18.735 19.459 1.00 54.84 317 LYS A N 1
ATOM 2535 C CA . LYS A 1 317 ? -21.854 -19.815 20.104 1.00 54.84 317 LYS A CA 1
ATOM 2536 C C . LYS A 1 317 ? -20.361 -19.464 20.087 1.00 54.84 317 LYS A C 1
ATOM 2538 O O . LYS A 1 317 ? -19.780 -19.305 19.014 1.00 54.84 317 LYS A O 1
ATOM 2543 N N . ALA A 1 318 ? -19.738 -19.423 21.268 1.00 52.09 318 ALA A N 1
ATOM 2544 C CA . ALA A 1 318 ? -18.334 -19.048 21.483 1.00 52.09 318 ALA A CA 1
ATOM 2545 C C . ALA A 1 318 ? -17.326 -19.795 20.584 1.00 52.09 318 ALA A C 1
ATOM 2547 O O . ALA A 1 318 ? -16.292 -19.242 20.219 1.00 52.09 318 ALA A O 1
ATOM 2548 N N . GLN A 1 319 ? -17.661 -21.019 20.160 1.00 56.00 319 GLN A N 1
ATOM 2549 C CA . GLN A 1 319 ? -16.873 -21.802 19.205 1.00 56.00 319 GLN A CA 1
ATOM 2550 C C . GLN A 1 319 ? -16.642 -21.070 17.868 1.00 56.00 319 GLN A C 1
ATOM 2552 O O . GLN A 1 319 ? -15.514 -21.026 17.384 1.00 56.00 319 GLN A O 1
ATOM 2557 N N . TYR A 1 320 ? -17.652 -20.411 17.291 1.00 61.81 320 TYR A N 1
ATOM 2558 C CA . TYR A 1 320 ? -17.483 -19.718 16.006 1.00 61.81 320 TYR A CA 1
ATOM 2559 C C . TYR A 1 320 ? -16.535 -18.527 16.115 1.00 61.81 320 TYR A C 1
ATOM 2561 O O . TYR A 1 320 ? -15.871 -18.168 15.152 1.00 61.81 320 TYR A O 1
ATOM 2569 N N . LEU A 1 321 ? -16.415 -17.944 17.300 1.00 58.59 321 LEU A N 1
ATOM 2570 C CA . LEU A 1 321 ? -15.666 -16.717 17.498 1.00 58.59 321 LEU A CA 1
ATOM 2571 C C . LEU A 1 321 ? -14.143 -16.941 17.531 1.00 58.59 321 LEU A C 1
ATOM 2573 O O . LEU A 1 321 ? -13.383 -16.022 17.245 1.00 58.59 321 LEU A O 1
ATOM 2577 N N . VAL A 1 322 ? -13.708 -18.175 17.806 1.00 60.88 322 VAL A N 1
ATOM 2578 C CA . VAL A 1 322 ? -12.295 -18.593 17.784 1.00 60.88 322 VAL A CA 1
ATOM 2579 C C . VAL A 1 322 ? -11.974 -19.379 16.512 1.00 60.88 322 VAL A C 1
ATOM 2581 O O . VAL A 1 322 ? -10.965 -19.114 15.860 1.00 60.88 322 VAL A O 1
ATOM 2584 N N . PHE A 1 323 ? -12.844 -20.315 16.116 1.00 65.88 323 PHE A N 1
ATOM 2585 C CA . PHE A 1 323 ? -12.584 -21.189 14.969 1.00 65.88 323 PHE A CA 1
ATOM 2586 C C . PHE A 1 323 ? -12.713 -20.477 13.617 1.00 65.88 323 PHE A C 1
ATOM 2588 O O . PHE A 1 323 ? -11.976 -20.821 12.699 1.00 65.88 323 PHE A O 1
ATOM 2595 N N . VAL A 1 324 ? -13.583 -19.468 13.479 1.00 70.00 324 VAL A N 1
ATOM 2596 C CA . VAL A 1 324 ? -13.725 -18.713 12.218 1.00 70.00 324 VAL A CA 1
ATOM 2597 C C . VAL A 1 324 ? -12.482 -17.874 11.896 1.00 70.00 324 VAL A C 1
ATOM 2599 O O . VAL A 1 324 ? -11.956 -18.039 10.798 1.00 70.00 324 VAL A O 1
ATOM 2602 N N . PRO A 1 325 ? -11.948 -17.019 12.792 1.00 65.25 325 PRO A N 1
ATOM 2603 C CA . PRO A 1 325 ? -10.737 -16.256 12.483 1.00 65.25 325 PRO A CA 1
ATOM 2604 C C . PRO A 1 325 ? -9.489 -17.140 12.364 1.00 65.25 325 PRO A C 1
ATOM 2606 O O . PRO A 1 325 ? -8.624 -16.855 11.538 1.00 65.25 325 PRO A O 1
ATOM 2609 N N . LEU A 1 326 ? -9.407 -18.240 13.124 1.00 67.25 326 LEU A N 1
ATOM 2610 C CA . LEU A 1 326 ? -8.314 -19.207 12.998 1.00 67.25 326 LEU A CA 1
ATOM 2611 C C . LEU A 1 326 ? -8.381 -19.955 11.656 1.00 67.25 326 LEU A C 1
ATOM 2613 O O . LEU A 1 326 ? -7.376 -20.045 10.957 1.00 67.25 326 LEU A O 1
ATOM 2617 N N . GLY A 1 327 ? -9.570 -20.407 11.246 1.00 71.50 327 GLY A N 1
ATOM 2618 C CA . GLY A 1 327 ? -9.801 -21.014 9.934 1.00 71.50 327 GLY A CA 1
ATOM 2619 C C . GLY A 1 327 ? -9.536 -20.044 8.781 1.00 71.50 327 GLY A C 1
ATOM 2620 O O . GLY A 1 327 ? -8.838 -20.395 7.836 1.00 71.50 327 GLY A O 1
ATOM 2621 N N . ALA A 1 328 ? -10.004 -18.798 8.885 1.00 71.62 328 ALA A N 1
ATOM 2622 C CA . ALA A 1 328 ? -9.744 -17.757 7.891 1.00 71.62 328 ALA A CA 1
ATOM 2623 C C . ALA A 1 328 ? -8.248 -17.422 7.775 1.00 71.62 328 ALA A C 1
ATOM 2625 O O . ALA A 1 328 ? -7.750 -17.260 6.664 1.00 71.62 328 ALA A O 1
ATOM 2626 N N . GLY A 1 329 ? -7.516 -17.369 8.894 1.00 69.12 329 GLY A N 1
ATOM 2627 C CA . GLY A 1 329 ? -6.066 -17.144 8.909 1.00 69.12 329 GLY A CA 1
ATOM 2628 C C . GLY A 1 329 ? -5.266 -18.290 8.287 1.00 69.12 329 GLY A C 1
ATOM 2629 O O . GLY A 1 329 ? -4.294 -18.044 7.574 1.00 69.12 329 GLY A O 1
ATOM 2630 N N . VAL A 1 330 ? -5.700 -19.537 8.493 1.00 68.88 330 VAL A N 1
ATOM 2631 C CA . VAL A 1 330 ? -5.103 -20.714 7.840 1.00 68.88 330 VAL A CA 1
ATOM 2632 C C . VAL A 1 330 ? -5.395 -20.710 6.339 1.00 68.88 330 VAL A C 1
ATOM 2634 O O . VAL A 1 330 ? -4.478 -20.927 5.554 1.00 68.88 330 VAL A O 1
ATOM 2637 N N . ILE A 1 331 ? -6.628 -20.401 5.925 1.00 72.38 331 ILE A N 1
ATOM 2638 C CA . ILE A 1 331 ? -7.010 -20.324 4.504 1.00 72.38 331 ILE A CA 1
ATOM 2639 C C . ILE A 1 331 ? -6.241 -19.199 3.798 1.00 72.38 331 ILE A C 1
ATOM 2641 O O . ILE A 1 331 ? -5.642 -19.438 2.753 1.00 72.38 331 ILE A O 1
ATOM 2645 N N . LEU A 1 332 ? -6.181 -17.998 4.384 1.00 67.56 332 LEU A N 1
ATOM 2646 C CA . LEU A 1 332 ? -5.379 -16.888 3.854 1.00 67.56 332 LEU A CA 1
ATOM 2647 C C . LEU A 1 332 ? -3.887 -17.229 3.810 1.00 67.56 332 LEU A C 1
ATOM 2649 O O . LEU A 1 332 ? -3.224 -16.906 2.831 1.00 67.56 332 LEU A O 1
ATOM 2653 N N . GLY A 1 333 ? -3.364 -17.919 4.828 1.00 67.50 333 GLY A N 1
ATOM 2654 C CA . GLY A 1 333 ? -1.982 -18.400 4.844 1.00 67.50 333 GLY A CA 1
ATOM 2655 C C . GLY A 1 333 ? -1.693 -19.443 3.761 1.00 67.50 333 GLY A C 1
ATOM 2656 O O . GLY A 1 333 ? -0.633 -19.390 3.144 1.00 67.50 333 GLY A O 1
ATOM 2657 N N . MET A 1 334 ? -2.634 -20.351 3.486 1.00 66.81 334 MET A N 1
ATOM 2658 C CA . MET A 1 334 ? -2.530 -21.335 2.401 1.00 66.81 334 MET A CA 1
ATOM 2659 C C . MET A 1 334 ? -2.614 -20.687 1.016 1.00 66.81 334 MET A C 1
ATOM 2661 O O . MET A 1 334 ? -1.863 -21.070 0.126 1.00 66.81 334 MET A O 1
ATOM 2665 N N . VAL A 1 335 ? -3.477 -19.686 0.830 1.00 68.00 335 VAL A N 1
ATOM 2666 C CA . VAL A 1 335 ? -3.545 -18.920 -0.426 1.00 68.00 335 VAL A CA 1
ATOM 2667 C C . VAL A 1 335 ? -2.275 -18.088 -0.615 1.00 68.00 335 VAL A C 1
ATOM 2669 O O . VAL A 1 335 ? -1.721 -18.056 -1.704 1.00 68.00 335 VAL A O 1
ATOM 2672 N N . ALA A 1 336 ? -1.747 -17.467 0.441 1.00 64.19 336 ALA A N 1
ATOM 2673 C CA . ALA A 1 336 ? -0.515 -16.679 0.359 1.00 64.19 336 ALA A CA 1
ATOM 2674 C C . ALA A 1 336 ? 0.753 -17.542 0.198 1.00 64.19 336 ALA A C 1
ATOM 2676 O O . ALA A 1 336 ? 1.770 -17.060 -0.304 1.00 64.19 336 ALA A O 1
ATOM 2677 N N . PHE A 1 337 ? 0.702 -18.825 0.580 1.00 65.06 337 PHE A N 1
ATOM 2678 C CA . PHE A 1 337 ? 1.795 -19.777 0.368 1.00 65.06 337 PHE A CA 1
ATOM 2679 C C . PHE A 1 337 ? 2.135 -19.955 -1.115 1.00 65.06 337 PHE A C 1
ATOM 2681 O O . PHE A 1 337 ? 3.307 -20.141 -1.437 1.00 65.06 337 PHE A O 1
ATOM 2688 N N . THR A 1 338 ? 1.157 -19.837 -2.024 1.00 64.56 338 THR A N 1
ATOM 2689 C CA . THR A 1 338 ? 1.418 -19.951 -3.470 1.00 64.56 338 THR A CA 1
ATOM 2690 C C . THR A 1 338 ? 2.309 -18.828 -4.002 1.00 64.56 338 THR A C 1
ATOM 2692 O O . THR A 1 338 ? 2.884 -18.983 -5.073 1.00 64.56 338 THR A O 1
ATOM 2695 N N . ALA A 1 339 ? 2.431 -17.710 -3.275 1.00 63.78 339 ALA A N 1
ATOM 2696 C CA . ALA A 1 339 ? 3.300 -16.593 -3.635 1.00 63.78 339 ALA A CA 1
ATOM 2697 C C . ALA A 1 339 ? 4.708 -16.713 -3.023 1.00 63.78 339 ALA A C 1
ATOM 2699 O O . ALA A 1 339 ? 5.694 -16.492 -3.719 1.00 63.78 339 ALA A O 1
ATOM 2700 N N . HIS A 1 340 ? 4.828 -17.056 -1.732 1.00 63.41 340 HIS A N 1
ATOM 2701 C CA . HIS A 1 340 ? 6.128 -17.281 -1.083 1.00 63.41 340 HIS A CA 1
ATOM 2702 C C . HIS A 1 340 ? 5.969 -18.068 0.234 1.00 63.41 340 HIS A C 1
ATOM 2704 O O . HIS A 1 340 ? 5.084 -17.743 1.034 1.00 63.41 340 HIS A O 1
ATOM 2710 N N . PRO A 1 341 ? 6.864 -19.025 0.564 1.00 68.75 341 PRO A N 1
ATOM 2711 C CA . PRO A 1 341 ? 6.778 -19.827 1.793 1.00 68.75 341 PRO A CA 1
ATOM 2712 C C . PRO A 1 341 ? 6.807 -19.027 3.107 1.00 68.75 341 PRO A C 1
ATOM 2714 O O . PRO A 1 341 ? 6.347 -19.523 4.135 1.00 68.75 341 PRO A O 1
ATOM 2717 N N . ILE A 1 342 ? 7.310 -17.787 3.096 1.00 66.50 342 ILE A N 1
ATOM 2718 C CA . ILE A 1 342 ? 7.421 -16.947 4.298 1.00 66.50 342 ILE A CA 1
ATOM 2719 C C . ILE A 1 342 ? 6.076 -16.337 4.721 1.00 66.50 342 ILE A C 1
ATOM 2721 O O . ILE A 1 342 ? 5.903 -15.967 5.882 1.00 66.50 342 ILE A O 1
ATOM 2725 N N . PHE A 1 343 ? 5.097 -16.268 3.815 1.00 63.28 343 PHE A N 1
ATOM 2726 C CA . PHE A 1 343 ? 3.782 -15.707 4.118 1.00 63.28 343 PHE A CA 1
ATOM 2727 C C . PHE A 1 343 ? 2.924 -16.644 4.974 1.00 63.28 343 PHE A C 1
ATOM 2729 O O . PHE A 1 343 ? 2.123 -16.172 5.779 1.00 63.28 343 PHE A O 1
ATOM 2736 N N . LEU A 1 344 ? 3.138 -17.960 4.893 1.00 66.56 344 LEU A N 1
ATOM 2737 C CA . LEU A 1 344 ? 2.398 -18.947 5.682 1.00 66.56 344 LEU A CA 1
ATOM 2738 C C . LEU A 1 344 ? 2.519 -18.697 7.200 1.00 66.56 344 LEU A C 1
ATOM 2740 O O . LEU A 1 344 ? 1.477 -18.529 7.842 1.00 66.56 344 LEU A O 1
ATOM 2744 N N . PRO A 1 345 ? 3.725 -18.589 7.804 1.00 65.12 345 PRO A N 1
ATOM 2745 C CA . PRO A 1 345 ? 3.831 -18.281 9.227 1.00 65.12 345 PRO A CA 1
ATOM 2746 C C . PRO A 1 345 ? 3.307 -16.877 9.560 1.00 65.12 345 PRO A C 1
ATOM 2748 O O . PRO A 1 345 ? 2.626 -16.727 10.569 1.00 65.12 345 PRO A O 1
ATOM 2751 N N . VAL A 1 346 ? 3.534 -15.860 8.721 1.00 67.75 346 VAL A N 1
ATOM 2752 C CA . VAL A 1 346 ? 3.082 -14.481 9.001 1.00 67.75 346 VAL A CA 1
ATOM 2753 C C . VAL A 1 346 ? 1.554 -14.385 9.064 1.00 67.75 346 VAL A C 1
ATOM 2755 O O . VAL A 1 346 ? 1.014 -13.834 10.025 1.00 67.75 346 VAL A O 1
ATOM 2758 N N . PHE A 1 347 ? 0.841 -14.966 8.097 1.00 65.50 347 PHE A N 1
ATOM 2759 C CA . PHE A 1 347 ? -0.624 -14.928 8.060 1.00 65.50 347 PHE A CA 1
ATOM 2760 C C . PHE A 1 347 ? -1.275 -15.908 9.044 1.00 65.50 347 PHE A C 1
ATOM 2762 O O . PHE A 1 347 ? -2.308 -15.570 9.618 1.00 65.50 347 PHE A O 1
ATOM 2769 N N . SER A 1 348 ? -0.671 -17.070 9.325 1.00 65.25 348 SER A N 1
ATOM 2770 C CA . SER A 1 348 ? -1.185 -17.977 10.367 1.00 65.25 348 SER A CA 1
ATOM 2771 C C . SER A 1 348 ? -0.973 -17.438 11.782 1.00 65.25 348 SER A C 1
ATOM 2773 O O . SER A 1 348 ? -1.917 -17.445 12.573 1.00 65.25 348 SER A O 1
ATOM 2775 N N . PHE A 1 349 ? 0.211 -16.909 12.113 1.00 69.06 349 PHE A N 1
ATOM 2776 C CA . PHE A 1 349 ? 0.429 -16.269 13.417 1.00 69.06 349 PHE A CA 1
ATOM 2777 C C . PHE A 1 349 ? -0.372 -14.970 13.546 1.00 69.06 349 PHE A C 1
ATOM 2779 O O . PHE A 1 349 ? -0.963 -14.725 14.598 1.00 69.06 349 PHE A O 1
ATOM 2786 N N . GLY A 1 350 ? -0.461 -14.172 12.477 1.00 69.69 350 GLY A N 1
ATOM 2787 C CA . GLY A 1 350 ? -1.304 -12.978 12.431 1.00 69.69 350 GLY A CA 1
ATOM 2788 C C . GLY A 1 350 ? -2.787 -13.305 12.621 1.00 69.69 350 GLY A C 1
ATOM 2789 O O . GLY A 1 350 ? -3.446 -12.701 13.464 1.00 69.69 350 GLY A O 1
ATOM 2790 N N . GLY A 1 351 ? -3.302 -14.312 11.914 1.00 68.31 351 GLY A N 1
ATOM 2791 C CA . GLY A 1 351 ? -4.685 -14.776 12.033 1.00 68.31 351 GLY A CA 1
ATOM 2792 C C . GLY A 1 351 ? -5.011 -15.330 13.421 1.00 68.31 351 GLY A C 1
ATOM 2793 O O . GLY A 1 351 ? -6.044 -14.982 13.993 1.00 68.31 351 GLY A O 1
ATOM 2794 N N . ALA A 1 352 ? -4.105 -16.111 14.015 1.00 67.69 352 ALA A N 1
ATOM 2795 C CA . ALA A 1 352 ? -4.250 -16.598 15.386 1.00 67.69 352 ALA A CA 1
ATOM 2796 C C . ALA A 1 352 ? -4.236 -15.451 16.413 1.00 67.69 352 ALA A C 1
ATOM 2798 O O . ALA A 1 352 ? -5.031 -15.444 17.356 1.00 67.69 352 ALA A O 1
ATOM 2799 N N . TRP A 1 353 ? -3.375 -14.448 16.219 1.00 70.50 353 TRP A N 1
ATOM 2800 C CA . TRP A 1 353 ? -3.299 -13.288 17.106 1.00 70.50 353 TRP A CA 1
ATOM 2801 C C . TRP A 1 353 ? -4.556 -12.415 17.028 1.00 70.50 353 TRP A C 1
ATOM 2803 O O . TRP A 1 353 ? -5.107 -12.031 18.066 1.00 70.50 353 TRP A O 1
ATOM 2813 N N . VAL A 1 354 ? -5.050 -12.163 15.813 1.00 67.88 354 VAL A N 1
ATOM 2814 C CA . VAL A 1 354 ? -6.317 -11.461 15.581 1.00 67.88 354 VAL A CA 1
ATOM 2815 C C . VAL A 1 354 ? -7.467 -12.252 16.199 1.00 67.88 354 VAL A C 1
ATOM 2817 O O . VAL A 1 354 ? -8.208 -11.689 16.999 1.00 67.88 354 VAL A O 1
ATOM 2820 N N . GLY A 1 355 ? -7.570 -13.559 15.947 1.00 67.06 355 GLY A N 1
ATOM 2821 C CA . GLY A 1 355 ? -8.611 -14.416 16.527 1.00 67.06 355 GLY A CA 1
ATOM 2822 C C . GLY A 1 355 ? -8.621 -14.434 18.059 1.00 67.06 355 GLY A C 1
ATOM 2823 O O . GLY A 1 355 ? -9.687 -14.447 18.668 1.00 67.06 355 GLY A O 1
ATOM 2824 N N . TYR A 1 356 ? -7.454 -14.342 18.700 1.00 68.88 356 TYR A N 1
ATOM 2825 C CA . TYR A 1 356 ? -7.358 -14.253 20.158 1.00 68.88 356 TYR A CA 1
ATOM 2826 C C . TYR A 1 356 ? -7.863 -12.908 20.712 1.00 68.88 356 TYR A C 1
ATOM 2828 O O . TYR A 1 356 ? -8.517 -12.874 21.757 1.00 68.88 356 TYR A O 1
ATOM 2836 N N . LYS A 1 357 ? -7.560 -11.790 20.036 1.00 69.44 357 LYS A N 1
ATOM 2837 C CA . LYS A 1 357 ? -7.857 -10.423 20.515 1.00 69.44 357 LYS A CA 1
ATOM 2838 C C . LYS A 1 357 ? -9.235 -9.892 20.109 1.00 69.44 357 LYS A C 1
ATOM 2840 O O . LYS A 1 357 ? -9.800 -9.078 20.841 1.00 69.44 357 LYS A O 1
ATOM 2845 N N . LEU A 1 358 ? -9.772 -10.348 18.982 1.00 69.25 358 LEU A N 1
ATOM 2846 C CA . LEU A 1 358 ? -11.038 -9.897 18.402 1.00 69.25 358 LEU A CA 1
ATOM 2847 C C . LEU A 1 358 ? -12.247 -10.059 19.352 1.00 69.25 358 LEU A C 1
ATOM 2849 O O . LEU A 1 358 ? -12.960 -9.071 19.512 1.00 69.25 358 LEU A O 1
ATOM 2853 N N . PRO A 1 359 ? -12.453 -11.190 20.068 1.00 65.56 359 PRO A N 1
ATOM 2854 C CA . PRO A 1 359 ? -13.522 -11.313 21.067 1.00 65.56 359 PRO A CA 1
ATOM 2855 C C . PRO A 1 359 ? -13.538 -10.197 22.100 1.00 65.56 359 PRO A C 1
ATOM 2857 O O . PRO A 1 359 ? -14.548 -9.523 22.283 1.00 65.56 359 PRO A O 1
ATOM 2860 N N . GLY A 1 360 ? -12.403 -9.998 22.774 1.00 68.56 360 GLY A N 1
ATOM 2861 C CA . GLY A 1 360 ? -12.313 -9.039 23.867 1.00 68.56 360 GLY A CA 1
ATOM 2862 C C . GLY A 1 360 ? -12.535 -7.616 23.371 1.00 68.56 360 GLY A C 1
ATOM 2863 O O . GLY A 1 360 ? -13.224 -6.842 24.025 1.00 68.56 360 GLY A O 1
ATOM 2864 N N . TRP A 1 361 ? -12.012 -7.293 22.185 1.00 68.69 361 TRP A N 1
ATOM 2865 C CA . TRP A 1 361 ? -12.198 -5.980 21.577 1.00 68.69 361 TRP A CA 1
ATOM 2866 C C . TRP A 1 361 ? -13.647 -5.722 21.147 1.00 68.69 361 TRP A C 1
ATOM 2868 O O . TRP A 1 361 ? -14.165 -4.631 21.383 1.00 68.69 361 TRP A O 1
ATOM 2878 N N . VAL A 1 362 ? -14.328 -6.718 20.569 1.00 67.62 362 VAL A N 1
ATOM 2879 C CA . VAL A 1 362 ? -15.745 -6.598 20.193 1.00 67.62 362 VAL A CA 1
ATOM 2880 C C . VAL A 1 362 ? -16.625 -6.424 21.432 1.00 67.62 362 VAL A C 1
ATOM 2882 O O . VAL A 1 362 ? -17.484 -5.542 21.411 1.00 67.62 362 VAL A O 1
ATOM 2885 N N . LEU A 1 363 ? -16.385 -7.176 22.520 1.00 66.75 363 LEU A N 1
ATOM 2886 C CA . LEU A 1 363 ? -17.148 -6.998 23.766 1.00 66.75 363 LEU A CA 1
ATOM 2887 C C . LEU A 1 363 ? -16.993 -5.590 24.305 1.00 66.75 363 LEU A C 1
ATOM 2889 O O . LEU A 1 363 ? -17.976 -4.925 24.610 1.00 66.75 363 LEU A O 1
ATOM 2893 N N . GLU A 1 364 ? -15.742 -5.159 24.427 1.00 70.44 364 GLU A N 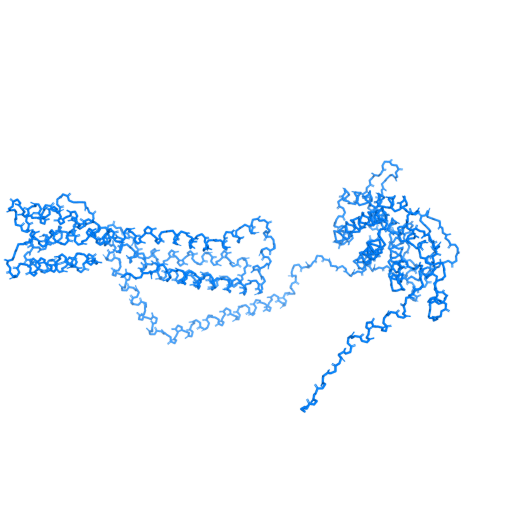1
ATOM 2894 C CA . GLU A 1 364 ? -15.408 -3.888 25.043 1.00 70.44 364 GLU A CA 1
ATOM 2895 C C . GLU A 1 364 ? -16.005 -2.746 24.220 1.00 70.44 364 GLU A C 1
ATOM 2897 O O . GLU A 1 364 ? -16.621 -1.834 24.761 1.00 70.44 364 GLU A O 1
ATOM 2902 N N . THR A 1 365 ? -15.958 -2.859 22.891 1.00 69.56 365 THR A N 1
ATOM 2903 C CA . THR A 1 365 ? -16.589 -1.892 21.989 1.00 69.56 365 THR A CA 1
ATOM 2904 C C . THR A 1 365 ? -18.113 -1.890 22.126 1.00 69.56 365 THR A C 1
ATOM 2906 O O . THR A 1 365 ? -18.720 -0.820 22.126 1.00 69.56 365 THR A O 1
ATOM 2909 N N . MET A 1 366 ? -18.757 -3.055 22.252 1.00 69.12 366 MET A N 1
ATOM 2910 C CA . MET A 1 366 ? -20.208 -3.147 22.460 1.00 69.12 366 MET A CA 1
ATOM 2911 C C . MET A 1 366 ? -20.626 -2.590 23.825 1.00 69.12 366 MET A C 1
ATOM 2913 O O . MET A 1 366 ? -21.574 -1.806 23.891 1.00 69.12 366 MET A O 1
ATOM 2917 N N . ARG A 1 367 ? -19.887 -2.912 24.893 1.00 70.50 367 ARG A N 1
ATOM 2918 C CA . ARG A 1 367 ? -20.097 -2.374 26.243 1.00 70.50 367 ARG A CA 1
ATOM 2919 C C . ARG A 1 367 ? -19.943 -0.857 26.254 1.00 70.50 367 ARG A C 1
ATOM 2921 O O . ARG A 1 367 ? -20.833 -0.167 26.739 1.00 70.50 367 ARG A O 1
ATOM 2928 N N . GLN A 1 368 ? -18.880 -0.333 25.649 1.00 73.00 368 GLN A N 1
ATOM 2929 C CA . GLN A 1 368 ? -18.657 1.109 25.533 1.00 73.00 368 GLN A CA 1
ATOM 2930 C C . GLN A 1 368 ? -19.730 1.795 24.687 1.00 73.00 368 GLN A C 1
ATOM 2932 O O . GLN A 1 368 ? -20.182 2.881 25.040 1.00 73.00 368 GLN A O 1
ATOM 2937 N N . ARG A 1 369 ? -20.179 1.180 23.586 1.00 76.38 369 ARG A N 1
ATOM 2938 C CA . ARG A 1 369 ? -21.277 1.721 22.769 1.00 76.38 369 ARG A CA 1
ATOM 2939 C C . ARG A 1 369 ? -22.584 1.788 23.552 1.00 76.38 369 ARG A C 1
ATOM 2941 O O . ARG A 1 369 ? -23.230 2.830 23.521 1.00 76.38 369 ARG A O 1
ATOM 2948 N N . ARG A 1 370 ? -22.949 0.720 24.268 1.00 76.56 370 ARG A N 1
ATOM 2949 C CA . ARG A 1 370 ? -24.150 0.697 25.116 1.00 76.56 370 ARG A CA 1
ATOM 2950 C C . ARG A 1 370 ? -24.041 1.713 26.256 1.00 76.56 370 ARG A C 1
ATOM 2952 O O . ARG A 1 370 ? -24.981 2.468 26.462 1.00 76.56 370 ARG A O 1
ATOM 2959 N N . GLY A 1 371 ? -22.887 1.807 26.921 1.00 77.00 371 GLY A N 1
ATOM 2960 C CA . GLY A 1 371 ? -22.626 2.812 27.961 1.00 77.00 371 GLY A CA 1
ATOM 2961 C C . GLY A 1 371 ? -22.780 4.248 27.450 1.00 77.00 371 GLY A C 1
ATOM 2962 O O . GLY A 1 371 ? -23.461 5.050 28.079 1.00 77.00 371 GLY A O 1
ATOM 2963 N N . ARG A 1 372 ? -22.258 4.555 26.253 1.00 80.38 372 ARG A N 1
ATOM 2964 C CA . ARG A 1 372 ? -22.447 5.868 25.603 1.00 80.38 372 ARG A CA 1
ATOM 2965 C C . ARG A 1 372 ? -23.908 6.168 25.262 1.00 80.38 372 ARG A C 1
ATOM 2967 O O . ARG A 1 372 ? -24.317 7.318 25.343 1.00 80.38 372 ARG A O 1
ATOM 2974 N N . GLN A 1 373 ? -24.691 5.161 24.867 1.00 82.25 373 GLN A N 1
ATOM 2975 C CA . GLN A 1 373 ? -26.126 5.334 24.609 1.00 82.25 373 GLN A CA 1
ATOM 2976 C C . GLN A 1 373 ? -26.903 5.623 25.897 1.00 82.25 373 GLN A C 1
ATOM 2978 O O . GLN A 1 373 ? -27.740 6.521 25.899 1.00 82.25 373 GLN A O 1
ATOM 2983 N N . VAL A 1 374 ? -26.588 4.915 26.989 1.00 83.62 374 VAL A N 1
ATOM 2984 C CA . VAL A 1 374 ? -27.148 5.205 28.320 1.00 83.62 374 VAL A CA 1
ATOM 2985 C C . VAL A 1 374 ? -26.788 6.629 28.744 1.00 83.62 374 VAL A C 1
ATOM 2987 O O . VAL A 1 374 ? -27.655 7.368 29.190 1.00 83.62 374 VAL A O 1
ATOM 2990 N N . GLU A 1 375 ? -25.535 7.042 28.556 1.00 83.88 375 GLU A N 1
ATOM 2991 C CA . GLU A 1 375 ? -25.058 8.381 28.910 1.00 83.88 375 GLU A CA 1
ATOM 2992 C C . GLU A 1 375 ? -25.760 9.494 28.122 1.00 83.88 375 GLU A C 1
ATOM 2994 O O . GLU A 1 375 ? -26.171 10.495 28.705 1.00 83.88 375 GLU A O 1
ATOM 2999 N N . ALA A 1 376 ? -25.971 9.295 26.817 1.00 83.56 376 ALA A N 1
ATOM 3000 C CA . ALA A 1 376 ? -26.699 10.241 25.975 1.00 83.56 376 ALA A CA 1
ATOM 3001 C C . ALA A 1 376 ? -28.170 10.389 26.401 1.00 83.56 376 ALA A C 1
ATOM 3003 O O . ALA A 1 376 ? -28.687 11.501 26.445 1.00 83.56 376 ALA A O 1
ATOM 3004 N N . GLN A 1 377 ? -28.828 9.280 26.753 1.00 89.19 377 GLN A N 1
ATOM 3005 C CA . GLN A 1 377 ? -30.221 9.276 27.213 1.00 89.19 377 GLN A CA 1
ATOM 3006 C C . GLN A 1 377 ? -30.373 9.778 28.661 1.00 89.19 377 GLN A C 1
ATOM 3008 O O . GLN A 1 377 ? -31.468 10.179 29.056 1.00 89.19 377 GLN A O 1
ATOM 3013 N N . LEU A 1 378 ? -29.291 9.781 29.452 1.00 89.00 378 LEU A N 1
ATOM 3014 C CA . LEU A 1 378 ? -29.320 10.101 30.880 1.00 89.00 378 LEU A CA 1
ATOM 3015 C C . LEU A 1 378 ? -29.832 11.517 31.157 1.00 89.00 378 LEU A C 1
ATOM 3017 O O . LEU A 1 378 ? -30.612 11.720 32.089 1.00 89.00 378 LEU A O 1
ATOM 3021 N N . ILE A 1 379 ? -29.417 12.489 30.343 1.00 87.12 379 ILE A N 1
ATOM 3022 C CA . ILE A 1 379 ? -29.827 13.892 30.480 1.00 87.12 379 ILE A CA 1
ATOM 3023 C C . ILE A 1 379 ? -31.345 14.014 30.341 1.00 87.12 379 ILE A C 1
ATOM 3025 O O . ILE A 1 379 ? -31.993 14.613 31.199 1.00 87.12 379 ILE A O 1
ATOM 3029 N N . ASP A 1 380 ? -31.913 13.404 29.302 1.00 89.81 380 ASP A N 1
ATOM 3030 C CA . ASP A 1 380 ? -33.349 13.447 29.028 1.00 89.81 380 ASP A CA 1
ATOM 3031 C C . ASP A 1 380 ? -34.146 12.761 30.143 1.00 89.81 380 ASP A C 1
ATOM 3033 O O . ASP A 1 380 ? -35.148 13.303 30.617 1.00 89.81 380 ASP A O 1
ATOM 3037 N N . SER A 1 381 ? -33.655 11.628 30.657 1.00 91.06 381 SER A N 1
ATOM 3038 C CA . SER A 1 381 ? -34.266 10.978 31.819 1.00 91.06 381 SER A CA 1
ATOM 3039 C C . SER A 1 381 ? -34.175 11.820 33.095 1.00 91.06 381 SER A C 1
ATOM 3041 O O . SER A 1 381 ? -35.147 11.870 33.842 1.00 91.06 381 SER A O 1
ATOM 3043 N N . MET A 1 382 ? -33.078 12.547 33.342 1.00 89.69 382 MET A N 1
ATOM 3044 C CA . MET A 1 382 ? -32.989 13.458 34.491 1.00 89.69 382 MET A CA 1
ATOM 3045 C C . MET A 1 382 ? -33.960 14.633 34.360 1.00 89.69 382 MET A C 1
ATOM 3047 O O . MET A 1 382 ? -34.590 15.001 35.346 1.00 89.69 382 MET A O 1
ATOM 3051 N N . VAL A 1 383 ? -34.146 15.189 33.158 1.00 90.44 383 VAL A N 1
ATOM 3052 C CA . VAL A 1 383 ? -35.161 16.229 32.906 1.00 90.44 383 VAL A CA 1
ATOM 3053 C C . VAL A 1 383 ? -36.567 15.690 33.179 1.00 90.44 383 VAL A C 1
ATOM 3055 O O . VAL A 1 383 ? -37.361 16.352 33.852 1.00 90.44 383 VAL A O 1
ATOM 3058 N N . LEU A 1 384 ? -36.865 14.475 32.713 1.00 92.12 384 LEU A N 1
ATOM 3059 C CA . LEU A 1 384 ? -38.141 13.806 32.963 1.00 92.12 384 LEU A CA 1
ATOM 3060 C C . LEU A 1 384 ? -38.379 13.584 34.464 1.00 92.12 384 LEU A C 1
ATOM 3062 O O . LEU A 1 384 ? -39.443 13.925 34.979 1.00 92.12 384 LEU A O 1
ATOM 3066 N N . MET A 1 385 ? -37.367 13.097 35.184 1.00 91.44 385 MET A N 1
ATOM 3067 C CA . MET A 1 385 ? -37.429 12.890 36.632 1.00 91.44 385 MET A CA 1
ATOM 3068 C C . MET A 1 385 ? -37.593 14.199 37.395 1.00 91.44 385 MET A C 1
ATOM 3070 O O . MET A 1 385 ? -38.417 14.276 38.297 1.00 91.44 385 MET A O 1
ATOM 3074 N N . THR A 1 386 ? -36.852 15.245 37.035 1.00 90.69 386 THR A N 1
ATOM 3075 C CA . THR A 1 386 ? -37.006 16.580 37.621 1.00 90.69 386 THR A CA 1
ATOM 3076 C C . THR A 1 386 ? -38.439 17.080 37.455 1.00 90.69 386 THR A C 1
ATOM 3078 O O . THR A 1 386 ? -39.017 17.590 38.413 1.00 90.69 386 THR A O 1
ATOM 3081 N N . ASN A 1 387 ? -39.038 16.922 36.273 1.00 90.94 387 ASN A N 1
ATOM 3082 C CA . ASN A 1 387 ? -40.422 17.333 36.026 1.00 90.94 387 ASN A CA 1
ATOM 3083 C C . ASN A 1 387 ? -41.423 16.498 36.839 1.00 90.94 387 ASN A C 1
ATOM 3085 O O . ASN A 1 387 ? -42.352 17.060 37.421 1.00 90.94 387 ASN A O 1
ATOM 3089 N N . ALA A 1 388 ? -41.195 15.188 36.956 1.00 91.31 388 ALA A N 1
ATOM 3090 C CA . ALA A 1 388 ? -41.991 14.299 37.799 1.00 91.31 388 ALA A CA 1
ATOM 3091 C C . ALA A 1 388 ? -41.925 14.716 39.281 1.00 91.31 388 ALA A C 1
ATOM 3093 O O . ALA A 1 388 ? -42.959 14.915 39.922 1.00 91.31 388 ALA A O 1
ATOM 3094 N N . LEU A 1 389 ? -40.721 14.953 39.804 1.00 90.12 389 LEU A N 1
ATOM 3095 C CA . LEU A 1 389 ? -40.501 15.417 41.176 1.00 90.12 389 LEU A CA 1
ATOM 3096 C C . LEU A 1 389 ? -41.136 16.802 41.415 1.00 90.12 389 LEU A C 1
ATOM 3098 O O . LEU A 1 389 ? -41.753 17.020 42.456 1.00 90.12 389 LEU A O 1
ATOM 3102 N N . LYS A 1 390 ? -41.062 17.724 40.439 1.00 88.81 390 LYS A N 1
ATOM 3103 C CA . LYS A 1 390 ? -41.746 19.037 40.483 1.00 88.81 390 LYS A CA 1
ATOM 3104 C C . LYS A 1 390 ? -43.272 18.898 40.528 1.00 88.81 390 LYS A C 1
ATOM 3106 O O . LYS A 1 390 ? -43.921 19.714 41.175 1.00 88.81 390 LYS A O 1
ATOM 3111 N N . SER A 1 391 ? -43.838 17.874 39.884 1.00 90.88 391 SER A N 1
ATOM 3112 C CA . SER A 1 391 ? -45.277 17.562 39.951 1.00 90.88 391 SER A CA 1
ATOM 3113 C C . SER A 1 391 ? -45.714 16.847 41.238 1.00 90.88 391 SER A C 1
ATOM 3115 O O . SER A 1 391 ? -46.900 16.579 41.409 1.00 90.88 391 SER A O 1
ATOM 3117 N N . GLY A 1 392 ? -44.778 16.565 42.151 1.00 87.75 392 GLY A N 1
ATOM 3118 C CA . GLY A 1 392 ? -45.057 15.933 43.441 1.00 87.75 392 GLY A CA 1
ATOM 3119 C C . GLY A 1 392 ? -44.945 14.407 43.454 1.00 87.75 392 GLY A C 1
ATOM 3120 O O . GLY A 1 392 ? -45.305 13.801 44.461 1.00 87.75 392 GLY A O 1
ATOM 3121 N N . LEU A 1 393 ? -44.439 13.778 42.384 1.00 88.75 393 LEU A N 1
ATOM 3122 C CA . LEU A 1 393 ? -44.074 12.358 42.424 1.00 88.75 393 LEU A CA 1
ATOM 3123 C C . LEU A 1 393 ? -42.868 12.157 43.345 1.00 88.75 393 LEU A C 1
ATOM 3125 O O . LEU A 1 393 ? -41.995 13.021 43.456 1.00 88.75 393 LEU A O 1
ATOM 3129 N N . ASP A 1 394 ? -42.805 10.997 43.990 1.00 89.00 394 ASP A N 1
ATOM 3130 C CA . ASP A 1 394 ? -41.623 10.573 44.725 1.00 89.00 394 ASP A CA 1
ATOM 3131 C C . ASP A 1 394 ? -40.539 10.050 43.764 1.00 89.00 394 ASP A C 1
ATOM 3133 O O . ASP A 1 394 ? -40.738 9.913 42.553 1.00 89.00 394 ASP A O 1
ATOM 3137 N N . ILE A 1 395 ? -39.349 9.764 44.297 1.00 87.69 395 ILE A N 1
ATOM 3138 C CA . ILE A 1 395 ? -38.229 9.302 43.470 1.00 87.69 395 ILE A CA 1
ATOM 3139 C C . ILE A 1 395 ? -38.544 7.978 42.761 1.00 87.69 395 ILE A C 1
ATOM 3141 O O . ILE A 1 395 ? -38.144 7.795 41.616 1.00 87.69 395 ILE A O 1
ATOM 3145 N N . ILE A 1 396 ? -39.299 7.078 43.393 1.00 91.00 396 ILE A N 1
ATOM 3146 C CA . ILE A 1 396 ? -39.661 5.783 42.807 1.00 91.00 396 ILE A CA 1
ATOM 3147 C C . ILE A 1 396 ? -40.650 5.990 41.649 1.00 91.00 396 ILE A C 1
ATOM 3149 O O . ILE A 1 396 ? -40.465 5.420 40.568 1.00 91.00 396 ILE A O 1
ATOM 3153 N N . GLY A 1 397 ? -41.637 6.874 41.814 1.00 90.56 397 GLY A N 1
ATOM 3154 C CA . GLY A 1 397 ? -42.544 7.298 40.748 1.00 90.56 397 GLY A CA 1
ATOM 3155 C C . GLY A 1 397 ? -41.814 7.961 39.578 1.00 90.56 397 GLY A C 1
ATOM 3156 O O . GLY A 1 397 ? -42.105 7.660 38.419 1.00 90.56 397 GLY A O 1
ATOM 3157 N N . ALA A 1 398 ? -40.798 8.782 39.855 1.00 91.50 398 ALA A N 1
ATOM 3158 C CA . ALA A 1 398 ? -39.949 9.376 38.822 1.00 91.50 398 ALA A CA 1
ATOM 3159 C C . ALA A 1 398 ? -39.143 8.317 38.036 1.00 91.50 398 ALA A C 1
ATOM 3161 O O . ALA A 1 398 ? -39.074 8.389 36.809 1.00 91.50 398 ALA A O 1
ATOM 3162 N N . PHE A 1 399 ? -38.585 7.299 38.707 1.00 92.25 399 PHE A N 1
ATOM 3163 C CA . PHE A 1 399 ? -37.920 6.165 38.042 1.00 92.25 399 PHE A CA 1
ATOM 3164 C C . PHE A 1 399 ? -38.894 5.358 37.170 1.00 92.25 399 PHE A C 1
ATOM 3166 O O . PHE A 1 399 ? -38.535 4.938 36.069 1.00 92.25 399 PHE A O 1
ATOM 3173 N N . THR A 1 400 ? -40.130 5.172 37.637 1.00 93.62 400 THR A N 1
ATOM 3174 C CA . THR A 1 400 ? -41.180 4.449 36.899 1.00 93.62 400 THR A CA 1
ATOM 3175 C C . THR A 1 400 ? -41.557 5.183 35.611 1.00 93.62 400 THR A C 1
ATOM 3177 O O . THR A 1 400 ? -41.737 4.560 34.564 1.00 93.62 400 THR A O 1
ATOM 3180 N N . MET A 1 401 ? -41.604 6.519 35.653 1.00 93.44 401 MET A N 1
ATOM 3181 C CA . MET A 1 401 ? -41.839 7.347 34.468 1.00 93.44 401 MET A CA 1
ATOM 3182 C C . MET A 1 401 ? -40.716 7.190 33.431 1.00 93.44 401 MET A C 1
ATOM 3184 O O . MET A 1 401 ? -40.997 7.008 32.250 1.00 93.44 401 MET A O 1
ATOM 3188 N N . VAL A 1 402 ? -39.449 7.165 33.867 1.00 93.69 402 VAL A N 1
ATOM 3189 C CA . VAL A 1 402 ? -38.292 6.921 32.981 1.00 93.69 402 VAL A CA 1
ATOM 3190 C C . VAL A 1 402 ? -38.340 5.531 32.352 1.00 93.69 402 VAL A C 1
ATOM 3192 O O . VAL A 1 402 ? -38.110 5.404 31.152 1.00 93.69 402 VAL A O 1
ATOM 3195 N N . GLN A 1 403 ? -38.666 4.489 33.121 1.00 94.00 403 GLN A N 1
ATOM 3196 C CA . GLN A 1 403 ? -38.808 3.133 32.584 1.00 94.00 403 GLN A CA 1
ATOM 3197 C C . GLN A 1 403 ? -39.873 3.063 31.476 1.00 94.00 403 GLN A C 1
ATOM 3199 O O . GLN A 1 403 ? -39.689 2.339 30.499 1.00 94.00 403 GLN A O 1
ATOM 3204 N N . ARG A 1 404 ? -40.989 3.782 31.633 1.00 92.75 404 ARG A N 1
ATOM 3205 C CA . ARG A 1 404 ? -42.123 3.711 30.704 1.00 92.75 404 ARG A CA 1
ATOM 3206 C C . ARG A 1 404 ? -41.938 4.572 29.456 1.00 92.75 404 ARG A C 1
ATOM 3208 O O . ARG A 1 404 ? -42.293 4.129 28.367 1.00 92.75 404 ARG A O 1
ATOM 3215 N N . ASP A 1 405 ? -41.421 5.787 29.623 1.00 91.81 405 ASP A N 1
ATOM 3216 C CA . ASP A 1 405 ? -41.464 6.817 28.580 1.00 91.81 405 ASP A CA 1
ATOM 3217 C C . ASP A 1 405 ? -40.134 6.939 27.797 1.00 91.81 405 ASP A C 1
ATOM 3219 O O . ASP A 1 405 ? -40.107 7.568 26.739 1.00 91.81 405 ASP A O 1
ATOM 3223 N N . MET A 1 406 ? -39.038 6.319 28.262 1.00 92.69 406 MET A N 1
ATOM 3224 C CA . MET A 1 406 ? -37.745 6.307 27.557 1.00 92.69 406 MET A CA 1
ATOM 3225 C C . MET A 1 406 ? -37.514 5.026 26.743 1.00 92.69 406 MET A C 1
ATOM 3227 O O . MET A 1 406 ? -37.999 3.938 27.057 1.00 92.69 406 MET A O 1
ATOM 3231 N N . LEU A 1 407 ? -36.699 5.142 25.695 1.00 89.31 407 LEU A N 1
ATOM 3232 C CA . LEU A 1 407 ? -36.282 4.009 24.869 1.00 89.31 407 LEU A CA 1
ATOM 3233 C C . LEU A 1 407 ? -35.167 3.186 25.549 1.00 89.31 407 LEU A C 1
ATOM 3235 O O . LEU A 1 407 ? -34.389 3.735 26.334 1.00 89.31 407 LEU A O 1
ATOM 3239 N N . PRO A 1 408 ? -35.017 1.888 25.218 1.00 84.06 408 PRO A N 1
ATOM 3240 C CA . PRO A 1 408 ? -33.825 1.126 25.589 1.00 84.06 408 PRO A CA 1
ATOM 3241 C C . PRO A 1 408 ? -32.550 1.812 25.053 1.00 84.06 408 PRO A C 1
ATOM 3243 O O . PRO A 1 408 ? -32.600 2.426 23.980 1.00 84.06 408 PRO A O 1
ATOM 3246 N N . PRO A 1 409 ? -31.389 1.716 25.730 1.00 86.69 409 PRO A N 1
ATOM 3247 C CA . PRO A 1 409 ? -31.087 0.884 26.903 1.00 86.69 409 PRO A CA 1
ATOM 3248 C C . PRO A 1 409 ? -31.402 1.495 28.283 1.00 86.69 409 PRO A C 1
ATOM 3250 O O . PRO A 1 409 ? -31.331 0.759 29.268 1.00 86.69 409 PRO A O 1
ATOM 3253 N N . ILE A 1 410 ? -31.724 2.791 28.409 1.00 89.25 410 ILE A N 1
ATOM 3254 C CA . ILE A 1 410 ? -31.893 3.413 29.737 1.00 89.25 410 ILE A CA 1
ATOM 3255 C C . ILE A 1 410 ? -33.144 2.927 30.478 1.00 89.25 410 ILE A C 1
ATOM 3257 O O . ILE A 1 410 ? -33.096 2.712 31.690 1.00 89.25 410 ILE A O 1
ATOM 3261 N N . SER A 1 411 ? -34.243 2.681 29.760 1.00 90.44 411 SER A N 1
ATOM 3262 C CA . SER A 1 411 ? -35.476 2.162 30.360 1.00 90.44 411 SER A CA 1
ATOM 3263 C C . SER A 1 411 ? -35.297 0.766 30.954 1.00 90.44 411 SER A C 1
ATOM 3265 O O . SER A 1 411 ? -35.848 0.475 32.014 1.00 90.44 411 SER A O 1
ATOM 3267 N N . GLU A 1 412 ? -34.468 -0.079 30.332 1.00 88.38 412 GLU A N 1
ATOM 3268 C CA . GLU A 1 412 ? -34.119 -1.405 30.855 1.00 88.38 412 GLU A CA 1
ATOM 3269 C C . GLU A 1 412 ? -33.318 -1.307 32.158 1.00 88.38 412 GLU A C 1
ATOM 3271 O O . GLU A 1 412 ? -33.591 -2.034 33.111 1.00 88.38 412 GLU A O 1
ATOM 3276 N N . GLU A 1 413 ? -32.346 -0.396 32.224 1.00 89.00 413 GLU A N 1
ATOM 3277 C CA . GLU A 1 413 ? -31.499 -0.222 33.406 1.00 89.00 413 GLU A CA 1
ATOM 3278 C C . GLU A 1 413 ? -32.278 0.339 34.603 1.00 89.00 413 GLU A C 1
ATOM 3280 O O . GLU A 1 413 ? -32.144 -0.164 35.721 1.00 89.00 413 GLU A O 1
ATOM 3285 N N . PHE A 1 414 ? -33.145 1.327 34.372 1.00 91.31 414 PHE A N 1
ATOM 3286 C CA . PHE A 1 414 ? -34.030 1.871 35.407 1.00 91.31 414 PHE A CA 1
ATOM 3287 C C . PHE A 1 414 ? -35.113 0.856 35.803 1.00 91.31 414 PHE A C 1
ATOM 3289 O O . PHE A 1 414 ? -35.410 0.705 36.988 1.00 91.31 414 PHE A O 1
ATOM 3296 N N . GLY A 1 415 ? -35.631 0.080 34.847 1.00 90.00 415 GLY A N 1
ATOM 3297 C CA . GLY A 1 415 ? -36.541 -1.034 35.114 1.00 90.00 415 GLY A CA 1
ATOM 3298 C C . GLY A 1 415 ? -35.905 -2.143 35.957 1.00 90.00 415 GLY A C 1
ATOM 3299 O O . GLY A 1 415 ? -36.565 -2.709 36.825 1.00 90.00 415 GLY A O 1
ATOM 3300 N N . LEU A 1 416 ? -34.612 -2.431 35.776 1.00 89.19 416 LEU A N 1
ATOM 3301 C CA . LEU A 1 416 ? -33.873 -3.368 36.631 1.00 89.19 416 LEU A CA 1
ATOM 3302 C C . LEU A 1 416 ? -33.713 -2.846 38.065 1.00 89.19 416 LEU A C 1
ATOM 3304 O O . LEU A 1 416 ? -33.807 -3.633 39.007 1.00 89.19 416 LEU A O 1
ATOM 3308 N N . VAL A 1 417 ? -33.490 -1.540 38.244 1.00 91.75 417 VAL A N 1
ATOM 3309 C CA . VAL A 1 417 ? -33.454 -0.910 39.576 1.00 91.75 417 VAL A CA 1
ATOM 3310 C C . VAL A 1 417 ? -34.803 -1.065 40.276 1.00 91.75 417 VAL A C 1
ATOM 3312 O O . VAL A 1 417 ? -34.835 -1.522 41.419 1.00 91.75 417 VAL A O 1
ATOM 3315 N N . LEU A 1 418 ? -35.901 -0.751 39.581 1.00 92.38 418 LEU A N 1
ATOM 3316 C CA . LEU A 1 418 ? -37.263 -0.883 40.108 1.00 92.38 418 LEU A CA 1
ATOM 3317 C C . LEU A 1 418 ? -37.601 -2.334 40.443 1.00 92.38 418 LEU A C 1
ATOM 3319 O O . LEU A 1 418 ? -38.030 -2.616 41.554 1.00 92.38 418 LEU A O 1
ATOM 3323 N N . LYS A 1 419 ? -37.290 -3.272 39.546 1.00 92.19 419 LYS A N 1
ATOM 3324 C CA . LYS A 1 419 ? -37.507 -4.702 39.780 1.00 92.19 419 LYS A CA 1
ATOM 3325 C C . LYS A 1 419 ? -36.760 -5.210 41.015 1.00 92.19 419 LYS A C 1
ATOM 3327 O O . LYS A 1 419 ? -37.323 -5.943 41.817 1.00 92.19 419 LYS A O 1
ATOM 3332 N N . ASN A 1 420 ? -35.492 -4.837 41.192 1.00 89.19 420 ASN A N 1
ATOM 3333 C CA . ASN A 1 420 ? -34.721 -5.258 42.368 1.00 89.19 420 ASN A CA 1
ATOM 3334 C C . ASN A 1 420 ? -35.244 -4.620 43.663 1.00 89.19 420 ASN A C 1
ATOM 3336 O O . ASN A 1 420 ? -35.205 -5.254 44.720 1.00 89.19 420 ASN A O 1
ATOM 3340 N N . TYR A 1 421 ? -35.747 -3.388 43.570 1.00 91.69 421 TYR A N 1
ATOM 3341 C CA . TYR A 1 421 ? -36.392 -2.698 44.679 1.00 91.69 421 TYR A CA 1
ATOM 3342 C C . TYR A 1 421 ? -37.718 -3.369 45.076 1.00 91.69 421 TYR A C 1
ATOM 3344 O O . TYR A 1 421 ? -37.926 -3.649 46.254 1.00 91.69 421 TYR A O 1
ATOM 3352 N N . GLU A 1 422 ? -38.560 -3.733 44.105 1.00 90.19 422 GLU A N 1
ATOM 3353 C CA . GLU A 1 422 ? -39.797 -4.506 44.315 1.00 90.19 422 GLU A CA 1
ATOM 3354 C C . GLU A 1 422 ? -39.529 -5.889 44.930 1.00 90.19 422 GLU A C 1
ATOM 3356 O O . GLU A 1 422 ? -40.326 -6.387 45.722 1.00 90.19 422 GLU A O 1
ATOM 3361 N N . LEU A 1 423 ? -38.376 -6.491 44.622 1.00 92.31 423 LEU A N 1
ATOM 3362 C CA . LEU A 1 423 ? -37.902 -7.741 45.229 1.00 92.31 423 LEU A CA 1
ATOM 3363 C C . LEU A 1 423 ? -37.355 -7.567 46.662 1.00 92.31 423 LEU A C 1
ATOM 3365 O O . LEU A 1 423 ? -36.862 -8.530 47.248 1.00 92.31 423 LEU A O 1
ATOM 3369 N N . GLY A 1 424 ? -37.429 -6.363 47.238 1.00 89.94 424 GLY A N 1
ATOM 3370 C CA . GLY A 1 424 ? -37.049 -6.075 48.623 1.00 89.94 424 GLY A CA 1
ATOM 3371 C C . GLY A 1 424 ? -35.585 -5.675 48.825 1.00 89.94 424 GLY A C 1
ATOM 3372 O O . GLY A 1 424 ? -35.138 -5.548 49.966 1.00 89.94 424 GLY A O 1
ATOM 3373 N N . THR A 1 425 ? -34.818 -5.458 47.751 1.00 90.69 425 THR A N 1
ATOM 3374 C CA . THR A 1 425 ? -33.446 -4.939 47.873 1.00 90.69 425 THR A CA 1
ATOM 3375 C C . THR A 1 425 ? -33.491 -3.443 48.222 1.00 90.69 425 THR A C 1
ATOM 3377 O O . THR A 1 425 ? -34.255 -2.703 47.597 1.00 90.69 425 THR A O 1
ATOM 3380 N N . PRO A 1 426 ? -32.677 -2.951 49.179 1.00 90.62 426 PRO A N 1
ATOM 3381 C CA . PRO A 1 426 ? -32.613 -1.523 49.485 1.00 90.62 426 PRO A CA 1
ATOM 3382 C C . PRO A 1 426 ? -32.308 -0.695 48.233 1.00 90.62 426 PRO A C 1
ATOM 3384 O O . PRO A 1 426 ? -31.417 -1.047 47.460 1.00 90.62 426 PRO A O 1
ATOM 3387 N N . PHE A 1 427 ? -33.013 0.422 48.039 1.00 88.56 427 PHE A N 1
ATOM 3388 C CA . PHE A 1 427 ? -32.897 1.229 46.818 1.00 88.56 427 PHE A CA 1
ATOM 3389 C C . PHE A 1 427 ? -31.460 1.712 46.558 1.00 88.56 427 PHE A C 1
ATOM 3391 O O . PHE A 1 427 ? -31.023 1.751 45.415 1.00 88.56 427 PHE A O 1
ATOM 3398 N N . GLU A 1 428 ? -30.689 2.011 47.606 1.00 89.94 428 GLU A N 1
ATOM 3399 C CA . GLU A 1 428 ? -29.263 2.350 47.528 1.00 89.94 428 GLU A CA 1
ATOM 3400 C C . GLU A 1 428 ? -28.449 1.227 46.873 1.00 89.94 428 GLU A C 1
ATOM 3402 O O . GLU A 1 428 ? -27.714 1.478 45.924 1.00 89.94 428 GLU A O 1
ATOM 3407 N N . ARG A 1 429 ? -28.649 -0.024 47.309 1.00 89.19 429 ARG A N 1
ATOM 3408 C CA . ARG A 1 429 ? -27.995 -1.208 46.725 1.00 89.19 429 ARG A CA 1
ATOM 3409 C C . ARG A 1 429 ? -28.431 -1.434 45.276 1.00 89.19 429 ARG A C 1
ATOM 3411 O O . ARG A 1 429 ? -27.624 -1.854 44.449 1.00 89.19 429 ARG A O 1
ATOM 3418 N N . CYS A 1 430 ? -29.690 -1.142 44.945 1.00 90.75 430 CYS A N 1
ATOM 3419 C CA . CYS A 1 430 ? -30.175 -1.217 43.565 1.00 90.75 430 CYS A CA 1
ATOM 3420 C C . CYS A 1 430 ? -29.474 -0.194 42.657 1.00 90.75 430 CYS A C 1
ATOM 3422 O O . CYS A 1 430 ? -29.105 -0.537 41.531 1.00 90.75 430 CYS A O 1
ATOM 3424 N N . LEU A 1 431 ? -29.264 1.033 43.147 1.00 89.88 431 LEU A N 1
ATOM 3425 C CA . LEU A 1 431 ? -28.550 2.093 42.431 1.00 89.88 431 LEU A CA 1
ATOM 3426 C C . LEU A 1 431 ? -27.045 1.822 42.310 1.00 89.88 431 LEU A C 1
ATOM 3428 O O . LEU A 1 431 ? -26.472 2.076 41.255 1.00 89.88 431 LEU A O 1
ATOM 3432 N N . GLU A 1 432 ? -26.404 1.259 43.333 1.00 88.38 432 GLU A N 1
ATOM 3433 C CA . GLU A 1 432 ? -25.008 0.802 43.239 1.00 88.38 432 GLU A CA 1
ATOM 3434 C C . GLU A 1 432 ? -24.851 -0.263 42.140 1.00 88.38 432 GLU A C 1
ATOM 3436 O O . GLU A 1 432 ? -23.921 -0.216 41.335 1.00 88.38 432 GLU A O 1
ATOM 3441 N N . GLY A 1 433 ? -25.823 -1.173 42.018 1.00 85.06 433 GLY A N 1
ATOM 3442 C CA . GLY A 1 433 ? -25.859 -2.130 40.914 1.00 85.06 433 GLY A CA 1
ATOM 3443 C C . GLY A 1 433 ? -26.016 -1.469 39.537 1.00 85.06 433 GLY A C 1
ATOM 3444 O O . GLY A 1 433 ? -25.518 -2.004 38.546 1.00 85.06 433 GLY A O 1
ATOM 3445 N N . LEU A 1 434 ? -26.705 -0.326 39.449 1.00 86.88 434 LEU A N 1
ATOM 3446 C CA . LEU A 1 434 ? -26.786 0.477 38.223 1.00 86.88 434 LEU A CA 1
ATOM 3447 C C . LEU A 1 434 ? -25.429 1.121 37.888 1.00 86.88 434 LEU A C 1
ATOM 3449 O O . LEU A 1 434 ? -25.016 1.075 36.729 1.00 86.88 434 LEU A O 1
ATOM 3453 N N . GLU A 1 435 ? -24.721 1.662 38.887 1.00 84.75 435 GLU A N 1
ATOM 3454 C CA . GLU A 1 435 ? -23.369 2.234 38.738 1.00 84.75 435 GLU A CA 1
ATOM 3455 C C . GLU A 1 435 ? -22.389 1.207 38.145 1.00 84.75 435 GLU A C 1
ATOM 3457 O O . GLU A 1 435 ? -21.689 1.505 37.173 1.00 84.75 435 GLU A O 1
ATOM 3462 N N . GLU A 1 436 ? -22.385 -0.024 38.662 1.00 81.38 436 GLU A N 1
ATOM 3463 C CA . GLU A 1 436 ? -21.467 -1.082 38.216 1.00 81.38 436 GLU A CA 1
ATOM 3464 C C . GLU A 1 436 ? -21.738 -1.548 36.770 1.00 81.38 436 GLU A C 1
ATOM 3466 O O . GLU A 1 436 ? -20.808 -1.839 36.005 1.00 81.38 436 GLU A O 1
ATOM 3471 N N . ARG A 1 437 ? -23.013 -1.592 36.359 1.00 78.50 437 ARG A N 1
ATOM 3472 C CA . ARG A 1 437 ? -23.416 -2.071 35.024 1.00 78.50 437 ARG A CA 1
ATOM 3473 C C . ARG A 1 437 ? -23.291 -1.015 33.935 1.00 78.50 437 ARG A C 1
ATOM 3475 O O . ARG A 1 437 ? -22.799 -1.331 32.850 1.00 78.50 437 ARG A O 1
ATOM 3482 N N . ALA A 1 438 ? -23.726 0.216 34.205 1.00 74.25 438 ALA A N 1
ATOM 3483 C CA . ALA A 1 438 ? -23.801 1.269 33.193 1.00 74.25 438 ALA A CA 1
ATOM 3484 C C . ALA A 1 438 ? -22.417 1.734 32.710 1.00 74.25 438 ALA A C 1
ATOM 3486 O O . ALA A 1 438 ? -22.301 2.213 31.582 1.00 74.25 438 ALA A O 1
ATOM 3487 N N . ALA A 1 439 ? -21.370 1.571 33.536 1.00 71.94 439 ALA A N 1
ATOM 3488 C CA . ALA A 1 439 ? -19.982 1.925 33.216 1.00 71.94 439 ALA A CA 1
ATOM 3489 C C . ALA A 1 439 ? -19.819 3.347 32.628 1.00 71.94 439 ALA A C 1
ATOM 3491 O O . ALA A 1 439 ? -18.947 3.588 31.793 1.00 71.94 439 ALA A O 1
ATOM 3492 N N . SER A 1 440 ? -20.667 4.286 33.063 1.00 80.06 440 SER A N 1
ATOM 3493 C CA . SER A 1 440 ? -20.680 5.686 32.631 1.00 80.06 440 SER A CA 1
ATOM 3494 C C . SER A 1 440 ? -20.445 6.604 33.826 1.00 80.06 440 SER A C 1
ATOM 3496 O O . SER A 1 440 ? -21.078 6.451 34.873 1.00 80.06 440 SER A O 1
ATOM 3498 N N . LYS A 1 441 ? -19.559 7.591 33.651 1.00 80.94 441 LYS A N 1
ATOM 3499 C CA . LYS A 1 441 ? -19.212 8.562 34.700 1.00 80.94 441 LYS A CA 1
ATOM 3500 C C . LYS A 1 441 ? -20.425 9.388 35.132 1.00 80.94 441 LYS A C 1
ATOM 3502 O O . LYS A 1 441 ? -20.596 9.637 36.323 1.00 80.94 441 LYS A O 1
ATOM 3507 N N . LEU A 1 442 ? -21.286 9.776 34.189 1.00 82.06 442 LEU A N 1
ATOM 3508 C CA . LEU A 1 442 ? -22.468 10.586 34.492 1.00 82.06 442 LEU A CA 1
ATOM 3509 C C . LEU A 1 442 ? -23.500 9.810 35.318 1.00 82.06 442 LEU A C 1
ATOM 3511 O O . LEU A 1 442 ? -24.072 10.362 36.258 1.00 82.06 442 LEU A O 1
ATOM 3515 N N . VAL A 1 443 ? -23.680 8.514 35.037 1.00 86.69 443 VAL A N 1
ATOM 3516 C CA . VAL A 1 443 ? -24.551 7.640 35.842 1.00 86.69 443 VAL A CA 1
ATOM 3517 C C . VAL A 1 443 ? -24.013 7.514 37.267 1.00 86.69 443 VAL A C 1
ATOM 3519 O O . VAL A 1 443 ? -24.781 7.648 38.217 1.00 86.69 443 VAL A O 1
ATOM 3522 N N . THR A 1 444 ? -22.698 7.341 37.433 1.00 86.88 444 THR A N 1
ATOM 3523 C CA . THR A 1 444 ? -22.046 7.336 38.752 1.00 86.88 444 THR A CA 1
ATOM 3524 C C . THR A 1 444 ? -22.300 8.632 39.524 1.00 86.88 444 THR A C 1
ATOM 3526 O O . THR A 1 444 ? -22.647 8.588 40.706 1.00 86.88 444 THR A O 1
ATOM 3529 N N . TYR A 1 445 ? -22.165 9.795 38.878 1.00 85.19 445 TYR A N 1
ATOM 3530 C CA . TYR A 1 445 ? -22.436 11.079 39.529 1.00 85.19 445 TYR A CA 1
ATOM 3531 C C . TYR A 1 445 ? -23.897 11.211 39.958 1.00 85.19 445 TYR A C 1
ATOM 3533 O O . TYR A 1 445 ? -24.157 11.603 41.097 1.00 85.19 445 TYR A O 1
ATOM 3541 N N . MET A 1 446 ? -24.840 10.829 39.093 1.00 88.00 446 MET A N 1
ATOM 3542 C CA . MET A 1 446 ? -26.267 10.832 39.416 1.00 88.00 446 MET A CA 1
ATOM 3543 C C . MET A 1 446 ? -26.572 9.908 40.605 1.00 88.00 446 MET A C 1
ATOM 3545 O O . MET A 1 446 ? -27.190 10.350 41.572 1.00 88.00 446 MET A O 1
ATOM 3549 N N . VAL A 1 447 ? -26.116 8.651 40.568 1.00 90.25 447 VAL A N 1
ATOM 3550 C CA . VAL A 1 447 ? -26.345 7.657 41.633 1.00 90.25 447 VAL A CA 1
ATOM 3551 C C . VAL A 1 447 ? -25.826 8.164 42.976 1.00 90.25 447 VAL A C 1
ATOM 3553 O O . VAL A 1 447 ? -26.566 8.174 43.962 1.00 90.25 447 VAL A O 1
ATOM 3556 N N . ARG A 1 448 ? -24.587 8.663 43.018 1.00 88.19 448 ARG A N 1
ATOM 3557 C CA . ARG A 1 448 ? -23.993 9.200 44.250 1.00 88.19 448 ARG A CA 1
ATOM 3558 C C . ARG A 1 448 ? -24.744 10.414 44.767 1.00 88.19 448 ARG A C 1
ATOM 3560 O O . ARG A 1 448 ? -24.987 10.509 45.967 1.00 88.19 448 ARG A O 1
ATOM 3567 N N . ALA A 1 449 ? -25.146 11.317 43.876 1.00 85.62 449 ALA A N 1
ATOM 3568 C CA . ALA A 1 449 ? -25.920 12.488 44.255 1.00 85.62 449 ALA A CA 1
ATOM 3569 C C . ALA A 1 449 ? -27.283 12.099 44.854 1.00 85.62 449 ALA A C 1
ATOM 3571 O O . ALA A 1 449 ? -27.689 12.674 45.862 1.00 85.62 449 ALA A O 1
ATOM 3572 N N . VAL A 1 450 ? -27.951 11.080 44.303 1.00 87.62 450 VAL A N 1
ATOM 3573 C CA . VAL A 1 450 ? -29.210 10.539 44.843 1.00 87.62 450 VAL A CA 1
ATOM 3574 C C . VAL A 1 450 ? -29.012 9.901 46.218 1.00 87.62 450 VAL A C 1
ATOM 3576 O O . VAL A 1 450 ? -29.785 10.187 47.132 1.00 87.62 450 VAL A O 1
ATOM 3579 N N . ILE A 1 451 ? -27.983 9.062 46.385 1.00 87.69 451 ILE A N 1
ATOM 3580 C CA . ILE A 1 451 ? -27.691 8.389 47.661 1.00 87.69 451 ILE A CA 1
ATOM 3581 C C . ILE A 1 451 ? -27.388 9.424 48.753 1.00 87.69 451 ILE A C 1
ATOM 3583 O O . ILE A 1 451 ? -28.014 9.392 49.813 1.00 87.69 451 ILE A O 1
ATOM 3587 N N . ILE A 1 452 ? -26.495 10.382 48.478 1.00 85.88 452 ILE A N 1
ATOM 3588 C CA . ILE A 1 452 ? -26.137 11.453 49.422 1.00 85.88 452 ILE A CA 1
ATOM 3589 C C . ILE A 1 452 ? -27.373 12.279 49.784 1.00 85.88 452 ILE A C 1
ATOM 3591 O O . ILE A 1 452 ? -27.639 12.523 50.960 1.00 85.88 452 ILE A O 1
ATOM 3595 N N . GLN A 1 453 ? -28.166 12.683 48.790 1.00 83.62 453 GLN A N 1
ATOM 3596 C CA . GLN A 1 453 ? -29.318 13.546 49.036 1.00 83.62 453 GLN A CA 1
ATOM 3597 C C . GLN A 1 453 ? -30.400 12.864 49.866 1.00 83.62 453 GLN A C 1
ATOM 3599 O O . GLN A 1 453 ? -31.070 13.524 50.661 1.00 83.62 453 GLN A O 1
ATOM 3604 N N . ARG A 1 454 ? -30.562 11.550 49.707 1.00 82.06 454 ARG A N 1
ATOM 3605 C CA . ARG A 1 454 ? -31.532 10.773 50.477 1.00 82.06 454 ARG A CA 1
ATOM 3606 C C . ARG A 1 454 ? -31.092 10.553 51.926 1.00 82.06 454 ARG A C 1
ATOM 3608 O O . ARG A 1 454 ? -31.950 10.483 52.796 1.00 82.06 454 ARG A O 1
ATOM 3615 N N . GLN A 1 455 ? -29.785 10.515 52.191 1.00 81.88 455 GLN A N 1
ATOM 3616 C CA . GLN A 1 455 ? -29.230 10.458 53.550 1.00 81.88 455 GLN A CA 1
ATOM 3617 C C . GLN A 1 455 ? -29.302 11.809 54.276 1.00 81.88 455 GLN A C 1
ATOM 3619 O O . GLN A 1 455 ? -29.583 11.849 55.470 1.00 81.88 455 GLN A O 1
ATOM 3624 N N . VAL A 1 456 ? -29.049 12.913 53.563 1.00 79.38 456 VAL A N 1
ATOM 3625 C CA . VAL A 1 456 ? -28.978 14.271 54.140 1.00 79.38 456 VAL A CA 1
ATOM 3626 C C . VAL A 1 456 ? -30.342 14.986 54.139 1.00 79.38 456 VAL A C 1
ATOM 3628 O O . VAL A 1 456 ? -30.543 15.924 54.906 1.00 79.38 456 VAL A O 1
ATOM 3631 N N . GLY A 1 457 ? -31.306 14.533 53.328 1.00 69.88 457 GLY A N 1
ATOM 3632 C CA . GLY A 1 457 ? -32.690 15.024 53.335 1.00 69.88 457 GLY A CA 1
ATOM 3633 C C . GLY A 1 457 ? -32.918 16.331 52.566 1.00 69.88 457 GLY A C 1
ATOM 3634 O O . GLY A 1 457 ? -33.574 17.240 53.070 1.00 69.88 457 GLY A O 1
ATOM 3635 N N . GLY A 1 458 ? -32.380 16.455 51.349 1.00 79.38 458 GLY A N 1
ATOM 3636 C CA . GLY A 1 458 ? -32.487 17.681 50.543 1.00 79.38 458 GLY A CA 1
ATOM 3637 C C . GLY A 1 458 ? -33.412 17.601 49.314 1.00 79.38 458 GLY A C 1
ATOM 3638 O O . GLY A 1 458 ? -34.002 16.574 48.992 1.00 79.38 458 GLY A O 1
ATOM 3639 N N . ASN A 1 459 ? -33.504 18.704 48.561 1.00 83.50 459 ASN A N 1
ATOM 3640 C CA . ASN A 1 459 ? -34.294 18.787 47.328 1.00 83.50 459 ASN A CA 1
ATOM 3641 C C . ASN A 1 459 ? -33.563 18.145 46.125 1.00 83.50 459 ASN A C 1
ATOM 3643 O O . ASN A 1 459 ? -32.651 18.750 45.556 1.00 83.50 459 ASN A O 1
ATOM 3647 N N . LEU A 1 460 ? -33.963 16.927 45.742 1.00 81.81 460 LEU A N 1
ATOM 3648 C CA . LEU A 1 460 ? -33.441 16.184 44.579 1.00 81.81 460 LEU A CA 1
ATOM 3649 C C . LEU A 1 460 ? -33.576 16.959 43.262 1.00 81.81 460 LEU A C 1
ATOM 3651 O O . LEU A 1 460 ? -32.664 16.946 42.440 1.00 81.81 460 LEU A O 1
ATOM 3655 N N . THR A 1 461 ? -34.663 17.712 43.107 1.00 84.12 461 THR A N 1
ATOM 3656 C CA . THR A 1 461 ? -34.941 18.539 41.928 1.00 84.12 461 THR A CA 1
ATOM 3657 C C . THR A 1 461 ? -33.823 19.548 41.659 1.00 84.12 461 THR A C 1
ATOM 3659 O O . THR A 1 461 ? -33.350 19.664 40.535 1.00 84.12 461 THR A O 1
ATOM 3662 N N . LYS A 1 462 ? -33.341 20.244 42.703 1.00 84.00 462 LYS A N 1
ATOM 3663 C CA . LYS A 1 462 ? -32.242 21.221 42.570 1.00 84.00 462 LYS A CA 1
ATOM 3664 C C . LYS A 1 462 ? -30.915 20.561 42.195 1.00 84.00 462 LYS A C 1
ATOM 3666 O O . LYS A 1 462 ? -30.093 21.187 41.533 1.00 84.00 462 LYS A O 1
ATOM 3671 N N . ILE A 1 463 ? -30.683 19.333 42.655 1.00 84.81 463 ILE A N 1
ATOM 3672 C CA . ILE A 1 463 ? -29.466 18.584 42.334 1.00 84.81 463 ILE A CA 1
ATOM 3673 C C . ILE A 1 463 ? -29.490 18.139 40.876 1.00 84.81 463 ILE A C 1
ATOM 3675 O O . ILE A 1 463 ? -28.505 18.348 40.175 1.00 84.81 463 ILE A O 1
ATOM 3679 N N . PHE A 1 464 ? -30.603 17.581 40.404 1.00 83.69 464 PHE A N 1
ATOM 3680 C CA . PHE A 1 464 ? -30.731 17.175 39.007 1.00 83.69 464 PHE A CA 1
ATOM 3681 C C . PHE A 1 464 ? -30.674 18.362 38.046 1.00 83.69 464 PHE A C 1
ATOM 3683 O O . PHE A 1 464 ? -29.964 18.263 37.051 1.00 83.69 464 PHE A O 1
ATOM 3690 N N . ASP A 1 465 ? -31.311 19.497 38.365 1.00 85.38 465 ASP A N 1
ATOM 3691 C CA . ASP A 1 465 ? -31.198 20.724 37.557 1.00 85.38 465 ASP A CA 1
ATOM 3692 C C . ASP A 1 465 ? -29.721 21.161 37.415 1.00 85.38 465 ASP A C 1
ATOM 3694 O O . ASP A 1 465 ? -29.251 21.385 36.300 1.00 85.38 465 ASP A O 1
ATOM 3698 N N . ARG A 1 466 ? -28.945 21.162 38.512 1.00 84.25 466 ARG A N 1
ATOM 3699 C CA . ARG A 1 466 ? -27.501 21.478 38.477 1.00 84.25 466 ARG A CA 1
ATOM 3700 C C . ARG A 1 466 ? -26.673 20.466 37.685 1.00 84.25 466 ARG A C 1
ATOM 3702 O O . ARG A 1 466 ? -25.751 20.854 36.977 1.00 84.25 466 ARG A O 1
ATOM 3709 N N . ILE A 1 467 ? -26.966 19.171 37.817 1.00 84.44 467 ILE A N 1
ATOM 3710 C CA . ILE A 1 467 ? -26.259 18.123 37.066 1.00 84.44 467 ILE A CA 1
ATOM 3711 C C . ILE A 1 467 ? -26.540 18.278 35.565 1.00 84.44 467 ILE A C 1
ATOM 3713 O O . ILE A 1 467 ? -25.611 18.219 34.765 1.00 84.44 467 ILE A O 1
ATOM 3717 N N . VAL A 1 468 ? -27.792 18.536 35.176 1.00 85.25 468 VAL A N 1
ATOM 3718 C CA . VAL A 1 468 ? -28.179 18.762 33.775 1.00 85.25 468 VAL A CA 1
ATOM 3719 C C . VAL A 1 468 ? -27.516 20.018 33.204 1.00 85.25 468 VAL A C 1
ATOM 3721 O O . VAL A 1 468 ? -27.033 19.975 32.072 1.00 85.25 468 VAL A O 1
ATOM 3724 N N . GLU A 1 469 ? -27.461 21.118 33.960 1.00 84.50 469 GLU A N 1
ATOM 3725 C CA . GLU A 1 469 ? -26.754 22.342 33.552 1.00 84.50 469 GLU A CA 1
ATOM 3726 C C . GLU A 1 469 ? -25.262 22.081 33.325 1.00 84.50 469 GLU A C 1
ATOM 3728 O O . GLU A 1 469 ? -24.767 22.339 32.226 1.00 84.50 469 GLU A O 1
ATOM 3733 N N . ASN A 1 470 ? -24.576 21.468 34.296 1.00 83.00 470 ASN A N 1
ATOM 3734 C CA . ASN A 1 470 ? -23.153 21.139 34.180 1.00 83.00 470 ASN A CA 1
ATOM 3735 C C . ASN A 1 470 ? -22.864 20.231 32.974 1.00 83.00 470 ASN A C 1
ATOM 3737 O O . ASN A 1 470 ? -21.931 20.488 32.217 1.00 83.00 470 ASN A O 1
ATOM 3741 N N . ILE A 1 471 ? -23.682 19.198 32.742 1.00 81.00 471 ILE A N 1
ATOM 3742 C CA . ILE A 1 471 ? -23.495 18.296 31.595 1.00 81.00 471 ILE A CA 1
ATOM 3743 C C . ILE A 1 471 ? -23.725 19.032 30.269 1.00 81.00 471 ILE A C 1
ATOM 3745 O O . ILE A 1 471 ? -23.005 18.798 29.300 1.00 81.00 471 ILE A O 1
ATOM 3749 N N . ARG A 1 472 ? -24.711 19.935 30.192 1.00 80.94 472 ARG A N 1
ATOM 3750 C CA . ARG A 1 472 ? -24.946 20.745 28.983 1.00 80.94 472 ARG A CA 1
ATOM 3751 C C . ARG A 1 472 ? -23.781 21.694 28.702 1.00 80.94 472 ARG A C 1
ATOM 3753 O O . ARG A 1 472 ? -23.455 21.911 27.535 1.00 80.94 472 ARG A O 1
ATOM 3760 N N . GLU A 1 473 ? -23.163 22.257 29.735 1.00 80.19 473 GLU A N 1
ATOM 3761 C CA . GLU A 1 473 ? -21.964 23.090 29.599 1.00 80.19 473 GLU A CA 1
ATOM 3762 C C . GLU A 1 473 ? -20.750 22.273 29.134 1.00 80.19 473 GLU A C 1
ATOM 3764 O O . GLU A 1 473 ? -20.092 22.662 28.163 1.00 80.19 473 GLU A O 1
ATOM 3769 N N . GLU A 1 474 ? -20.510 21.102 29.729 1.00 77.44 474 GLU A N 1
ATOM 3770 C CA . GLU A 1 474 ? -19.466 20.169 29.281 1.00 77.44 474 GLU A CA 1
ATOM 3771 C C . GLU A 1 474 ? -19.702 19.681 27.845 1.00 77.44 474 GLU A C 1
ATOM 3773 O O . GLU A 1 474 ? -18.762 19.614 27.052 1.00 77.44 474 GLU A O 1
ATOM 3778 N N . GLY A 1 475 ? -20.951 19.399 27.470 1.00 73.81 475 GLY A N 1
ATOM 3779 C CA . GLY A 1 475 ? -21.324 18.977 26.120 1.00 73.81 475 GLY A CA 1
ATOM 3780 C C . GLY A 1 475 ? -20.962 20.018 25.059 1.00 73.81 475 GLY A C 1
ATOM 3781 O O . GLY A 1 475 ? -20.371 19.672 24.036 1.00 73.81 475 GLY A O 1
ATOM 3782 N N . LYS A 1 476 ? -21.213 21.307 25.327 1.00 76.12 476 LYS A N 1
ATOM 3783 C CA . LYS A 1 476 ? -20.816 22.409 24.427 1.00 76.12 476 LYS A CA 1
ATOM 3784 C C . LYS A 1 476 ? -19.296 22.507 24.268 1.00 76.12 476 LYS A C 1
ATOM 3786 O O . LYS A 1 476 ? -18.806 22.790 23.173 1.00 76.12 476 LYS A O 1
ATOM 3791 N N . LEU A 1 477 ? -18.542 22.271 25.343 1.00 71.88 477 LEU A N 1
ATOM 3792 C CA . LEU A 1 477 ? -17.077 22.239 25.302 1.00 71.88 477 LEU A CA 1
ATOM 3793 C C . LEU A 1 477 ? -16.570 21.031 24.503 1.00 71.88 477 LEU A C 1
ATOM 3795 O O . LEU A 1 477 ? -15.695 21.187 23.651 1.00 71.88 477 LEU A O 1
ATOM 3799 N N . GLN A 1 478 ? -17.154 19.849 24.708 1.00 74.44 478 GLN A N 1
ATOM 3800 C CA . GLN A 1 478 ? -16.813 18.643 23.955 1.00 74.44 478 GLN A CA 1
ATOM 3801 C C . GLN A 1 478 ? -17.134 18.781 22.466 1.00 74.44 478 GLN A C 1
ATOM 3803 O O . GLN A 1 478 ? -16.313 18.388 21.644 1.00 74.44 478 GLN A O 1
ATOM 3808 N N . GLU A 1 479 ? -18.275 19.359 22.094 1.00 75.69 479 GLU A N 1
ATOM 3809 C CA . GLU A 1 479 ? -18.661 19.576 20.695 1.00 75.69 479 GLU A CA 1
ATOM 3810 C C . GLU A 1 479 ? -17.713 20.567 19.993 1.00 75.69 479 GLU A C 1
ATOM 3812 O O . GLU A 1 479 ? -17.270 20.343 18.860 1.00 75.69 479 GLU A O 1
ATOM 3817 N N . LYS A 1 480 ? -17.287 21.621 20.703 1.00 77.06 480 LYS A N 1
ATOM 3818 C CA . LYS A 1 480 ? -16.255 22.553 20.226 1.00 77.06 480 LYS A CA 1
ATOM 3819 C C . LYS A 1 480 ? -14.901 21.858 20.036 1.00 77.06 480 LYS A C 1
ATOM 3821 O O . LYS A 1 480 ? -14.253 22.041 19.009 1.00 77.06 480 LYS A O 1
ATOM 3826 N N . THR A 1 481 ? -14.483 21.011 20.973 1.00 74.31 481 THR A N 1
ATOM 3827 C CA . THR A 1 481 ? -13.234 20.237 20.849 1.00 74.31 481 THR A CA 1
ATOM 3828 C C . THR A 1 481 ? -13.328 19.170 19.752 1.00 74.31 481 THR A C 1
ATOM 3830 O O . THR A 1 481 ? -12.377 18.963 18.995 1.00 74.31 481 THR A O 1
ATOM 3833 N N . GLN A 1 482 ? -14.478 18.511 19.597 1.00 75.44 482 GLN A N 1
ATOM 3834 C CA . GLN A 1 482 ? -14.716 17.514 18.550 1.00 75.44 482 GLN A CA 1
ATOM 3835 C C . GLN A 1 482 ? -14.721 18.140 17.157 1.00 75.44 482 GLN A C 1
ATOM 3837 O O . GLN A 1 482 ? -14.106 17.578 16.257 1.00 75.44 482 GLN A O 1
ATOM 3842 N N . SER A 1 483 ? -15.347 19.304 16.971 1.00 77.62 483 SER A N 1
ATOM 3843 C CA . SER A 1 483 ? -15.340 20.009 15.681 1.00 77.62 483 SER A CA 1
ATOM 3844 C C . SER A 1 483 ? -13.934 20.472 15.283 1.00 77.62 483 SER A C 1
ATOM 3846 O O . SER A 1 483 ? -13.526 20.253 14.143 1.00 77.62 483 SER A O 1
ATOM 3848 N N . MET A 1 484 ? -13.146 21.001 16.227 1.00 73.94 484 MET A N 1
ATOM 3849 C CA . MET A 1 484 ? -11.748 21.377 15.970 1.00 73.94 484 MET A CA 1
ATOM 3850 C C . MET A 1 484 ? -10.861 20.157 15.660 1.00 73.94 484 MET A C 1
ATOM 3852 O O . MET A 1 484 ? -10.058 20.185 14.729 1.00 73.94 484 MET A O 1
ATOM 3856 N N . THR A 1 485 ? -11.027 19.048 16.388 1.00 79.88 485 THR A N 1
ATOM 3857 C CA . THR A 1 485 ? -10.225 17.827 16.174 1.00 79.88 485 THR A CA 1
ATOM 3858 C C . THR A 1 485 ? -10.706 16.982 14.990 1.00 79.88 485 THR A C 1
ATOM 3860 O O . THR A 1 485 ? -9.930 16.184 14.458 1.00 79.88 485 THR A O 1
ATOM 3863 N N . ALA A 1 486 ? -11.947 17.152 14.522 1.00 74.62 486 ALA A N 1
ATOM 3864 C CA . ALA A 1 486 ? -12.493 16.431 13.371 1.00 74.62 486 ALA A CA 1
ATOM 3865 C C . ALA A 1 486 ? -11.702 16.716 12.089 1.00 74.62 486 ALA A C 1
ATOM 3867 O O . ALA A 1 486 ? -11.403 15.786 11.336 1.00 74.62 486 ALA A O 1
ATOM 3868 N N . GLN A 1 487 ? -11.290 17.969 11.874 1.00 76.56 487 GLN A N 1
ATOM 3869 C CA . GLN A 1 487 ? -10.460 18.348 10.730 1.00 76.56 487 GLN A CA 1
ATOM 3870 C C . GLN A 1 487 ? -9.093 17.645 10.769 1.00 76.56 487 GLN A C 1
ATOM 3872 O O . GLN A 1 487 ? -8.682 17.034 9.779 1.00 76.56 487 GLN A O 1
ATOM 3877 N N . GLN A 1 488 ? -8.426 17.646 11.928 1.00 73.12 488 GLN A N 1
ATOM 3878 C CA . GLN A 1 488 ? -7.137 16.973 12.124 1.00 73.12 488 GLN A CA 1
ATOM 3879 C C . GLN A 1 488 ? -7.256 15.448 11.959 1.00 73.12 488 GLN A C 1
ATOM 3881 O O . GLN A 1 488 ? -6.405 14.815 11.331 1.00 73.12 488 GLN A O 1
ATOM 3886 N N . ARG A 1 489 ? -8.345 14.847 12.459 1.00 79.62 489 ARG A N 1
ATOM 3887 C CA . ARG A 1 489 ? -8.644 13.413 12.293 1.00 79.62 489 ARG A CA 1
ATOM 3888 C C . ARG A 1 489 ? -8.947 13.030 10.845 1.00 79.62 489 ARG A C 1
ATOM 3890 O O . ARG A 1 489 ? -8.677 11.901 10.444 1.00 79.62 489 ARG A O 1
ATOM 3897 N N . MET A 1 490 ? -9.534 13.926 10.057 1.00 78.94 490 MET A N 1
ATOM 3898 C CA . MET A 1 490 ? -9.784 13.661 8.642 1.00 78.94 490 MET A CA 1
ATOM 3899 C C . MET A 1 490 ? -8.484 13.715 7.836 1.00 78.94 490 MET A C 1
ATOM 3901 O O . MET A 1 490 ? -8.219 12.802 7.056 1.00 78.94 490 MET A O 1
ATOM 3905 N N . GLN A 1 491 ? -7.629 14.710 8.087 1.00 78.06 491 GLN A N 1
ATOM 3906 C CA . GLN A 1 491 ? -6.311 14.791 7.450 1.00 78.06 491 GLN A CA 1
ATOM 3907 C C . GLN A 1 491 ? -5.433 13.582 7.786 1.00 78.06 491 GLN A C 1
ATOM 3909 O O . GLN A 1 491 ? -4.816 13.009 6.889 1.00 78.06 491 GLN A O 1
ATOM 3914 N N . SER A 1 492 ? -5.427 13.125 9.042 1.00 77.06 492 SER A N 1
ATOM 3915 C CA . SER A 1 492 ? -4.657 11.938 9.424 1.00 77.06 492 SER A CA 1
ATOM 3916 C C . SER A 1 492 ? -5.123 10.663 8.729 1.00 77.06 492 SER A C 1
ATOM 3918 O O . SER A 1 492 ? -4.288 9.861 8.311 1.00 77.06 492 SER A O 1
ATOM 3920 N N . LYS A 1 493 ? -6.437 10.480 8.552 1.00 77.81 493 LYS A N 1
ATOM 3921 C CA . LYS A 1 493 ? -6.985 9.350 7.787 1.00 77.81 493 LYS A CA 1
ATOM 3922 C C . LYS A 1 493 ? -6.547 9.389 6.326 1.00 77.81 493 LYS A C 1
ATOM 3924 O O . LYS A 1 493 ? -6.145 8.357 5.799 1.00 77.81 493 LYS A O 1
ATOM 3929 N N . VAL A 1 494 ? -6.587 10.559 5.687 1.00 84.44 494 VAL A N 1
ATOM 3930 C CA . VAL A 1 494 ? -6.160 10.719 4.286 1.00 84.44 494 VAL A CA 1
ATOM 3931 C C . VAL A 1 494 ? -4.676 10.381 4.130 1.00 84.44 494 VAL A C 1
ATOM 3933 O O . VAL A 1 494 ? -4.322 9.558 3.287 1.00 84.44 494 VAL A O 1
ATOM 3936 N N . VAL A 1 495 ? -3.816 10.937 4.990 1.00 82.88 495 VAL A N 1
ATOM 3937 C CA . VAL A 1 495 ? -2.368 10.664 4.967 1.00 82.88 495 VAL A CA 1
ATOM 3938 C C . VAL A 1 495 ? -2.072 9.190 5.266 1.00 82.88 495 VAL A C 1
ATOM 3940 O O . VAL A 1 495 ? -1.212 8.596 4.622 1.00 82.88 495 VAL A O 1
ATOM 3943 N N . GLY A 1 496 ? -2.811 8.568 6.189 1.00 80.62 496 GLY A N 1
ATOM 3944 C CA . GLY A 1 496 ? -2.638 7.154 6.533 1.00 80.62 496 GLY A CA 1
ATOM 3945 C C . GLY A 1 496 ? -3.032 6.180 5.416 1.00 80.62 496 GLY A C 1
ATOM 3946 O O . GLY A 1 496 ? -2.447 5.102 5.316 1.00 80.62 496 GLY A O 1
ATOM 3947 N N . ILE A 1 497 ? -3.992 6.545 4.561 1.00 84.50 497 ILE A N 1
ATOM 3948 C CA . ILE A 1 497 ? -4.458 5.705 3.441 1.00 84.50 497 ILE A CA 1
ATOM 3949 C C . ILE A 1 497 ? -3.552 5.846 2.206 1.00 84.50 497 ILE A C 1
ATOM 3951 O O . ILE A 1 497 ? -3.458 4.920 1.400 1.00 84.50 497 ILE A O 1
ATOM 3955 N N . MET A 1 498 ? -2.840 6.967 2.069 1.00 86.44 498 MET A N 1
ATOM 3956 C CA . MET A 1 498 ? -2.044 7.302 0.883 1.00 86.44 498 MET A CA 1
ATOM 3957 C C . MET A 1 498 ? -1.029 6.217 0.451 1.00 86.44 498 MET A C 1
ATOM 3959 O O . MET A 1 498 ? -1.006 5.894 -0.738 1.00 86.44 498 MET A O 1
ATOM 3963 N N . PRO A 1 499 ? -0.238 5.587 1.350 1.00 84.31 499 PRO A N 1
ATOM 3964 C CA . PRO A 1 499 ? 0.720 4.547 0.955 1.00 84.31 499 PRO A CA 1
ATOM 3965 C C . PRO A 1 499 ? 0.041 3.298 0.382 1.00 84.31 499 PRO A C 1
ATOM 3967 O O . PRO A 1 499 ? 0.526 2.692 -0.575 1.00 84.31 499 PRO A O 1
ATOM 3970 N N . TRP A 1 500 ? -1.114 2.931 0.939 1.00 83.44 500 TRP A N 1
ATOM 3971 C CA . TRP A 1 500 ? -1.907 1.792 0.481 1.00 83.44 500 TRP A CA 1
ATOM 3972 C C . TRP A 1 500 ? -2.548 2.074 -0.875 1.00 83.44 500 TRP A C 1
ATOM 3974 O O . TRP A 1 500 ? -2.511 1.221 -1.759 1.00 83.44 500 TRP A O 1
ATOM 3984 N N . ALA A 1 501 ? -3.064 3.291 -1.065 1.00 86.38 501 ALA A N 1
ATOM 3985 C CA . ALA A 1 501 ? -3.587 3.735 -2.351 1.00 86.38 501 ALA A CA 1
ATOM 3986 C C . ALA A 1 501 ? -2.500 3.713 -3.438 1.00 86.38 501 ALA A C 1
ATOM 3988 O O . ALA A 1 501 ? -2.735 3.170 -4.514 1.00 86.38 501 ALA A O 1
ATOM 3989 N N . MET A 1 502 ? -1.294 4.220 -3.146 1.00 83.44 502 MET A N 1
ATOM 3990 C CA . MET A 1 502 ? -0.171 4.161 -4.092 1.00 83.44 502 MET A CA 1
ATOM 3991 C C . MET A 1 502 ? 0.251 2.733 -4.415 1.00 83.44 502 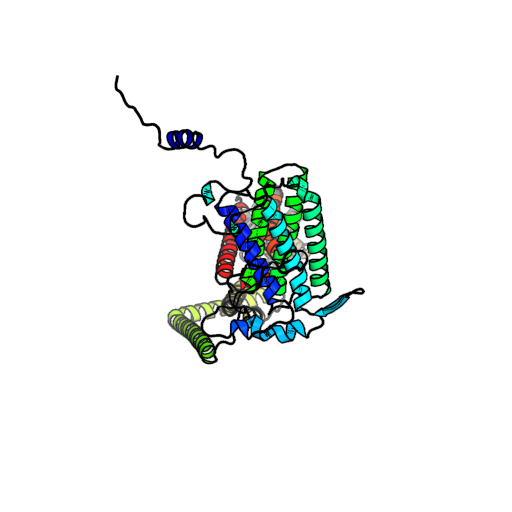MET A C 1
ATOM 3993 O O . MET A 1 502 ? 0.490 2.421 -5.577 1.00 83.44 502 MET A O 1
ATOM 3997 N N . THR A 1 503 ? 0.284 1.854 -3.414 1.00 82.25 503 THR A N 1
ATOM 3998 C CA . THR A 1 503 ? 0.575 0.432 -3.631 1.00 82.25 503 THR A CA 1
ATOM 3999 C C . THR A 1 503 ? -0.453 -0.197 -4.574 1.00 82.25 503 THR A C 1
ATOM 4001 O O . THR A 1 503 ? -0.078 -0.858 -5.539 1.00 82.25 503 THR A O 1
ATOM 4004 N N . GLY A 1 504 ? -1.746 0.060 -4.349 1.00 83.50 504 GLY A N 1
ATOM 4005 C CA . GLY A 1 504 ? -2.819 -0.438 -5.212 1.00 83.50 504 GLY A CA 1
ATOM 4006 C C . GLY A 1 504 ? -2.736 0.098 -6.644 1.00 83.50 504 GLY A C 1
ATOM 4007 O O . GLY A 1 504 ? -2.897 -0.664 -7.594 1.00 83.50 504 GLY A O 1
ATOM 4008 N N . ILE A 1 505 ? -2.426 1.387 -6.807 1.00 87.19 505 ILE A N 1
ATOM 4009 C CA . ILE A 1 505 ? -2.240 2.008 -8.126 1.00 87.19 505 ILE A CA 1
ATOM 4010 C C . ILE A 1 505 ? -1.042 1.383 -8.846 1.00 87.19 505 ILE A C 1
ATOM 4012 O O . ILE A 1 505 ? -1.174 0.962 -9.991 1.00 87.19 505 ILE A O 1
ATOM 4016 N N . MET A 1 506 ? 0.111 1.253 -8.188 1.00 82.88 506 MET A N 1
ATOM 4017 C CA . MET A 1 506 ? 1.287 0.642 -8.815 1.00 82.88 506 MET A CA 1
ATOM 4018 C C . MET A 1 506 ? 1.040 -0.818 -9.205 1.00 82.88 506 MET A C 1
ATOM 4020 O O . MET A 1 506 ? 1.478 -1.246 -10.270 1.00 82.88 506 MET A O 1
ATOM 4024 N N . PHE A 1 507 ? 0.287 -1.563 -8.393 1.00 81.44 507 PHE A N 1
ATOM 4025 C CA . PHE A 1 507 ? -0.103 -2.934 -8.716 1.00 81.44 507 PHE A CA 1
ATOM 4026 C C . PHE A 1 507 ? -1.006 -3.008 -9.959 1.00 81.44 507 PHE A C 1
ATOM 4028 O O . PHE A 1 507 ? -0.884 -3.941 -10.747 1.00 81.44 507 PHE A O 1
ATOM 4035 N N . ALA A 1 508 ? -1.874 -2.013 -10.172 1.00 86.12 508 ALA A N 1
ATOM 4036 C CA . ALA A 1 508 ? -2.731 -1.938 -11.354 1.00 86.12 508 ALA A CA 1
ATOM 4037 C C . ALA A 1 508 ? -1.964 -1.560 -12.635 1.00 86.12 508 ALA A C 1
ATOM 4039 O O . ALA A 1 508 ? -2.266 -2.090 -13.701 1.00 86.12 508 ALA A O 1
ATOM 4040 N N . PHE A 1 509 ? -0.976 -0.662 -12.545 1.00 86.38 509 PHE A N 1
ATOM 4041 C CA . PHE A 1 509 ? -0.217 -0.188 -13.711 1.00 86.38 509 PHE A CA 1
ATOM 4042 C C . PHE A 1 509 ? 0.965 -1.096 -14.092 1.00 86.38 509 PHE A C 1
ATOM 4044 O O . PHE A 1 509 ? 1.263 -1.236 -15.276 1.00 86.38 509 PHE A O 1
ATOM 4051 N N . GLN A 1 510 ? 1.661 -1.696 -13.120 1.00 84.31 510 GLN A N 1
ATOM 4052 C CA . GLN A 1 510 ? 2.885 -2.486 -13.339 1.00 84.31 510 GLN A CA 1
ATOM 4053 C C . GLN A 1 510 ? 2.905 -3.767 -12.473 1.00 84.31 510 GLN A C 1
ATOM 4055 O O . GLN A 1 510 ? 3.785 -3.939 -11.622 1.00 84.31 510 GLN A O 1
ATOM 4060 N N . PRO A 1 511 ? 1.967 -4.712 -12.689 1.00 76.69 511 PRO A N 1
ATOM 4061 C CA . PRO A 1 511 ? 1.814 -5.895 -11.836 1.00 76.69 511 PRO A CA 1
ATOM 4062 C C . PRO A 1 511 ? 3.052 -6.804 -11.829 1.00 76.69 511 PRO A C 1
ATOM 4064 O O . PRO A 1 511 ? 3.416 -7.348 -10.790 1.00 76.69 511 PRO A O 1
ATOM 4067 N N . GLN A 1 512 ? 3.739 -6.945 -12.967 1.00 76.00 512 GLN A N 1
ATOM 4068 C CA . GLN A 1 512 ? 4.881 -7.856 -13.098 1.00 76.00 512 GLN A CA 1
ATOM 4069 C C . GLN A 1 512 ? 6.108 -7.387 -12.294 1.00 76.00 512 GLN A C 1
ATOM 4071 O O . GLN A 1 512 ? 6.738 -8.191 -11.615 1.00 76.00 512 GLN A O 1
ATOM 4076 N N . GLN A 1 513 ? 6.392 -6.080 -12.297 1.00 74.88 513 GLN A N 1
ATOM 4077 C CA . GLN A 1 513 ? 7.506 -5.485 -11.542 1.00 74.88 513 GLN A CA 1
ATOM 4078 C C . GLN A 1 513 ? 7.236 -5.511 -10.030 1.00 74.88 513 GLN A C 1
ATOM 4080 O O . GLN A 1 513 ? 8.133 -5.775 -9.230 1.00 74.88 513 GLN A O 1
ATOM 4085 N N . MET A 1 514 ? 5.977 -5.294 -9.632 1.00 77.56 514 MET A N 1
ATOM 4086 C CA . MET A 1 514 ? 5.542 -5.406 -8.237 1.00 77.56 514 MET A CA 1
ATOM 4087 C C . MET A 1 514 ? 5.686 -6.832 -7.700 1.00 77.56 514 MET A C 1
ATOM 4089 O O . MET A 1 514 ? 6.169 -7.017 -6.584 1.00 77.56 514 MET A O 1
ATOM 4093 N N . MET A 1 515 ? 5.317 -7.845 -8.489 1.00 73.75 515 MET A N 1
ATOM 4094 C CA . MET A 1 515 ? 5.478 -9.246 -8.087 1.00 73.75 515 MET A CA 1
ATOM 4095 C C . MET A 1 515 ? 6.948 -9.600 -7.842 1.00 73.75 515 MET A C 1
ATOM 4097 O O . MET A 1 515 ? 7.257 -10.180 -6.805 1.00 73.75 515 MET A O 1
ATOM 4101 N N . GLU A 1 516 ? 7.855 -9.178 -8.725 1.00 77.31 516 GLU A N 1
ATOM 4102 C CA . GLU A 1 516 ? 9.294 -9.423 -8.571 1.00 77.31 516 GLU A CA 1
ATOM 4103 C C . GLU A 1 516 ? 9.870 -8.725 -7.322 1.00 77.31 516 GLU A C 1
ATOM 4105 O O . GLU A 1 516 ? 10.645 -9.323 -6.566 1.00 77.31 516 GLU A O 1
ATOM 4110 N N . PHE A 1 517 ? 9.409 -7.502 -7.027 1.00 80.19 517 PHE A N 1
ATOM 4111 C CA . PHE A 1 517 ? 9.764 -6.773 -5.807 1.00 80.19 517 PHE A CA 1
ATOM 4112 C C . PHE A 1 517 ? 9.318 -7.508 -4.534 1.00 80.19 517 PHE A C 1
ATOM 4114 O O . PHE A 1 517 ? 10.127 -7.685 -3.623 1.00 80.19 517 PHE A O 1
ATOM 4121 N N . TYR A 1 518 ? 8.070 -7.983 -4.463 1.00 73.81 518 TYR A N 1
ATOM 4122 C CA . TYR A 1 518 ? 7.561 -8.685 -3.275 1.00 73.81 518 TYR A CA 1
ATOM 4123 C C . TYR A 1 518 ? 8.152 -10.084 -3.079 1.00 73.81 518 TYR A C 1
ATOM 4125 O O . TYR A 1 518 ? 8.189 -10.570 -1.947 1.00 73.81 518 TYR A O 1
ATOM 4133 N N . THR A 1 519 ? 8.637 -10.721 -4.147 1.00 70.56 519 THR A N 1
ATOM 4134 C CA . THR A 1 519 ? 9.344 -12.008 -4.060 1.00 70.56 519 THR A CA 1
ATOM 4135 C C . THR A 1 519 ? 10.833 -11.873 -3.732 1.00 70.56 519 THR A C 1
ATOM 4137 O O . THR A 1 519 ? 11.460 -12.841 -3.317 1.00 70.56 519 THR A O 1
ATOM 4140 N N . SER A 1 520 ? 11.421 -10.684 -3.886 1.00 79.12 520 SER A N 1
ATOM 4141 C CA . SER A 1 520 ? 12.830 -10.446 -3.566 1.00 79.12 520 SER A CA 1
ATOM 4142 C C . SER A 1 520 ? 13.052 -10.263 -2.059 1.00 79.12 520 SER A C 1
ATOM 4144 O O . SER A 1 520 ? 12.328 -9.524 -1.390 1.00 79.12 520 SER A O 1
ATOM 4146 N N . ASN A 1 521 ? 14.128 -10.855 -1.522 1.00 77.69 521 ASN A N 1
ATOM 4147 C CA . ASN A 1 521 ? 14.524 -10.714 -0.112 1.00 77.69 521 ASN A CA 1
ATOM 4148 C C . ASN A 1 521 ? 14.698 -9.244 0.318 1.00 77.69 521 ASN A C 1
ATOM 4150 O O . ASN A 1 521 ? 14.414 -8.891 1.464 1.00 77.69 521 ASN A O 1
ATOM 4154 N N . VAL A 1 522 ? 15.147 -8.377 -0.599 1.00 79.56 522 VAL A N 1
ATOM 4155 C CA . VAL A 1 522 ? 15.310 -6.938 -0.336 1.00 79.56 522 VAL A CA 1
ATOM 4156 C C . VAL A 1 522 ? 13.950 -6.245 -0.257 1.00 79.56 522 VAL A C 1
ATOM 4158 O O . VAL A 1 522 ? 13.715 -5.467 0.668 1.00 79.56 522 VAL A O 1
ATOM 4161 N N . GLY A 1 523 ? 13.032 -6.558 -1.176 1.00 78.31 523 GLY A N 1
ATOM 4162 C CA . GLY A 1 523 ? 11.692 -5.971 -1.181 1.00 78.31 523 GLY A CA 1
ATOM 4163 C C . GLY A 1 523 ? 10.872 -6.380 0.041 1.00 78.31 523 GLY A C 1
ATOM 4164 O O . GLY A 1 523 ? 10.189 -5.541 0.627 1.00 78.31 523 GLY A O 1
ATOM 4165 N N . LEU A 1 524 ? 11.033 -7.617 0.521 1.00 76.81 524 LEU A N 1
ATOM 4166 C CA . LEU A 1 524 ? 10.398 -8.078 1.758 1.00 76.81 524 LEU A CA 1
ATOM 4167 C C . LEU A 1 524 ? 10.919 -7.322 2.995 1.00 76.81 524 LEU A C 1
ATOM 4169 O O . LEU A 1 524 ? 10.131 -6.932 3.859 1.00 76.81 524 LEU A O 1
ATOM 4173 N N . GLY A 1 525 ? 12.228 -7.051 3.059 1.00 81.94 525 GLY A N 1
ATOM 4174 C CA . GLY A 1 525 ? 12.833 -6.235 4.117 1.00 81.94 525 GLY A CA 1
ATOM 4175 C C . GLY A 1 525 ? 12.319 -4.791 4.121 1.00 81.94 525 GLY A C 1
ATOM 4176 O O . GLY A 1 525 ? 11.949 -4.266 5.174 1.00 81.94 525 GLY A O 1
ATOM 4177 N N . VAL A 1 526 ? 12.224 -4.172 2.942 1.00 82.69 526 VAL A N 1
ATOM 4178 C CA . VAL A 1 526 ? 11.663 -2.820 2.779 1.00 82.69 526 VAL A CA 1
ATOM 4179 C C . VAL A 1 526 ? 10.180 -2.792 3.151 1.00 82.69 526 VAL A C 1
ATOM 4181 O O . VAL A 1 526 ? 9.748 -1.882 3.853 1.00 82.69 526 VAL A O 1
ATOM 4184 N N . MET A 1 527 ? 9.399 -3.805 2.768 1.00 80.88 527 MET A N 1
ATOM 4185 C CA . MET A 1 527 ? 7.977 -3.885 3.110 1.00 80.88 527 MET A CA 1
ATOM 4186 C C . MET A 1 527 ? 7.762 -3.960 4.627 1.00 80.88 527 MET A C 1
ATOM 4188 O O . MET A 1 527 ? 6.926 -3.237 5.173 1.00 80.88 527 MET A O 1
ATOM 4192 N N . LEU A 1 528 ? 8.541 -4.794 5.320 1.00 80.12 528 LEU A N 1
ATOM 4193 C CA . LEU A 1 528 ? 8.469 -4.932 6.775 1.00 80.12 528 LEU A CA 1
ATOM 4194 C C . LEU A 1 528 ? 8.846 -3.611 7.462 1.00 80.12 528 LEU A C 1
ATOM 4196 O O . LEU A 1 528 ? 8.142 -3.160 8.368 1.00 80.12 528 LEU A O 1
ATOM 4200 N N . PHE A 1 529 ? 9.890 -2.939 6.967 1.00 85.12 529 PHE A N 1
ATOM 4201 C CA . PHE A 1 529 ? 10.274 -1.605 7.423 1.00 85.12 529 PHE A CA 1
ATOM 4202 C C . PHE A 1 529 ? 9.145 -0.582 7.228 1.00 85.12 529 PHE A C 1
ATOM 4204 O O . PHE A 1 529 ? 8.791 0.125 8.172 1.00 85.12 529 PHE A O 1
ATOM 4211 N N . CYS A 1 530 ? 8.516 -0.546 6.051 1.00 81.62 530 CYS A N 1
ATOM 4212 C CA . CYS A 1 530 ? 7.390 0.341 5.764 1.00 81.62 530 CYS A CA 1
ATOM 4213 C C . CYS A 1 530 ? 6.186 0.070 6.673 1.00 81.62 530 CYS A C 1
ATOM 4215 O O . CYS A 1 530 ? 5.605 1.017 7.196 1.00 81.62 530 CYS A O 1
ATOM 4217 N N . ILE A 1 531 ? 5.825 -1.194 6.913 1.00 81.81 531 ILE A N 1
ATOM 4218 C CA . ILE A 1 531 ? 4.708 -1.553 7.804 1.00 81.81 531 ILE A CA 1
ATOM 4219 C C . ILE A 1 531 ? 4.982 -1.070 9.231 1.00 81.81 531 ILE A C 1
ATOM 4221 O O . ILE A 1 531 ? 4.111 -0.458 9.854 1.00 81.81 531 ILE A O 1
ATOM 4225 N N . VAL A 1 532 ? 6.194 -1.301 9.742 1.00 85.69 532 VAL A N 1
ATOM 4226 C CA . VAL A 1 532 ? 6.599 -0.829 11.073 1.00 85.69 532 VAL A CA 1
ATOM 4227 C C . VAL A 1 532 ? 6.559 0.697 11.133 1.00 85.69 532 VAL A C 1
ATOM 4229 O O . VAL A 1 532 ? 6.025 1.259 12.089 1.00 85.69 532 VAL A O 1
ATOM 4232 N N . TRP A 1 533 ? 7.052 1.377 10.099 1.00 87.44 533 TRP A N 1
ATOM 4233 C CA . TRP A 1 533 ? 7.070 2.835 10.041 1.00 87.44 533 TRP A CA 1
ATOM 4234 C C . TRP A 1 533 ? 5.664 3.440 9.981 1.00 87.44 533 TRP A C 1
ATOM 4236 O O . TRP A 1 533 ? 5.363 4.383 10.713 1.00 87.44 533 TRP A O 1
ATOM 4246 N N . ILE A 1 534 ? 4.768 2.855 9.183 1.00 82.94 534 ILE A N 1
ATOM 4247 C CA . ILE A 1 534 ? 3.354 3.243 9.115 1.00 82.94 534 ILE A CA 1
ATOM 4248 C C . ILE A 1 534 ? 2.679 3.014 10.472 1.00 82.94 534 ILE A C 1
ATOM 4250 O O . ILE A 1 534 ? 1.946 3.883 10.941 1.00 82.94 534 ILE A O 1
ATOM 4254 N N . ALA A 1 535 ? 2.951 1.895 11.148 1.00 81.88 535 ALA A N 1
ATOM 4255 C CA . ALA A 1 535 ? 2.405 1.623 12.477 1.00 81.88 535 ALA A CA 1
ATOM 4256 C C . ALA A 1 535 ? 2.882 2.646 13.524 1.00 81.88 535 ALA A C 1
ATOM 4258 O O . ALA A 1 535 ? 2.079 3.116 14.335 1.00 81.88 535 ALA A O 1
ATOM 4259 N N . ILE A 1 536 ? 4.161 3.035 13.486 1.00 86.12 536 ILE A N 1
ATOM 4260 C CA . ILE A 1 536 ? 4.709 4.102 14.336 1.00 86.12 536 ILE A CA 1
ATOM 4261 C C . ILE A 1 536 ? 4.025 5.433 14.014 1.00 86.12 536 ILE A C 1
ATOM 4263 O O . ILE A 1 536 ? 3.535 6.094 14.929 1.00 86.12 536 ILE A O 1
ATOM 4267 N N . GLY A 1 537 ? 3.928 5.800 12.734 1.00 83.12 537 GLY A N 1
ATOM 4268 C CA . GLY A 1 537 ? 3.273 7.029 12.287 1.00 83.12 537 GLY A CA 1
ATOM 4269 C C . GLY A 1 537 ? 1.818 7.110 12.746 1.00 83.12 537 GLY A C 1
ATOM 4270 O O . GLY A 1 537 ? 1.422 8.096 13.364 1.00 83.12 537 GLY A O 1
ATOM 4271 N N . MET A 1 538 ? 1.038 6.043 12.554 1.00 78.94 538 MET A N 1
ATOM 4272 C CA . MET A 1 538 ? -0.345 5.977 13.036 1.00 78.94 538 MET A CA 1
ATOM 4273 C C . MET A 1 538 ? -0.435 6.128 14.557 1.00 78.94 538 MET A C 1
ATOM 4275 O O . MET A 1 538 ? -1.315 6.837 15.039 1.00 78.94 538 MET A O 1
ATOM 4279 N N . LYS A 1 539 ? 0.482 5.514 15.315 1.00 80.56 539 LYS A N 1
ATOM 4280 C CA . LYS A 1 539 ? 0.514 5.619 16.781 1.00 80.56 539 LYS A CA 1
ATOM 4281 C C . LYS A 1 539 ? 0.874 7.027 17.262 1.00 80.56 539 LYS A C 1
ATOM 4283 O O . LYS A 1 539 ? 0.332 7.492 18.262 1.00 80.56 539 LYS A O 1
ATOM 4288 N N . VAL A 1 540 ? 1.781 7.715 16.572 1.00 82.44 540 VAL A N 1
ATOM 4289 C CA . VAL A 1 540 ? 2.132 9.111 16.880 1.00 82.44 540 VAL A CA 1
ATOM 4290 C C . VAL A 1 540 ? 0.943 10.025 16.596 1.00 82.44 540 VAL A C 1
ATOM 4292 O O . VAL A 1 540 ? 0.576 10.842 17.437 1.00 82.44 540 VAL A O 1
ATOM 4295 N N . VAL A 1 541 ? 0.291 9.839 15.449 1.00 75.81 541 VAL A N 1
ATOM 4296 C CA . VAL A 1 541 ? -0.850 10.661 15.041 1.00 75.81 541 VAL A CA 1
ATOM 4297 C C . VAL A 1 541 ? -2.081 10.412 15.915 1.00 75.81 541 VAL A C 1
ATOM 4299 O O . VAL A 1 541 ? -2.777 11.367 16.258 1.00 75.81 541 VAL A O 1
ATOM 4302 N N . SER A 1 542 ? -2.336 9.169 16.342 1.00 67.88 542 SER A N 1
ATOM 4303 C CA . SER A 1 542 ? -3.413 8.884 17.298 1.00 67.88 542 SER A CA 1
ATOM 4304 C C . SER A 1 542 ? -3.164 9.572 18.637 1.00 67.88 542 SER A C 1
ATOM 4306 O O . SER A 1 542 ? -4.092 10.133 19.210 1.00 67.88 542 SER A O 1
ATOM 4308 N N . LYS A 1 543 ? -1.906 9.595 19.095 1.00 72.88 543 LYS A N 1
ATOM 4309 C CA . LYS A 1 543 ? -1.512 10.230 20.356 1.00 72.88 543 LYS A CA 1
ATOM 4310 C C . LYS A 1 543 ? -1.581 11.760 20.297 1.00 72.88 543 LYS A C 1
ATOM 4312 O O . LYS A 1 543 ? -1.915 12.386 21.288 1.00 72.88 543 LYS A O 1
ATOM 4317 N N . MET A 1 544 ? -1.318 12.370 19.139 1.00 67.69 544 MET A N 1
ATOM 4318 C CA . MET A 1 544 ? -1.520 13.813 18.931 1.00 67.69 544 MET A CA 1
ATOM 4319 C C . MET A 1 544 ? -3.001 14.221 18.875 1.00 67.69 544 MET A C 1
ATOM 4321 O O . MET A 1 544 ? -3.312 15.396 19.041 1.00 67.69 544 MET A O 1
ATOM 4325 N N . GLY A 1 545 ? -3.908 13.279 18.596 1.00 61.81 545 GLY A N 1
ATOM 4326 C CA . GLY A 1 545 ? -5.354 13.513 18.571 1.00 61.81 545 GLY A CA 1
ATOM 4327 C C . GLY A 1 545 ? -6.054 13.327 19.923 1.00 61.81 545 GLY A C 1
ATOM 4328 O O . GLY A 1 545 ? -7.228 13.685 20.038 1.00 61.81 545 GLY A O 1
ATOM 4329 N N . GLU A 1 546 ? -5.360 12.767 20.916 1.00 60.03 546 GLU A N 1
ATOM 4330 C CA . GLU A 1 546 ? -5.732 12.801 22.334 1.00 60.03 546 GLU A CA 1
ATOM 4331 C C . GLU A 1 546 ? -5.120 14.064 22.947 1.00 60.03 546 GLU A C 1
ATOM 4333 O O . GLU A 1 546 ? -4.099 14.029 23.626 1.00 60.03 546 GLU A O 1
ATOM 4338 N N . ILE A 1 547 ? -5.712 15.218 22.640 1.00 48.03 547 ILE A N 1
ATOM 4339 C CA . ILE A 1 547 ? -5.523 16.388 23.494 1.00 48.03 547 ILE A CA 1
ATOM 4340 C C . ILE A 1 547 ? -6.489 16.182 24.659 1.00 48.03 547 ILE A C 1
ATOM 4342 O O . ILE A 1 547 ? -7.698 16.359 24.494 1.00 48.03 547 ILE A O 1
ATOM 4346 N N . ASP A 1 548 ? -5.945 15.724 25.788 1.00 45.50 548 ASP A N 1
ATOM 4347 C CA . ASP A 1 548 ? -6.613 15.795 27.086 1.00 45.50 548 ASP A CA 1
ATOM 4348 C C . ASP A 1 548 ? -6.876 17.275 27.395 1.00 45.50 548 ASP A C 1
ATOM 4350 O O . ASP A 1 548 ? -5.953 18.097 27.373 1.00 45.50 548 ASP A O 1
ATOM 4354 N N . VAL A 1 549 ? -8.149 17.602 27.619 1.00 38.19 549 VAL A N 1
ATOM 4355 C CA . VAL A 1 549 ? -8.575 18.855 28.258 1.00 38.19 549 VAL A CA 1
ATOM 4356 C C . VAL A 1 549 ? -8.589 18.636 29.759 1.00 38.19 549 VAL A C 1
ATOM 4358 O O . VAL A 1 549 ? -9.131 17.585 30.175 1.00 38.19 549 VAL A O 1
#

Radius of gyration: 43.86 Å; chains: 1; bounding box: 100×75×110 Å